Protein AF-A0AAD5ESC5-F1 (afdb_monomer_lite)

Structure (mmCIF, N/CA/C/O backbone):
data_AF-A0AAD5ESC5-F1
#
_entry.id   AF-A0AAD5ESC5-F1
#
loop_
_atom_site.group_PDB
_atom_site.id
_atom_site.type_symbol
_atom_site.label_atom_id
_atom_site.label_alt_id
_atom_site.label_comp_id
_atom_site.label_asym_id
_atom_site.label_entity_id
_atom_site.label_seq_id
_atom_site.pdbx_PDB_ins_code
_atom_site.Cartn_x
_atom_site.Cartn_y
_atom_site.Cartn_z
_atom_site.occupancy
_atom_site.B_iso_or_equiv
_atom_site.auth_seq_id
_atom_site.auth_comp_id
_atom_site.auth_asym_id
_atom_site.auth_atom_id
_atom_site.pdbx_PDB_model_num
ATOM 1 N N . MET A 1 1 ? 59.049 6.906 8.003 1.00 30.41 1 MET A N 1
ATOM 2 C CA . MET A 1 1 ? 59.864 5.910 8.728 1.00 30.41 1 MET A CA 1
ATOM 3 C C . MET A 1 1 ? 60.447 4.939 7.723 1.00 30.41 1 MET A C 1
ATOM 5 O O . MET A 1 1 ? 59.739 4.505 6.828 1.00 30.41 1 MET A O 1
ATOM 9 N N . VAL A 1 2 ? 61.745 4.716 7.883 1.00 24.19 2 VAL A N 1
ATOM 10 C CA . VAL A 1 2 ? 62.688 3.859 7.154 1.00 24.19 2 VAL A CA 1
ATOM 11 C C . VAL A 1 2 ? 62.083 2.559 6.602 1.00 24.19 2 VAL A C 1
ATOM 13 O O . VAL A 1 2 ? 61.351 1.860 7.301 1.00 24.19 2 VAL A O 1
ATOM 16 N N . ALA A 1 3 ? 62.438 2.243 5.353 1.00 28.17 3 ALA A N 1
ATOM 17 C CA . ALA A 1 3 ? 62.163 0.974 4.693 1.00 28.17 3 ALA A CA 1
ATOM 18 C C . ALA A 1 3 ? 62.681 -0.206 5.532 1.00 28.17 3 ALA A C 1
ATOM 20 O O . ALA A 1 3 ? 63.851 -0.245 5.907 1.00 28.17 3 ALA A O 1
ATOM 21 N N . ARG A 1 4 ? 61.814 -1.184 5.804 1.00 24.61 4 ARG A N 1
ATOM 22 C CA . ARG A 1 4 ? 62.242 -2.535 6.170 1.00 24.61 4 ARG A CA 1
ATOM 23 C C . ARG A 1 4 ? 61.942 -3.441 4.991 1.00 24.61 4 ARG A C 1
ATOM 25 O O . ARG A 1 4 ? 60.787 -3.770 4.737 1.00 24.61 4 ARG A O 1
ATOM 32 N N . GLU A 1 5 ? 63.002 -3.801 4.280 1.00 30.17 5 GLU A N 1
ATOM 33 C CA . GLU A 1 5 ? 63.036 -4.977 3.424 1.00 30.17 5 GLU A CA 1
ATOM 34 C C . GLU A 1 5 ? 62.630 -6.195 4.261 1.00 30.17 5 GLU A C 1
ATOM 36 O O . GLU A 1 5 ? 63.263 -6.519 5.266 1.00 30.17 5 GLU A O 1
ATOM 41 N N . LEU A 1 6 ? 61.544 -6.856 3.867 1.00 26.75 6 LEU A N 1
ATOM 42 C CA . LEU A 1 6 ? 61.309 -8.245 4.234 1.00 26.75 6 LEU A CA 1
ATOM 43 C C . LEU A 1 6 ? 62.036 -9.085 3.188 1.00 26.75 6 LEU A C 1
ATOM 45 O O . LEU A 1 6 ? 61.491 -9.383 2.128 1.00 26.75 6 LEU A O 1
ATOM 49 N N . THR A 1 7 ? 63.288 -9.426 3.474 1.00 27.75 7 THR A N 1
ATOM 50 C CA . THR A 1 7 ? 63.995 -10.495 2.777 1.00 27.75 7 THR A CA 1
ATOM 51 C C . THR A 1 7 ? 63.282 -11.812 3.082 1.00 27.75 7 THR A C 1
ATOM 53 O O . THR A 1 7 ? 63.352 -12.348 4.187 1.00 27.75 7 THR A O 1
ATOM 56 N N . LEU A 1 8 ? 62.536 -12.319 2.101 1.00 30.72 8 LEU A N 1
ATOM 57 C CA . LEU A 1 8 ? 62.119 -13.716 2.071 1.00 30.72 8 LEU A CA 1
ATOM 58 C C . LEU A 1 8 ? 63.372 -14.552 1.802 1.00 30.72 8 LEU A C 1
ATOM 60 O O . LEU A 1 8 ? 63.951 -14.477 0.722 1.00 30.72 8 LEU A O 1
ATOM 64 N N . ASP A 1 9 ? 63.811 -15.300 2.810 1.00 32.44 9 ASP A N 1
ATOM 65 C CA . ASP A 1 9 ? 64.921 -16.244 2.698 1.00 32.44 9 ASP A CA 1
ATOM 66 C C . ASP A 1 9 ? 64.531 -17.379 1.731 1.00 32.44 9 ASP A C 1
ATOM 68 O O . ASP A 1 9 ? 63.630 -18.177 2.014 1.00 32.44 9 ASP A O 1
ATOM 72 N N . GLU A 1 10 ? 65.209 -17.452 0.581 1.00 35.09 10 GLU A N 1
ATOM 73 C CA . GLU A 1 10 ? 65.023 -18.484 -0.454 1.00 35.09 10 GLU A CA 1
ATOM 74 C C . GLU A 1 10 ? 65.184 -19.916 0.090 1.00 35.09 10 GLU A C 1
ATOM 76 O O . GLU A 1 10 ? 64.688 -20.873 -0.510 1.00 35.09 10 GLU A O 1
ATOM 81 N N . LYS A 1 11 ? 65.801 -20.097 1.266 1.00 34.19 11 LYS A N 1
ATOM 82 C CA . LYS A 1 11 ? 65.980 -21.416 1.890 1.00 34.19 11 LYS A CA 1
ATOM 83 C C . LYS A 1 11 ? 64.697 -22.056 2.417 1.00 34.19 11 LYS A C 1
ATOM 85 O O . LYS A 1 11 ? 64.690 -23.263 2.640 1.00 34.19 11 LYS A O 1
ATOM 90 N N . HIS A 1 12 ? 63.605 -21.307 2.573 1.00 39.22 12 HIS A N 1
ATOM 91 C CA . HIS A 1 12 ? 62.323 -21.880 3.001 1.00 39.22 12 HIS A CA 1
ATOM 92 C C . HIS A 1 12 ? 61.461 -22.431 1.852 1.00 39.22 12 HIS A C 1
ATOM 94 O O . HIS A 1 12 ? 60.474 -23.116 2.120 1.00 39.22 12 HIS A O 1
ATOM 100 N N . ILE A 1 13 ? 61.821 -22.170 0.589 1.00 40.75 13 ILE A N 1
ATOM 101 C CA . ILE A 1 13 ? 61.033 -22.587 -0.587 1.00 40.75 13 ILE A CA 1
ATOM 102 C C . ILE A 1 13 ? 61.575 -23.887 -1.216 1.00 40.75 13 ILE A C 1
ATOM 104 O O . ILE A 1 13 ? 60.848 -24.582 -1.923 1.00 40.75 13 ILE A O 1
ATOM 108 N N . LEU A 1 14 ? 62.807 -24.292 -0.896 1.00 36.25 14 LEU A N 1
ATOM 109 C CA . LEU A 1 14 ? 63.434 -25.510 -1.423 1.00 36.25 14 LEU A CA 1
ATOM 110 C C . LEU A 1 14 ? 63.804 -26.509 -0.318 1.00 36.25 14 LEU A C 1
ATOM 112 O O . LEU A 1 14 ? 64.958 -26.910 -0.201 1.00 36.25 14 LEU A O 1
ATOM 116 N N . ASP A 1 15 ? 62.827 -26.969 0.468 1.00 34.31 15 ASP A N 1
ATOM 117 C CA . ASP A 1 15 ? 63.003 -28.202 1.249 1.00 34.31 15 ASP A CA 1
ATOM 118 C C . ASP A 1 15 ? 62.281 -29.374 0.566 1.00 34.31 15 ASP A C 1
ATOM 120 O O . ASP A 1 15 ? 61.149 -29.742 0.881 1.00 34.31 15 ASP A O 1
ATOM 124 N N . GLN A 1 16 ? 62.962 -29.969 -0.420 1.00 37.53 16 GLN A N 1
ATOM 125 C CA . GLN A 1 16 ? 62.538 -31.173 -1.150 1.00 37.53 16 GLN A CA 1
ATOM 126 C C . GLN A 1 16 ? 62.564 -32.463 -0.298 1.00 37.53 16 GLN A C 1
ATOM 128 O O . GLN A 1 16 ? 62.380 -33.558 -0.830 1.00 37.53 16 GLN A O 1
ATOM 133 N N . ARG A 1 17 ? 62.758 -32.400 1.027 1.00 34.50 17 ARG A N 1
ATOM 134 C CA . ARG A 1 17 ? 62.830 -33.591 1.895 1.00 34.50 17 ARG A CA 1
ATOM 135 C C . ARG A 1 17 ? 61.559 -33.857 2.700 1.00 34.50 17 ARG A C 1
ATOM 137 O O . ARG A 1 17 ? 61.628 -34.102 3.900 1.00 34.50 17 ARG A O 1
ATOM 144 N N . ARG A 1 18 ? 60.387 -33.903 2.060 1.00 33.84 18 ARG A N 1
ATOM 145 C CA . ARG A 1 18 ? 59.180 -34.513 2.670 1.00 33.84 18 ARG A CA 1
ATOM 146 C C . ARG A 1 18 ? 58.321 -35.355 1.723 1.00 33.84 18 ARG A C 1
ATOM 148 O O . ARG A 1 18 ? 57.133 -35.528 1.963 1.00 33.84 18 ARG A O 1
ATOM 155 N N . LEU A 1 19 ? 58.925 -35.976 0.713 1.00 33.53 19 LEU A N 1
ATOM 156 C CA . LEU A 1 19 ? 58.318 -37.120 0.027 1.00 33.53 19 LEU A CA 1
ATOM 157 C C . LEU A 1 19 ? 58.885 -38.414 0.623 1.00 33.53 19 LEU A C 1
ATOM 159 O O . LEU A 1 19 ? 59.895 -38.938 0.163 1.00 33.53 19 LEU A O 1
ATOM 163 N N . LYS A 1 20 ? 58.253 -38.915 1.689 1.00 32.12 20 LYS A N 1
ATOM 164 C CA . LYS A 1 20 ? 58.368 -40.331 2.059 1.00 32.12 20 LYS A CA 1
ATOM 165 C C . LYS A 1 20 ? 57.185 -41.064 1.439 1.00 32.12 20 LYS A C 1
ATOM 167 O O . LYS A 1 20 ? 56.042 -40.758 1.770 1.00 32.12 20 LYS A O 1
ATOM 172 N N . GLU A 1 21 ? 57.474 -42.025 0.564 1.00 34.69 21 GLU A N 1
ATOM 173 C CA . GLU A 1 21 ? 56.526 -43.066 0.166 1.00 34.69 21 GLU A CA 1
ATOM 174 C C . GLU A 1 21 ? 55.944 -43.727 1.422 1.00 34.69 21 GLU A C 1
ATOM 176 O O . GLU A 1 21 ? 56.674 -44.299 2.235 1.00 34.69 21 GLU A O 1
ATOM 181 N N . VAL A 1 22 ? 54.623 -43.675 1.576 1.00 32.09 22 VAL A N 1
ATOM 182 C CA . VAL A 1 22 ? 53.908 -44.496 2.555 1.00 32.09 22 VAL A CA 1
ATOM 183 C C . VAL A 1 22 ? 53.458 -45.765 1.837 1.00 32.09 22 VAL A C 1
ATOM 185 O O . VAL A 1 22 ? 52.383 -45.820 1.247 1.00 32.09 22 VAL A O 1
ATOM 188 N N . LYS A 1 23 ? 54.297 -46.804 1.874 1.00 39.72 23 LYS A N 1
ATOM 189 C CA . LYS A 1 23 ? 53.860 -48.190 1.668 1.00 39.72 23 LYS A CA 1
ATOM 190 C C . LYS A 1 23 ? 53.677 -48.831 3.036 1.00 39.72 23 LYS A C 1
ATOM 192 O O . LYS A 1 23 ? 54.650 -49.083 3.736 1.00 39.72 23 LYS A O 1
ATOM 197 N N . GLY A 1 24 ? 52.435 -49.114 3.411 1.00 34.22 24 GLY A N 1
ATOM 198 C CA . GLY A 1 24 ? 52.152 -49.867 4.629 1.00 34.22 24 GLY A CA 1
ATOM 199 C C . GLY A 1 24 ? 50.688 -49.799 5.017 1.00 34.22 24 GLY A C 1
ATOM 200 O O . GLY A 1 24 ? 50.209 -48.765 5.463 1.00 34.22 24 GLY A O 1
ATOM 201 N N . LYS A 1 25 ? 49.992 -50.921 4.828 1.00 44.75 25 LYS A N 1
ATOM 202 C CA . LYS A 1 25 ? 48.614 -51.163 5.259 1.00 44.75 25 LYS A CA 1
ATOM 203 C C . LYS A 1 25 ? 48.434 -50.781 6.732 1.00 44.75 25 LYS A C 1
ATOM 205 O O . LYS A 1 25 ? 49.078 -51.381 7.582 1.00 44.75 25 LYS A O 1
ATOM 210 N N . ASN A 1 26 ? 47.502 -49.879 7.018 1.00 33.81 26 ASN A N 1
ATOM 211 C CA . ASN A 1 26 ? 46.596 -50.026 8.152 1.00 33.81 26 ASN A CA 1
ATOM 212 C C . ASN A 1 26 ? 45.372 -49.130 7.964 1.00 33.81 26 ASN A C 1
ATOM 214 O O . ASN A 1 26 ? 45.477 -47.920 7.786 1.00 33.81 26 ASN A O 1
ATOM 218 N N . ARG A 1 27 ? 44.206 -49.779 7.959 1.00 46.12 27 ARG A N 1
ATOM 219 C CA . ARG A 1 27 ? 42.896 -49.146 8.061 1.00 46.12 27 ARG A CA 1
ATOM 220 C C . ARG A 1 27 ? 42.737 -48.681 9.503 1.00 46.12 27 ARG A C 1
ATOM 222 O O . ARG A 1 27 ? 42.589 -49.541 10.356 1.00 46.12 27 ARG A O 1
ATOM 229 N N . GLU A 1 28 ? 42.766 -47.375 9.744 1.00 37.50 28 GLU A N 1
ATOM 230 C CA . GLU A 1 28 ? 41.993 -46.705 10.800 1.00 37.50 28 GLU A CA 1
ATOM 231 C C . GLU A 1 28 ? 42.264 -45.190 10.798 1.00 37.50 28 GLU A C 1
ATOM 233 O O . GLU A 1 28 ? 43.407 -44.745 10.830 1.00 37.50 28 GLU A O 1
ATOM 238 N N . TYR A 1 29 ? 41.176 -44.414 10.784 1.00 36.38 29 TYR A N 1
ATOM 239 C CA . TYR A 1 29 ? 41.102 -42.962 10.996 1.00 36.38 29 TYR A CA 1
ATOM 240 C C . TYR A 1 29 ? 41.834 -42.038 10.002 1.00 36.38 29 TYR A C 1
ATOM 242 O O . TYR A 1 29 ? 42.765 -41.312 10.353 1.00 36.38 29 TYR A O 1
ATOM 250 N N . GLU A 1 30 ? 41.273 -41.894 8.797 1.00 34.34 30 GLU A N 1
ATOM 251 C CA . GLU A 1 30 ? 41.427 -40.661 8.014 1.00 34.34 30 GLU A CA 1
ATOM 252 C C . GLU A 1 30 ? 40.635 -39.522 8.680 1.00 34.34 30 GLU A C 1
ATOM 254 O O . GLU A 1 30 ? 39.500 -39.208 8.333 1.00 34.34 30 GLU A O 1
ATOM 259 N N . ARG A 1 31 ? 41.240 -38.860 9.671 1.00 37.19 31 ARG A N 1
ATOM 260 C CA . ARG A 1 31 ? 40.939 -37.441 9.885 1.00 37.19 31 ARG A CA 1
ATOM 261 C C . ARG A 1 31 ? 41.634 -36.689 8.759 1.00 37.19 31 ARG A C 1
ATOM 263 O O . ARG A 1 31 ? 42.850 -36.516 8.826 1.00 37.19 31 ARG A O 1
ATOM 270 N N . GLU A 1 32 ? 40.870 -36.250 7.758 1.00 37.94 32 GLU A N 1
ATOM 271 C CA . GLU A 1 32 ? 41.297 -35.259 6.764 1.00 37.94 32 GLU A CA 1
ATOM 272 C C . GLU A 1 32 ? 41.953 -34.067 7.483 1.00 37.94 32 GLU A C 1
ATOM 274 O O . GLU A 1 32 ? 41.298 -33.135 7.957 1.00 37.94 32 GLU A O 1
ATOM 279 N N . ARG A 1 33 ? 43.282 -34.083 7.598 1.00 38.97 33 ARG A N 1
ATOM 280 C CA . ARG A 1 33 ? 44.050 -32.889 7.930 1.00 38.97 33 ARG A CA 1
ATOM 281 C C . ARG A 1 33 ? 44.042 -32.029 6.674 1.00 38.97 33 ARG A C 1
ATOM 283 O O . ARG A 1 33 ? 44.909 -32.181 5.822 1.00 38.97 33 ARG A O 1
ATOM 290 N N . ARG A 1 34 ? 43.063 -31.128 6.557 1.00 36.34 34 ARG A N 1
ATOM 291 C CA . ARG A 1 34 ? 43.113 -30.032 5.582 1.00 36.34 34 ARG A CA 1
ATOM 292 C C . ARG A 1 34 ? 44.303 -29.143 5.938 1.00 36.34 34 ARG A C 1
ATOM 294 O O . ARG A 1 34 ? 44.202 -28.282 6.807 1.00 36.34 34 ARG A O 1
ATOM 301 N N . VAL A 1 35 ? 45.453 -29.406 5.328 1.00 41.31 35 VAL A N 1
ATOM 302 C CA . VAL A 1 35 ? 46.600 -28.498 5.369 1.00 41.31 35 VAL A CA 1
ATOM 303 C C . VAL A 1 35 ? 46.248 -27.334 4.440 1.00 41.31 35 VAL A C 1
ATOM 305 O O . VAL A 1 35 ? 46.027 -27.585 3.260 1.00 41.31 35 VAL A O 1
ATOM 308 N N . PRO A 1 36 ? 46.131 -26.086 4.922 1.00 42.09 36 PRO A N 1
ATOM 309 C CA . PRO A 1 36 ? 45.879 -24.959 4.037 1.00 42.09 36 PRO A CA 1
ATOM 310 C C . PRO A 1 36 ? 47.138 -24.699 3.206 1.00 42.09 36 PRO A C 1
ATOM 312 O O . PRO A 1 36 ? 48.181 -24.329 3.741 1.00 42.09 36 PRO A O 1
ATOM 315 N N . PHE A 1 37 ? 47.047 -24.914 1.898 1.00 55.62 37 PHE A N 1
ATOM 316 C CA . PHE A 1 37 ? 48.060 -24.510 0.928 1.00 55.62 37 PHE A CA 1
ATOM 317 C C . PHE A 1 37 ? 47.653 -23.166 0.321 1.00 55.62 37 PHE A C 1
ATOM 319 O O . PHE A 1 37 ? 46.520 -22.987 -0.121 1.00 55.62 37 PHE A O 1
ATOM 326 N N . ILE A 1 38 ? 48.580 -22.208 0.315 1.00 56.53 38 ILE A N 1
ATOM 327 C CA . ILE A 1 38 ? 48.428 -20.933 -0.390 1.00 56.53 38 ILE A CA 1
ATOM 328 C C . ILE A 1 38 ? 49.179 -21.083 -1.709 1.00 56.53 38 ILE A C 1
ATOM 330 O O . ILE A 1 38 ? 50.393 -21.273 -1.702 1.00 56.53 38 ILE A O 1
ATOM 334 N N . THR A 1 39 ? 48.462 -21.006 -2.829 1.00 68.69 39 THR A N 1
ATOM 335 C CA . THR A 1 39 ? 49.072 -21.018 -4.165 1.00 68.69 39 THR A CA 1
ATOM 336 C C . THR A 1 39 ? 49.027 -19.604 -4.729 1.00 68.69 39 THR A C 1
ATOM 338 O O . THR A 1 39 ? 47.951 -19.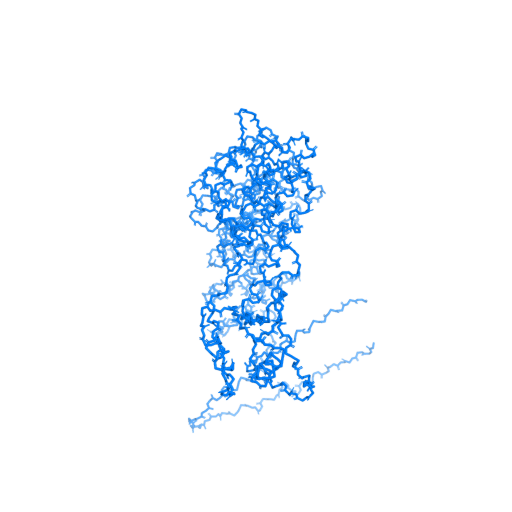023 -4.855 1.00 68.69 39 THR A O 1
ATOM 341 N N . LEU A 1 40 ? 50.191 -19.040 -5.054 1.00 69.88 40 LEU A N 1
ATOM 342 C CA . LEU A 1 40 ? 50.291 -17.781 -5.788 1.00 69.88 40 LEU A CA 1
ATOM 343 C C . LEU A 1 40 ? 50.287 -18.105 -7.279 1.00 69.88 40 LEU A C 1
ATOM 345 O O . LEU A 1 40 ? 51.240 -18.687 -7.791 1.00 69.88 40 LEU A O 1
ATOM 349 N N . VAL A 1 41 ? 49.200 -17.756 -7.962 1.00 69.12 41 VAL A N 1
ATO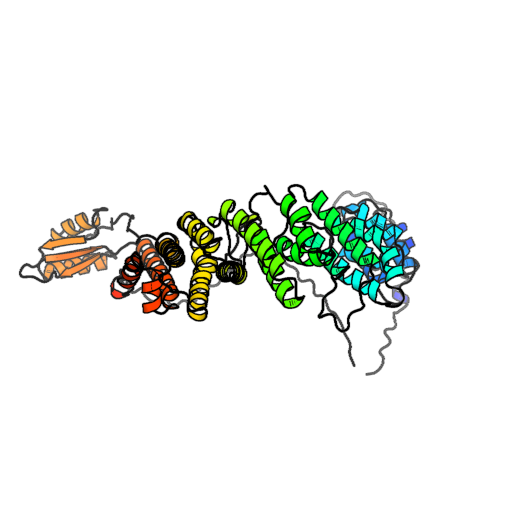M 350 C CA . VAL A 1 41 ? 49.042 -18.003 -9.397 1.00 69.12 41 VAL A CA 1
ATOM 351 C C . VAL A 1 41 ? 49.044 -16.659 -10.125 1.00 69.12 41 VAL A C 1
ATOM 353 O O . VAL A 1 41 ? 48.209 -15.808 -9.806 1.00 69.12 41 VAL A O 1
ATOM 356 N N . PRO A 1 42 ? 49.960 -16.437 -11.085 1.00 71.00 42 PRO A N 1
ATOM 357 C CA . PRO A 1 42 ? 49.925 -15.267 -11.955 1.00 71.00 42 PRO A CA 1
ATOM 358 C C . PRO A 1 42 ? 48.562 -15.106 -12.643 1.00 71.00 42 PRO A C 1
ATOM 360 O O . PRO A 1 42 ? 47.930 -16.093 -13.025 1.00 71.00 42 PRO A O 1
ATOM 363 N N . HIS A 1 43 ? 48.094 -13.863 -12.793 1.00 61.47 43 HIS A N 1
ATOM 364 C CA . HIS A 1 43 ? 46.750 -13.566 -13.313 1.00 61.47 43 HIS A CA 1
ATOM 365 C C . HIS A 1 43 ? 46.477 -14.169 -14.700 1.00 61.47 43 HIS A C 1
ATOM 367 O O . HIS A 1 43 ? 45.343 -14.531 -14.998 1.00 61.47 43 HIS A O 1
ATOM 373 N N . ASP A 1 44 ? 47.504 -14.286 -15.534 1.00 63.50 44 ASP A N 1
ATOM 374 C CA . ASP A 1 44 ? 47.469 -14.873 -16.872 1.00 63.50 44 ASP A CA 1
ATOM 375 C C . ASP A 1 44 ? 47.425 -16.412 -16.868 1.00 63.50 44 ASP A C 1
ATOM 377 O O . ASP A 1 44 ? 46.880 -17.006 -17.796 1.00 63.50 44 ASP A O 1
ATOM 381 N N . MET A 1 45 ? 47.918 -17.062 -15.809 1.00 68.00 45 MET A N 1
ATOM 382 C CA . MET A 1 45 ? 47.892 -18.523 -15.640 1.00 68.00 45 MET A CA 1
ATOM 383 C C . MET A 1 45 ? 46.709 -19.029 -14.802 1.00 68.00 45 MET A C 1
ATOM 385 O O . MET A 1 45 ? 46.466 -20.234 -14.732 1.00 68.00 45 MET A O 1
ATOM 389 N N . LEU A 1 46 ? 45.946 -18.119 -14.197 1.00 68.75 46 LEU A N 1
ATOM 390 C CA . LEU A 1 46 ? 44.831 -18.416 -13.297 1.00 68.75 46 LEU A CA 1
ATOM 391 C C . LEU A 1 46 ? 43.710 -19.215 -13.986 1.00 68.75 46 LEU A C 1
ATOM 393 O O . LEU A 1 46 ? 43.181 -20.162 -13.406 1.00 68.75 46 LEU A O 1
ATOM 397 N N . ALA A 1 47 ? 43.409 -18.895 -15.248 1.00 62.69 47 ALA A N 1
ATOM 398 C CA . ALA A 1 47 ? 42.438 -19.628 -16.060 1.00 62.69 47 ALA A CA 1
ATOM 399 C C . ALA A 1 47 ? 42.847 -21.096 -16.251 1.00 62.69 47 ALA A C 1
ATOM 401 O O . ALA A 1 47 ? 42.044 -22.009 -16.080 1.00 62.69 47 ALA A O 1
ATOM 402 N N . SER A 1 48 ? 44.113 -21.320 -16.608 1.00 68.50 48 SER A N 1
ATOM 403 C CA . SER A 1 48 ? 44.679 -22.651 -16.838 1.00 68.50 48 SER A CA 1
ATOM 404 C C . SER A 1 48 ? 44.785 -23.442 -15.539 1.00 68.50 48 SER A C 1
ATOM 406 O O . SER A 1 48 ? 44.482 -24.628 -15.523 1.00 68.50 48 SER A O 1
ATOM 408 N N . PHE A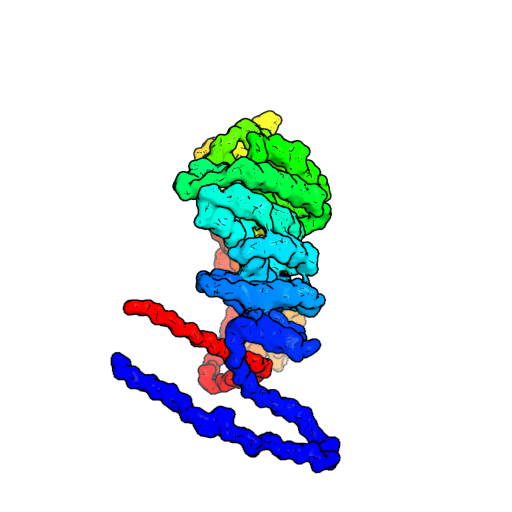 1 49 ? 45.140 -22.776 -14.439 1.00 70.75 49 PHE A N 1
ATOM 409 C CA . PHE A 1 49 ? 45.185 -23.380 -13.113 1.00 70.75 49 PHE A CA 1
ATOM 410 C C . PHE A 1 49 ? 43.812 -23.905 -12.676 1.00 70.75 49 PHE A C 1
ATOM 412 O O . PHE A 1 49 ? 43.704 -25.056 -12.266 1.00 70.75 49 PHE A O 1
ATOM 419 N N . LEU A 1 50 ? 42.754 -23.103 -12.839 1.00 67.81 50 LEU A N 1
ATOM 420 C CA . LEU A 1 50 ? 41.387 -23.522 -12.509 1.00 67.81 50 LEU A CA 1
ATOM 421 C C . LEU A 1 50 ? 40.850 -24.602 -13.456 1.00 67.81 50 LEU A C 1
ATOM 423 O O . LEU A 1 50 ? 40.082 -25.454 -13.028 1.00 67.81 50 LEU A O 1
ATOM 427 N N . LYS A 1 51 ? 41.287 -24.611 -14.722 1.00 64.62 51 LYS A N 1
ATOM 428 C CA . LYS A 1 51 ? 40.957 -25.670 -15.693 1.00 64.62 51 LYS A CA 1
ATOM 429 C C . LYS A 1 51 ? 41.642 -27.008 -15.398 1.00 64.62 51 LYS A C 1
ATOM 431 O O . LYS A 1 51 ? 41.145 -28.046 -15.832 1.00 64.62 51 LYS A O 1
ATOM 436 N N . CYS A 1 52 ? 42.782 -27.004 -14.706 1.00 58.28 52 CYS A N 1
ATOM 437 C CA . CYS A 1 52 ? 43.520 -28.224 -14.371 1.00 58.28 52 CYS A CA 1
ATOM 438 C C . CYS A 1 52 ? 42.851 -29.045 -13.258 1.00 58.28 52 CYS A C 1
ATOM 440 O O . CYS A 1 52 ? 43.102 -30.248 -13.169 1.00 58.28 52 CYS A O 1
ATOM 442 N N . ASP A 1 53 ? 41.992 -28.432 -12.439 1.00 58.03 53 ASP A N 1
ATOM 443 C CA . ASP A 1 53 ? 41.330 -29.109 -11.328 1.00 58.03 53 ASP A CA 1
ATOM 444 C C . ASP A 1 53 ? 39.925 -29.579 -11.739 1.00 58.03 53 ASP A C 1
ATOM 446 O O . ASP A 1 53 ? 38.992 -28.793 -11.889 1.00 58.03 53 ASP A O 1
ATOM 450 N N . ARG A 1 54 ? 39.763 -30.887 -11.977 1.00 56.88 54 ARG A N 1
ATOM 451 C CA . ARG A 1 54 ? 38.539 -31.467 -12.573 1.00 56.88 54 ARG A CA 1
ATOM 452 C C . ARG A 1 54 ? 37.304 -31.437 -11.662 1.00 56.88 54 ARG A C 1
ATOM 454 O O . ARG A 1 54 ? 36.254 -31.915 -12.083 1.00 56.88 54 ARG A O 1
ATOM 461 N N . LYS A 1 55 ? 37.410 -30.944 -10.424 1.00 66.56 55 LYS A N 1
ATOM 462 C CA . LYS A 1 55 ? 36.293 -30.865 -9.468 1.00 66.56 55 LYS A CA 1
ATOM 463 C C . LYS A 1 55 ? 36.419 -29.636 -8.568 1.00 66.56 55 LYS A C 1
ATOM 465 O O . LYS A 1 55 ? 36.779 -29.750 -7.398 1.00 66.56 55 LYS A O 1
ATOM 470 N N . ILE A 1 56 ? 36.083 -28.460 -9.096 1.00 68.81 56 ILE A N 1
ATOM 471 C CA . ILE A 1 56 ? 35.821 -27.298 -8.239 1.00 68.81 56 ILE A CA 1
ATOM 472 C C . ILE A 1 56 ? 34.593 -27.636 -7.383 1.00 68.81 56 ILE A C 1
ATOM 474 O O . ILE A 1 56 ? 33.534 -27.966 -7.910 1.00 68.81 56 ILE A O 1
ATOM 478 N N . SER A 1 57 ? 34.738 -27.595 -6.056 1.00 71.12 57 SER A N 1
ATOM 479 C CA . SER A 1 57 ? 33.611 -27.819 -5.143 1.00 71.12 57 SER A CA 1
ATOM 480 C C . SER A 1 57 ? 32.514 -26.775 -5.394 1.00 71.12 57 SER A C 1
ATOM 482 O O . SER A 1 57 ? 32.853 -25.589 -5.447 1.00 71.12 57 SER A O 1
ATOM 484 N N . PRO A 1 58 ? 31.219 -27.151 -5.442 1.00 70.38 58 PRO A N 1
ATOM 485 C CA . PRO A 1 58 ? 30.109 -26.204 -5.597 1.00 70.38 58 PRO A CA 1
ATOM 486 C C . PRO A 1 58 ? 30.163 -25.038 -4.598 1.00 70.38 58 PRO A C 1
ATOM 488 O O . PRO A 1 58 ? 29.962 -23.883 -4.958 1.00 70.38 58 PRO A O 1
ATOM 491 N N . SER A 1 59 ? 30.588 -25.315 -3.359 1.00 75.50 59 SER A N 1
ATOM 492 C CA . SER A 1 59 ? 30.769 -24.317 -2.291 1.00 75.50 59 SER A CA 1
ATOM 493 C C . SER A 1 59 ? 31.825 -23.238 -2.580 1.00 75.50 59 SER A C 1
ATOM 495 O O . SER A 1 59 ? 31.951 -22.274 -1.830 1.00 75.50 59 SER A O 1
ATOM 497 N N . THR A 1 60 ? 32.662 -23.440 -3.595 1.00 79.19 60 THR A N 1
ATOM 498 C CA . THR A 1 60 ? 33.782 -22.562 -3.959 1.00 79.19 60 THR A CA 1
ATOM 499 C C . THR A 1 60 ? 33.513 -21.816 -5.269 1.00 79.19 60 THR A C 1
ATOM 501 O O . THR A 1 60 ? 34.168 -20.807 -5.530 1.00 79.19 60 THR A O 1
ATOM 504 N N . ILE A 1 61 ? 32.518 -22.248 -6.053 1.00 81.38 61 ILE A N 1
ATOM 505 C CA . ILE A 1 61 ? 32.157 -21.650 -7.345 1.00 81.38 61 ILE A CA 1
ATOM 506 C C . ILE A 1 61 ? 31.672 -20.212 -7.169 1.00 81.38 61 ILE A C 1
ATOM 508 O O . ILE A 1 61 ? 32.195 -19.317 -7.833 1.00 81.38 61 ILE A O 1
ATOM 512 N N . GLU A 1 62 ? 30.737 -19.954 -6.251 1.00 83.88 62 GLU A N 1
ATOM 513 C CA . GLU A 1 62 ? 30.190 -18.605 -6.062 1.00 83.88 62 GLU A CA 1
ATOM 514 C C . GLU A 1 62 ? 31.262 -17.595 -5.582 1.00 83.88 62 GLU A C 1
ATOM 516 O O . GLU A 1 62 ? 31.424 -16.558 -6.234 1.00 83.88 62 GLU A O 1
ATOM 521 N N . PRO A 1 63 ? 32.083 -17.869 -4.541 1.00 85.12 63 PRO A N 1
ATOM 522 C CA . PRO A 1 63 ? 33.140 -16.942 -4.127 1.00 85.12 63 PRO A CA 1
ATOM 523 C C . PRO A 1 63 ? 34.197 -16.681 -5.206 1.00 85.12 63 PRO A C 1
ATOM 525 O O . PRO A 1 63 ? 34.644 -15.540 -5.360 1.00 85.12 63 PRO A O 1
ATOM 528 N N . LEU A 1 64 ? 34.600 -17.716 -5.958 1.00 83.88 64 LEU A N 1
ATOM 529 C CA . LEU A 1 64 ? 35.536 -17.562 -7.076 1.00 83.88 64 LEU A CA 1
ATOM 530 C C . LEU A 1 64 ? 34.927 -16.684 -8.164 1.00 83.88 64 LEU A C 1
ATOM 532 O O . LEU A 1 64 ? 35.561 -15.738 -8.627 1.00 83.88 64 LEU A O 1
ATOM 536 N N . THR A 1 65 ? 33.679 -16.946 -8.525 1.00 85.75 65 THR A N 1
ATOM 537 C CA . THR A 1 65 ? 32.956 -16.174 -9.531 1.00 85.75 65 THR A CA 1
ATOM 538 C C . THR A 1 65 ? 32.837 -14.711 -9.132 1.00 85.75 65 THR A C 1
ATOM 540 O O . THR A 1 65 ? 33.206 -13.828 -9.906 1.00 85.75 65 THR A O 1
ATOM 543 N N . ALA A 1 66 ? 32.407 -14.437 -7.899 1.00 87.12 66 ALA A N 1
ATOM 544 C CA . ALA A 1 66 ? 32.319 -13.080 -7.378 1.00 87.12 66 ALA A CA 1
ATOM 545 C C . ALA A 1 66 ? 33.684 -12.371 -7.407 1.00 87.12 66 ALA A C 1
ATOM 547 O O . ALA A 1 66 ? 33.762 -11.180 -7.716 1.00 87.12 66 ALA A O 1
ATOM 548 N N . PHE A 1 67 ? 34.775 -13.089 -7.118 1.00 88.38 67 PHE A N 1
ATOM 549 C CA . PHE A 1 67 ? 36.133 -12.560 -7.229 1.00 88.38 67 PHE A CA 1
ATOM 550 C C . PHE A 1 67 ? 36.494 -12.189 -8.676 1.00 88.38 67 PHE A C 1
ATOM 552 O O . PHE A 1 67 ? 36.983 -11.080 -8.913 1.00 88.38 67 PHE A O 1
ATOM 559 N N . PHE A 1 68 ? 36.231 -13.072 -9.642 1.00 88.69 68 PHE A N 1
ATOM 560 C CA . PHE A 1 68 ? 36.519 -12.834 -11.060 1.00 88.69 68 PHE A CA 1
ATOM 561 C C . PHE A 1 68 ? 35.676 -11.708 -11.650 1.00 88.69 68 PHE A C 1
ATOM 563 O O . PHE A 1 68 ? 36.213 -10.837 -12.336 1.00 88.69 68 PHE A O 1
ATOM 570 N N . ALA A 1 69 ? 34.386 -11.671 -11.329 1.00 90.44 69 ALA A N 1
ATOM 571 C CA . ALA A 1 69 ? 33.477 -10.615 -11.747 1.00 90.44 69 ALA A CA 1
ATOM 572 C C . ALA A 1 69 ? 33.923 -9.245 -11.207 1.00 90.44 69 ALA A C 1
ATOM 574 O O . ALA A 1 69 ? 34.132 -8.308 -11.976 1.00 90.44 69 ALA A O 1
ATOM 575 N N . ARG A 1 70 ? 34.216 -9.138 -9.902 1.00 90.75 70 ARG A N 1
ATOM 576 C CA . ARG A 1 70 ? 34.746 -7.894 -9.305 1.00 90.75 70 ARG A CA 1
ATOM 577 C C . ARG A 1 70 ? 36.087 -7.483 -9.893 1.00 90.75 70 ARG A C 1
ATOM 579 O O . ARG A 1 70 ? 36.335 -6.293 -10.059 1.00 90.75 70 ARG A O 1
ATOM 586 N N . SER A 1 71 ? 36.961 -8.447 -10.164 1.00 88.44 71 SER A N 1
ATOM 587 C CA . SER A 1 71 ? 38.272 -8.176 -10.757 1.00 88.44 71 SER A CA 1
ATOM 588 C C . SER A 1 71 ? 38.144 -7.677 -12.195 1.00 88.44 71 SER A C 1
ATOM 590 O O . SER A 1 71 ? 38.927 -6.827 -12.598 1.00 88.44 71 SER A O 1
ATOM 592 N N . SER A 1 72 ? 37.132 -8.147 -12.927 1.00 89.62 72 SER A N 1
ATOM 593 C CA . SER A 1 72 ? 36.831 -7.729 -14.299 1.00 89.62 72 SER A CA 1
ATOM 594 C C . SER A 1 72 ? 36.334 -6.279 -14.375 1.00 89.62 72 SER A C 1
ATOM 596 O O . SER A 1 72 ? 36.667 -5.557 -15.302 1.00 89.62 72 SER A O 1
ATOM 598 N N . ILE A 1 73 ? 35.596 -5.802 -13.375 1.00 88.88 73 ILE A N 1
ATOM 599 C CA . ILE A 1 73 ? 35.051 -4.430 -13.375 1.00 88.88 73 ILE A CA 1
ATOM 600 C C . ILE A 1 73 ? 36.124 -3.376 -13.005 1.00 88.88 73 ILE A C 1
ATOM 602 O O . ILE A 1 73 ? 35.892 -2.170 -13.098 1.00 88.88 73 ILE A O 1
ATOM 606 N N . ARG A 1 74 ? 37.322 -3.791 -12.564 1.00 88.00 74 ARG A N 1
ATOM 607 C CA . ARG A 1 74 ? 38.384 -2.852 -12.168 1.00 88.00 74 ARG A CA 1
ATOM 608 C C . ARG A 1 74 ? 39.050 -2.199 -13.387 1.00 88.00 74 ARG A C 1
ATOM 610 O O . ARG A 1 74 ? 39.317 -2.885 -14.373 1.00 88.00 74 ARG A O 1
ATOM 617 N N . PRO A 1 75 ? 39.436 -0.911 -13.294 1.00 82.88 75 PRO A N 1
ATOM 618 C CA . PRO A 1 75 ? 40.227 -0.264 -14.336 1.00 82.88 75 PRO A CA 1
ATOM 619 C C . PRO A 1 75 ? 41.508 -1.056 -14.641 1.00 82.88 75 PRO A C 1
ATOM 621 O O . PRO A 1 75 ? 42.258 -1.395 -13.726 1.00 82.88 75 PRO A O 1
ATOM 624 N N . GLY A 1 76 ? 41.757 -1.342 -15.921 1.00 81.81 76 GLY A N 1
ATOM 625 C CA . GLY A 1 76 ? 42.940 -2.089 -16.369 1.00 81.81 76 GLY A CA 1
ATOM 626 C C . GLY A 1 76 ? 42.853 -3.612 -16.205 1.00 81.81 76 GLY A C 1
ATOM 627 O O . GLY A 1 76 ? 43.882 -4.283 -16.274 1.00 81.81 76 GLY A O 1
ATOM 628 N N . ALA A 1 77 ? 41.660 -4.171 -15.979 1.00 84.94 77 ALA A N 1
ATOM 629 C CA . ALA A 1 77 ? 41.467 -5.616 -15.920 1.00 84.94 77 ALA A CA 1
ATOM 630 C C . ALA A 1 77 ? 41.940 -6.321 -17.209 1.00 84.94 77 ALA A C 1
ATOM 632 O O . ALA A 1 77 ? 41.661 -5.889 -18.327 1.00 84.94 77 ALA A O 1
ATOM 633 N N . SER A 1 78 ? 42.664 -7.432 -17.045 1.00 83.69 78 SER A N 1
ATOM 634 C CA . SER A 1 78 ? 43.172 -8.233 -18.164 1.00 83.69 78 SER A CA 1
ATOM 635 C C . SER A 1 78 ? 42.062 -9.060 -18.812 1.00 83.69 78 SER A C 1
ATOM 637 O O . SER A 1 78 ? 41.214 -9.626 -18.119 1.00 83.69 78 SER A O 1
ATOM 639 N N . LYS A 1 79 ? 42.141 -9.232 -20.138 1.00 84.50 79 LYS A N 1
ATOM 640 C CA . LYS A 1 79 ? 41.246 -10.107 -20.910 1.00 84.50 79 LYS A CA 1
ATOM 641 C C . LYS A 1 79 ? 41.217 -11.553 -20.381 1.00 84.50 79 LYS A C 1
ATOM 643 O O . LYS A 1 79 ? 40.179 -12.202 -20.411 1.00 84.50 79 LYS A O 1
ATOM 648 N N . CYS A 1 80 ? 42.318 -12.037 -19.801 1.00 84.06 80 CYS A N 1
ATOM 649 C CA . CYS A 1 80 ? 42.371 -13.384 -19.222 1.00 84.06 80 CYS A CA 1
ATOM 650 C C . CYS A 1 80 ? 41.382 -13.565 -18.047 1.00 84.06 80 CYS A C 1
ATOM 652 O O . CYS A 1 80 ? 40.810 -14.641 -17.859 1.00 84.06 80 CYS A O 1
ATOM 654 N N . VAL A 1 81 ? 41.120 -12.501 -17.278 1.00 85.25 81 VAL A N 1
ATOM 655 C CA . VAL A 1 81 ? 40.196 -12.534 -16.132 1.00 85.25 81 VAL A CA 1
ATOM 656 C C . VAL A 1 81 ? 38.754 -12.722 -16.611 1.00 85.25 81 VAL A C 1
ATOM 658 O O . VAL A 1 81 ? 38.051 -13.589 -16.090 1.00 85.25 81 VAL A O 1
ATOM 661 N N . ILE A 1 82 ? 38.336 -11.981 -17.644 1.00 87.81 82 ILE A N 1
ATOM 662 C CA . ILE A 1 82 ? 36.992 -12.116 -18.224 1.00 87.81 82 ILE A CA 1
ATOM 663 C C . ILE A 1 82 ? 36.836 -13.429 -19.001 1.00 87.81 82 ILE A C 1
ATOM 665 O O . ILE A 1 82 ? 35.791 -14.066 -18.909 1.00 87.81 82 ILE A O 1
ATOM 669 N N . ASP A 1 83 ? 37.883 -13.910 -19.681 1.00 87.56 83 ASP A N 1
ATOM 670 C CA . ASP A 1 83 ? 37.865 -15.221 -20.344 1.00 87.56 83 ASP A CA 1
ATOM 671 C C . ASP A 1 83 ? 37.682 -16.364 -19.333 1.00 87.56 83 ASP A C 1
ATOM 673 O O . ASP A 1 83 ? 36.993 -17.349 -19.616 1.00 87.56 83 ASP A O 1
ATOM 677 N N . THR A 1 84 ? 38.260 -16.219 -18.136 1.00 86.38 84 THR A N 1
ATOM 678 C CA . THR A 1 84 ? 38.054 -17.157 -17.025 1.00 86.38 84 THR A CA 1
ATOM 679 C C . THR A 1 84 ? 36.617 -17.101 -16.525 1.00 86.38 84 THR A C 1
ATOM 681 O O . THR A 1 84 ? 35.987 -18.146 -16.386 1.00 86.38 84 THR A O 1
ATOM 684 N N . LEU A 1 85 ? 36.068 -15.899 -16.319 1.00 88.44 85 LEU A N 1
ATOM 685 C CA . LEU A 1 85 ? 34.672 -15.727 -15.914 1.00 88.44 85 LEU A CA 1
ATOM 686 C C . LEU A 1 85 ? 33.705 -16.336 -16.938 1.00 88.44 85 LEU A C 1
ATOM 688 O O . LEU A 1 85 ? 32.809 -17.077 -16.551 1.00 88.44 85 LEU A O 1
ATOM 692 N N . ARG A 1 86 ? 33.933 -16.101 -18.237 1.00 87.50 86 ARG A N 1
ATOM 693 C CA . ARG A 1 86 ? 33.137 -16.671 -19.338 1.00 87.50 86 ARG A CA 1
ATOM 694 C C . ARG A 1 86 ? 33.196 -18.198 -19.359 1.00 87.50 86 ARG A C 1
ATOM 696 O O . ARG A 1 86 ? 32.245 -18.863 -19.754 1.00 87.50 86 ARG A O 1
ATOM 703 N N . HIS A 1 87 ? 34.340 -18.772 -18.992 1.00 84.25 87 HIS A N 1
ATOM 704 C CA . HIS A 1 87 ? 34.480 -20.220 -18.903 1.00 84.25 87 HIS A CA 1
ATOM 705 C C . HIS A 1 87 ? 33.719 -20.795 -17.706 1.00 84.25 87 HIS A C 1
ATOM 707 O O . HIS A 1 87 ? 33.068 -21.829 -17.852 1.00 84.25 87 HIS A O 1
ATOM 713 N N . LEU A 1 88 ? 33.788 -20.120 -16.554 1.00 82.75 88 LEU A N 1
ATOM 714 C CA . LEU A 1 88 ? 33.048 -20.503 -15.354 1.00 82.75 88 LEU A CA 1
ATOM 715 C C . LEU A 1 88 ? 31.537 -20.401 -15.587 1.00 82.75 88 LEU A C 1
ATOM 717 O O . LEU A 1 88 ? 30.826 -21.343 -15.263 1.00 82.75 88 LEU A O 1
ATOM 721 N N . SER A 1 89 ? 31.066 -19.339 -16.249 1.00 81.44 89 SER A N 1
ATOM 722 C CA . SER A 1 89 ? 29.637 -19.098 -16.491 1.00 81.44 89 SER A CA 1
ATOM 723 C C . SER A 1 89 ? 28.959 -20.075 -17.448 1.00 81.44 89 SER A C 1
ATOM 725 O O . SER A 1 89 ? 27.755 -19.989 -17.652 1.00 81.44 89 SER A O 1
ATOM 727 N N . ARG A 1 90 ? 29.727 -20.972 -18.075 1.00 80.75 90 ARG A N 1
ATOM 728 C CA . ARG A 1 90 ? 29.226 -22.035 -18.959 1.00 80.75 90 ARG A CA 1
ATOM 729 C C . ARG A 1 90 ? 29.155 -23.397 -18.268 1.00 80.75 90 ARG A C 1
ATOM 731 O O . ARG A 1 90 ? 28.756 -24.366 -18.906 1.00 80.75 90 ARG A O 1
ATOM 738 N N . GLN A 1 91 ? 29.607 -23.499 -17.019 1.00 79.25 91 GLN A N 1
ATOM 739 C CA . GLN A 1 91 ? 29.538 -24.752 -16.272 1.00 79.25 91 GLN A CA 1
ATOM 740 C C . GLN A 1 91 ? 28.122 -24.935 -15.699 1.00 79.25 91 GLN A C 1
ATOM 742 O O . GLN A 1 91 ? 27.581 -23.981 -15.144 1.00 79.25 91 GLN A O 1
ATOM 747 N N . PRO A 1 92 ? 27.508 -26.125 -15.783 1.00 76.12 92 PRO A N 1
ATOM 748 C CA . PRO A 1 92 ? 26.174 -26.365 -15.223 1.00 76.12 92 PRO A CA 1
ATOM 749 C C . PRO A 1 92 ? 26.090 -26.053 -13.723 1.00 76.12 92 PRO A C 1
ATOM 751 O O . PRO A 1 92 ? 25.143 -25.423 -13.262 1.00 76.12 92 PRO A O 1
ATOM 754 N N . GLU A 1 93 ? 27.137 -26.400 -12.971 1.00 75.62 93 GLU A N 1
ATOM 755 C CA . GLU A 1 93 ? 27.230 -26.157 -11.528 1.00 75.62 93 GLU A CA 1
ATOM 756 C C . GLU A 1 93 ? 27.293 -24.661 -11.183 1.00 75.62 93 GLU A C 1
ATOM 758 O O . GLU A 1 93 ? 27.050 -24.272 -10.043 1.00 75.62 93 GLU A O 1
ATOM 763 N N . PHE A 1 94 ? 27.632 -23.811 -12.155 1.00 72.31 94 PHE A N 1
ATOM 764 C CA . PHE A 1 94 ? 27.606 -22.357 -12.022 1.00 72.31 94 PHE A CA 1
ATOM 765 C C . PHE A 1 94 ? 26.177 -21.815 -12.120 1.00 72.31 94 PHE A C 1
ATOM 767 O O . PHE A 1 94 ? 25.819 -20.919 -11.358 1.00 72.31 94 PHE A O 1
ATOM 774 N N . ILE A 1 95 ? 25.360 -22.370 -13.022 1.00 73.12 95 ILE A N 1
ATOM 775 C CA . ILE A 1 95 ? 23.973 -21.942 -13.259 1.00 73.12 95 ILE A CA 1
ATOM 776 C C . ILE A 1 95 ? 23.118 -22.133 -12.006 1.00 73.12 95 ILE A C 1
ATOM 778 O O . ILE A 1 95 ? 22.353 -21.248 -11.631 1.00 73.12 95 ILE A O 1
ATOM 782 N N . GLU A 1 96 ? 23.322 -23.244 -11.303 1.00 74.75 96 GLU A N 1
ATOM 783 C CA . GLU A 1 96 ? 22.573 -23.573 -10.088 1.00 74.75 96 GLU A CA 1
ATOM 784 C C . GLU A 1 96 ? 23.078 -22.838 -8.834 1.00 74.75 96 GLU A C 1
ATOM 786 O O . GLU A 1 96 ? 22.324 -22.644 -7.882 1.00 74.75 96 GLU A O 1
ATOM 791 N N . ALA A 1 97 ? 24.355 -22.439 -8.802 1.00 74.62 97 ALA A N 1
ATOM 792 C CA . ALA A 1 97 ? 25.000 -21.933 -7.588 1.00 74.62 97 ALA A CA 1
ATOM 793 C C . ALA A 1 97 ? 24.975 -20.404 -7.435 1.00 74.62 97 ALA A C 1
ATOM 795 O O . ALA A 1 97 ? 25.297 -19.901 -6.358 1.00 74.62 97 ALA A O 1
ATOM 796 N N . ILE A 1 98 ? 24.659 -19.647 -8.490 1.00 79.81 98 ILE A N 1
ATOM 797 C CA . ILE A 1 98 ? 24.810 -18.187 -8.497 1.00 79.81 98 ILE A CA 1
ATOM 798 C C . ILE A 1 98 ? 23.461 -17.489 -8.532 1.00 79.81 98 ILE A C 1
ATOM 800 O O . ILE A 1 98 ? 22.631 -17.729 -9.399 1.00 79.81 98 ILE A O 1
ATOM 804 N N . SER A 1 99 ? 23.275 -16.563 -7.593 1.00 80.25 99 SER A N 1
ATOM 805 C CA . SER A 1 99 ? 22.075 -15.739 -7.498 1.00 80.25 99 SER A CA 1
ATOM 806 C C . SER A 1 99 ? 22.398 -14.323 -7.013 1.00 80.25 99 SER A C 1
ATOM 808 O O . SER A 1 99 ? 23.508 -14.023 -6.549 1.00 80.25 99 SER A O 1
ATOM 810 N N . GLY A 1 100 ? 21.427 -13.419 -7.166 1.00 80.94 100 GLY A N 1
ATOM 811 C CA . GLY A 1 100 ? 21.445 -12.075 -6.593 1.00 80.94 100 GLY A CA 1
ATOM 812 C C . GLY A 1 100 ? 22.687 -11.252 -6.958 1.00 80.94 100 GLY A C 1
ATOM 813 O O . GLY A 1 100 ? 22.954 -10.950 -8.123 1.00 80.94 100 GLY A O 1
ATOM 814 N N . ASN A 1 101 ? 23.462 -10.858 -5.943 1.00 85.38 101 ASN A N 1
ATOM 815 C CA . ASN A 1 101 ? 24.602 -9.948 -6.106 1.00 85.38 101 ASN A CA 1
ATOM 816 C C . ASN A 1 101 ? 25.744 -10.540 -6.940 1.00 85.38 101 ASN A C 1
ATOM 818 O O . ASN A 1 101 ? 26.409 -9.803 -7.671 1.00 85.38 101 ASN A O 1
ATOM 822 N N . THR A 1 102 ? 25.995 -11.847 -6.833 1.00 87.94 102 THR A N 1
ATOM 823 C CA . THR A 1 102 ? 27.062 -12.496 -7.605 1.00 87.94 102 THR A CA 1
ATOM 824 C C . THR A 1 102 ? 26.700 -12.518 -9.089 1.00 87.94 102 THR A C 1
ATOM 826 O O . THR A 1 102 ? 27.550 -12.182 -9.917 1.00 87.94 102 THR A O 1
ATOM 829 N N . LEU A 1 103 ? 25.434 -12.804 -9.423 1.00 88.88 103 LEU A N 1
ATOM 830 C CA . LEU A 1 103 ? 24.941 -12.719 -10.798 1.00 88.88 103 LEU A CA 1
ATOM 831 C C . LEU A 1 103 ? 25.061 -11.290 -11.339 1.00 88.88 103 LEU A C 1
ATOM 833 O O . LEU A 1 103 ? 25.656 -11.091 -12.395 1.00 88.88 103 LEU A O 1
ATOM 837 N N . SER A 1 104 ? 24.589 -10.290 -10.584 1.00 91.19 104 SER A N 1
ATOM 838 C CA . SER A 1 104 ? 24.690 -8.874 -10.973 1.00 91.19 104 SER A CA 1
ATOM 839 C C . SER A 1 104 ? 26.128 -8.481 -11.325 1.00 91.19 104 SER A C 1
ATOM 841 O O . SER A 1 104 ? 26.371 -7.920 -12.391 1.00 91.19 104 SER A O 1
ATOM 843 N N . LEU A 1 105 ? 27.114 -8.864 -10.506 1.00 92.00 105 LEU A N 1
ATOM 844 C CA . LEU A 1 105 ? 28.528 -8.608 -10.796 1.00 92.00 105 LEU A CA 1
ATOM 845 C C . LEU A 1 105 ? 28.998 -9.276 -12.099 1.00 92.00 105 LEU A C 1
ATOM 847 O O . LEU A 1 105 ? 29.796 -8.689 -12.830 1.00 92.00 105 LEU A O 1
ATOM 851 N N . CYS A 1 106 ? 28.530 -10.489 -12.403 1.00 91.69 106 CYS A N 1
ATOM 852 C CA . CYS A 1 106 ? 28.887 -11.175 -13.647 1.00 91.69 106 CYS A CA 1
ATOM 853 C C . CYS A 1 106 ? 28.336 -10.437 -14.867 1.00 91.69 106 CYS A C 1
ATOM 855 O O . CYS A 1 106 ? 29.080 -10.172 -15.811 1.00 91.69 106 CYS A O 1
ATOM 857 N N . LEU A 1 107 ? 27.060 -10.047 -14.822 1.00 93.75 107 LEU A N 1
ATOM 858 C CA . LEU A 1 107 ? 26.422 -9.291 -15.899 1.00 93.75 107 LEU A CA 1
ATOM 859 C C . LEU A 1 107 ? 27.113 -7.937 -16.108 1.00 93.75 107 LEU A C 1
ATOM 861 O O . LEU A 1 107 ? 27.411 -7.566 -17.243 1.00 93.75 107 LEU A O 1
ATOM 865 N N . GLN A 1 108 ? 27.464 -7.243 -15.019 1.00 94.88 108 GLN A N 1
ATOM 866 C CA . GLN A 1 108 ? 28.251 -6.009 -15.072 1.00 94.88 108 GLN A CA 1
ATOM 867 C C . GLN A 1 108 ? 29.605 -6.222 -15.755 1.00 94.88 108 GLN A C 1
ATOM 869 O O . GLN A 1 108 ? 30.002 -5.422 -16.601 1.00 94.88 108 GLN A O 1
ATOM 874 N N . ALA A 1 109 ? 30.311 -7.306 -15.421 1.00 94.31 109 ALA A N 1
ATOM 875 C CA . ALA A 1 109 ? 31.591 -7.640 -16.035 1.00 94.31 109 ALA A CA 1
ATOM 876 C C . ALA A 1 109 ? 31.458 -7.907 -17.544 1.00 94.31 109 ALA A C 1
ATOM 878 O O . ALA A 1 109 ? 32.270 -7.399 -18.318 1.00 94.31 109 ALA A O 1
ATOM 879 N N . PHE A 1 110 ? 30.429 -8.646 -17.975 1.00 94.81 110 PHE A N 1
ATOM 880 C CA . PHE A 1 110 ? 30.183 -8.895 -19.398 1.00 94.81 110 PHE A CA 1
ATOM 881 C C . PHE A 1 110 ? 29.897 -7.600 -20.160 1.00 94.81 110 PHE A C 1
ATOM 883 O O . PHE A 1 110 ? 30.529 -7.342 -21.183 1.00 94.81 110 PHE A O 1
ATOM 890 N N . VAL A 1 111 ? 29.025 -6.740 -19.628 1.00 95.06 111 VAL A N 1
ATOM 891 C CA . VAL A 1 111 ? 28.723 -5.433 -20.231 1.00 95.06 111 VAL A CA 1
ATOM 892 C C . VAL A 1 111 ? 29.968 -4.538 -20.271 1.00 95.06 111 VAL A C 1
ATOM 894 O O . VAL A 1 111 ? 30.251 -3.923 -21.298 1.00 95.06 111 VAL A O 1
ATOM 897 N N . HIS A 1 112 ? 30.765 -4.505 -19.197 1.00 92.56 112 HIS A N 1
ATOM 898 C CA . HIS A 1 112 ? 31.985 -3.695 -19.118 1.00 92.56 112 HIS A CA 1
ATOM 899 C C . HIS A 1 112 ? 33.022 -4.069 -20.190 1.00 92.56 112 HIS A C 1
ATOM 901 O O . HIS A 1 112 ? 33.680 -3.186 -20.736 1.00 92.56 112 HIS A O 1
ATOM 907 N N . PHE A 1 113 ? 33.138 -5.359 -20.517 1.00 92.25 113 PHE A N 1
ATOM 908 C CA . PHE A 1 113 ? 34.055 -5.872 -21.539 1.00 92.25 113 PHE A CA 1
ATOM 909 C C . PHE A 1 113 ? 33.464 -5.945 -22.956 1.00 92.25 113 PHE A C 1
ATOM 911 O O . PHE A 1 113 ? 34.166 -6.358 -23.877 1.00 92.25 113 PHE A O 1
ATOM 918 N N . GLY A 1 114 ? 32.203 -5.550 -23.153 1.00 91.81 114 GLY A N 1
ATOM 919 C CA . GLY A 1 114 ? 31.529 -5.645 -24.452 1.00 91.81 114 GLY A CA 1
ATOM 920 C C . GLY A 1 114 ? 31.140 -7.072 -24.860 1.00 91.81 114 GLY A C 1
ATOM 921 O O . GLY A 1 114 ? 30.923 -7.351 -26.035 1.00 91.81 114 GLY A O 1
ATOM 922 N N . GLU A 1 115 ? 31.047 -7.991 -23.901 1.00 93.38 115 GLU A N 1
ATOM 923 C CA . GLU A 1 115 ? 30.675 -9.395 -24.099 1.00 93.38 115 GLU A CA 1
ATOM 924 C C . GLU A 1 115 ? 29.144 -9.561 -24.098 1.00 93.38 115 GLU A C 1
ATOM 926 O O . GLU A 1 115 ? 28.577 -10.293 -23.284 1.00 93.38 115 GLU A O 1
ATOM 931 N N . PHE A 1 116 ? 28.453 -8.861 -25.001 1.00 94.62 116 PHE A N 1
ATOM 932 C CA . PHE A 1 116 ? 26.987 -8.754 -24.992 1.00 94.62 116 PHE A CA 1
ATOM 933 C C . PHE A 1 116 ? 26.264 -10.086 -25.251 1.00 94.62 116 PHE A C 1
ATOM 935 O O . PHE A 1 116 ? 25.223 -10.344 -24.655 1.00 94.62 116 PHE A O 1
ATOM 942 N N . GLU A 1 117 ? 26.838 -10.983 -26.056 1.00 92.44 117 GLU A N 1
ATOM 943 C CA . GLU A 1 117 ? 26.296 -12.340 -26.239 1.00 92.44 117 GLU A CA 1
ATOM 944 C C . GLU A 1 117 ? 26.376 -13.170 -24.952 1.00 92.44 117 GLU A C 1
ATOM 946 O O . GLU A 1 117 ? 25.442 -13.891 -24.611 1.00 92.44 117 GLU A O 1
ATOM 951 N N . SER A 1 118 ? 27.467 -13.023 -24.191 1.00 90.69 118 SER A N 1
ATOM 952 C CA . SER A 1 118 ? 27.610 -13.686 -22.889 1.00 90.69 118 SER A CA 1
ATOM 953 C C . SER A 1 118 ? 26.645 -13.094 -21.860 1.00 90.69 118 SER A C 1
ATOM 955 O O . SER A 1 118 ? 26.113 -13.830 -21.037 1.00 90.69 118 SER A O 1
ATOM 957 N N . PHE A 1 119 ? 26.384 -11.783 -21.930 1.00 93.06 119 PHE A N 1
ATOM 958 C CA . PHE A 1 119 ? 25.352 -11.123 -21.129 1.00 93.06 119 PHE A CA 1
ATOM 959 C C . PHE A 1 119 ? 23.953 -11.691 -21.425 1.00 93.06 119 PHE A C 1
ATOM 961 O O . PHE A 1 119 ? 23.256 -12.075 -20.489 1.00 93.06 119 PHE A O 1
ATOM 968 N N . LYS A 1 120 ? 23.569 -11.822 -22.702 1.00 91.69 120 LYS A N 1
ATOM 969 C CA . LYS A 1 120 ? 22.275 -12.401 -23.109 1.00 91.69 120 LYS A CA 1
ATOM 970 C C . LYS A 1 120 ? 22.107 -13.857 -22.682 1.00 91.69 120 LYS A C 1
ATOM 972 O O . LYS A 1 120 ? 21.091 -14.204 -22.082 1.00 91.69 120 LYS A O 1
ATOM 977 N N . ALA A 1 121 ? 23.108 -14.688 -22.979 1.00 89.25 121 ALA A N 1
ATOM 978 C CA . ALA A 1 121 ? 23.097 -16.099 -22.606 1.00 89.25 121 ALA A CA 1
ATOM 979 C C . ALA A 1 121 ? 22.951 -16.249 -21.091 1.00 89.25 121 ALA A C 1
ATOM 981 O O . ALA A 1 121 ? 22.066 -16.955 -20.627 1.00 89.25 121 ALA A O 1
ATOM 982 N N . ALA A 1 122 ? 23.731 -15.474 -20.328 1.00 88.19 122 ALA A N 1
ATOM 983 C CA . ALA A 1 122 ? 23.639 -15.476 -18.882 1.00 88.19 122 ALA A CA 1
ATOM 984 C C . ALA A 1 122 ? 22.210 -15.176 -18.414 1.00 88.19 122 ALA A C 1
ATOM 986 O O . ALA A 1 122 ? 21.594 -16.017 -17.777 1.00 88.19 122 ALA A O 1
ATOM 987 N N . VAL A 1 123 ? 21.642 -14.027 -18.776 1.00 88.62 123 VAL A N 1
ATOM 988 C CA . VAL A 1 123 ? 20.289 -13.644 -18.334 1.00 88.62 123 VAL A CA 1
ATOM 989 C C . VAL A 1 123 ? 19.224 -14.707 -18.649 1.00 88.62 123 VAL A C 1
ATOM 991 O O . VAL A 1 123 ? 18.302 -14.878 -17.860 1.00 88.62 123 VAL A O 1
ATOM 994 N N . THR A 1 124 ? 19.364 -15.428 -19.763 1.00 86.69 124 THR A N 1
ATOM 995 C CA . THR A 1 124 ? 18.425 -16.489 -20.170 1.00 86.69 124 THR A CA 1
ATOM 996 C C . THR A 1 124 ? 18.599 -17.768 -19.351 1.00 86.69 124 THR A C 1
ATOM 998 O O . THR A 1 124 ? 17.620 -18.421 -18.999 1.00 86.69 124 THR A O 1
ATOM 1001 N N . ASP A 1 125 ? 19.847 -18.130 -19.056 1.00 83.12 125 ASP A N 1
ATOM 1002 C CA . ASP A 1 125 ? 20.188 -19.391 -18.402 1.00 83.12 125 ASP A CA 1
ATOM 1003 C C . ASP A 1 125 ? 19.940 -19.352 -16.880 1.00 83.12 125 ASP A C 1
ATOM 1005 O O . ASP A 1 125 ? 19.682 -20.395 -16.276 1.00 83.12 125 ASP A O 1
ATOM 1009 N N . TYR A 1 126 ? 19.987 -18.174 -16.239 1.00 78.69 126 TYR A N 1
ATOM 1010 C CA . TYR A 1 126 ? 19.761 -18.042 -14.790 1.00 78.69 126 TYR A CA 1
ATOM 1011 C C . TYR A 1 126 ? 18.292 -17.758 -14.456 1.00 78.69 126 TYR A C 1
ATOM 1013 O O . TYR A 1 126 ? 17.735 -16.731 -14.829 1.00 78.69 126 TYR A O 1
ATOM 1021 N N . GLN A 1 127 ? 17.698 -18.612 -13.620 1.00 69.06 127 GLN A N 1
ATOM 1022 C CA . GLN A 1 127 ? 16.339 -18.426 -13.084 1.00 69.06 127 GLN A CA 1
ATOM 1023 C C . GLN A 1 127 ? 16.276 -17.501 -11.852 1.00 69.06 127 GLN A C 1
ATOM 1025 O O . GLN A 1 127 ? 15.237 -17.402 -11.203 1.00 69.06 127 GLN A O 1
ATOM 1030 N N . SER A 1 128 ? 17.383 -16.859 -11.466 1.00 77.62 128 SER A N 1
ATOM 1031 C CA . SER A 1 128 ? 17.434 -16.055 -10.240 1.00 77.62 128 SER A CA 1
ATOM 1032 C C . SER A 1 128 ? 16.963 -14.618 -10.456 1.00 77.62 128 SER A C 1
ATOM 1034 O O . SER A 1 128 ? 17.253 -14.018 -11.492 1.00 77.62 128 SER A O 1
ATOM 1036 N N . THR A 1 129 ? 16.362 -14.031 -9.422 1.00 82.44 129 THR A N 1
ATOM 1037 C CA . THR A 1 129 ? 15.927 -12.634 -9.432 1.00 82.44 129 THR A CA 1
ATOM 1038 C C . THR A 1 129 ? 17.110 -11.666 -9.479 1.00 82.44 129 THR A C 1
ATOM 1040 O O . THR A 1 129 ? 18.109 -11.808 -8.761 1.00 82.44 129 THR A O 1
ATOM 1043 N N . LEU A 1 130 ? 17.008 -10.663 -10.355 1.00 86.25 130 LEU A N 1
ATOM 1044 C CA . LEU A 1 130 ? 18.024 -9.624 -10.500 1.00 86.25 130 LEU A CA 1
ATOM 1045 C C . LEU A 1 130 ? 17.755 -8.449 -9.553 1.00 86.25 130 LEU A C 1
ATOM 1047 O O . LEU A 1 130 ? 16.629 -7.955 -9.493 1.00 86.25 130 LEU A O 1
ATOM 1051 N N . PRO A 1 131 ? 18.781 -7.948 -8.839 1.00 88.31 131 PRO A N 1
ATOM 1052 C CA . PRO A 1 131 ? 18.608 -6.798 -7.966 1.00 88.31 131 PRO A CA 1
ATOM 1053 C C . PRO A 1 131 ? 18.401 -5.520 -8.786 1.00 88.31 131 PRO A C 1
ATOM 1055 O O . PRO A 1 131 ? 19.128 -5.268 -9.744 1.00 88.31 131 PRO A O 1
ATOM 1058 N N . ILE A 1 132 ? 17.487 -4.654 -8.341 1.00 89.12 132 ILE A N 1
ATOM 1059 C CA . ILE A 1 132 ? 17.162 -3.367 -8.992 1.00 89.12 132 ILE A CA 1
ATOM 1060 C C . ILE A 1 132 ? 18.411 -2.495 -9.220 1.00 89.12 132 ILE A C 1
ATOM 1062 O O . ILE A 1 132 ? 18.532 -1.824 -10.244 1.00 89.12 132 ILE A O 1
ATOM 1066 N N . SER A 1 133 ? 19.384 -2.548 -8.303 1.00 90.56 133 SER A N 1
ATOM 1067 C CA . SER A 1 133 ? 20.653 -1.812 -8.405 1.00 90.56 133 SER A CA 1
ATOM 1068 C C . SER A 1 133 ? 21.477 -2.169 -9.649 1.00 90.56 133 SER A C 1
ATOM 1070 O O . SER A 1 133 ? 22.317 -1.379 -10.080 1.00 90.56 133 SER A O 1
ATOM 1072 N N . PHE A 1 134 ? 21.236 -3.334 -10.261 1.00 93.31 134 PHE A N 1
ATOM 1073 C CA . PHE A 1 134 ? 21.824 -3.687 -11.549 1.00 93.31 134 PHE A CA 1
ATOM 1074 C C . PHE A 1 134 ? 21.370 -2.732 -12.660 1.00 93.31 134 PHE A C 1
ATOM 1076 O O . PHE A 1 134 ? 22.203 -2.263 -13.432 1.00 93.31 134 PHE A O 1
ATOM 1083 N N . PHE A 1 135 ? 20.077 -2.405 -12.726 1.00 94.62 135 PHE A N 1
ATOM 1084 C CA . PHE A 1 135 ? 19.524 -1.532 -13.766 1.00 94.62 135 PHE A CA 1
ATOM 1085 C C . PHE A 1 135 ? 19.955 -0.073 -13.583 1.00 94.62 135 PHE A C 1
ATOM 1087 O O . PHE A 1 135 ? 20.251 0.607 -14.565 1.00 94.62 135 PHE A O 1
ATOM 1094 N N . GLU A 1 136 ? 20.096 0.378 -12.334 1.00 93.31 136 GLU A N 1
ATOM 1095 C CA . GLU A 1 136 ? 20.695 1.679 -12.006 1.00 93.31 136 GLU A CA 1
ATOM 1096 C C . GLU A 1 136 ? 22.156 1.756 -12.484 1.00 93.31 136 GLU A C 1
ATOM 1098 O O . GLU A 1 136 ? 22.559 2.706 -13.163 1.00 93.31 136 GLU A O 1
ATOM 1103 N N . TRP A 1 137 ? 22.952 0.717 -12.205 1.00 95.12 137 TRP A N 1
ATOM 1104 C CA . TRP A 1 137 ? 24.319 0.626 -12.720 1.00 95.12 137 TRP A CA 1
ATOM 1105 C C . TRP A 1 137 ? 24.351 0.609 -14.254 1.00 95.12 137 TRP A C 1
ATOM 1107 O O . TRP A 1 137 ? 25.177 1.291 -14.864 1.00 95.12 137 TRP A O 1
ATOM 1117 N N . LEU A 1 138 ? 23.439 -0.137 -14.883 1.00 95.31 138 LEU A N 1
ATOM 1118 C CA . LEU A 1 138 ? 23.369 -0.293 -16.333 1.00 95.31 138 LEU A CA 1
ATOM 1119 C C . LEU A 1 138 ? 23.042 1.039 -17.019 1.00 95.31 138 LEU A C 1
ATOM 1121 O O . LEU A 1 138 ? 23.696 1.391 -18.002 1.00 95.31 138 LEU A O 1
ATOM 1125 N N . ARG A 1 139 ? 22.128 1.838 -16.448 1.00 94.31 139 ARG A N 1
ATOM 1126 C CA . ARG A 1 139 ? 21.908 3.235 -16.858 1.00 94.31 139 ARG A CA 1
ATOM 1127 C C . ARG A 1 139 ? 23.200 4.032 -16.773 1.00 94.31 139 ARG A C 1
ATOM 1129 O O . ARG A 1 139 ? 23.568 4.678 -17.752 1.00 94.31 139 ARG A O 1
ATOM 1136 N N . GLY A 1 140 ? 23.885 3.972 -15.630 1.00 93.56 140 GLY A N 1
ATOM 1137 C CA . GLY A 1 140 ? 25.161 4.652 -15.408 1.00 93.56 140 GLY A CA 1
ATOM 1138 C C . GLY A 1 140 ? 26.198 4.309 -16.479 1.00 93.56 140 GLY A C 1
ATOM 1139 O O . GLY A 1 140 ? 26.851 5.199 -17.020 1.00 93.56 140 GLY A O 1
ATOM 1140 N N . TRP A 1 141 ? 26.297 3.033 -16.857 1.00 94.75 141 TRP A N 1
ATOM 1141 C CA . TRP A 1 141 ? 27.183 2.575 -17.926 1.00 94.75 141 TRP A CA 1
ATOM 1142 C C . TRP A 1 141 ? 26.782 3.122 -19.305 1.00 94.75 141 TRP A C 1
ATOM 1144 O O . TRP A 1 141 ? 27.646 3.588 -20.056 1.00 94.75 141 TRP A O 1
ATOM 1154 N N . VAL A 1 142 ? 25.485 3.129 -19.632 1.00 94.69 142 VAL A N 1
ATOM 1155 C CA . VAL A 1 142 ? 24.968 3.686 -20.895 1.00 94.69 142 VAL A CA 1
ATOM 1156 C C . VAL A 1 142 ? 25.291 5.178 -21.010 1.00 94.69 142 VAL A C 1
ATOM 1158 O O . VAL A 1 142 ? 25.811 5.611 -22.037 1.00 94.69 142 VAL A O 1
ATOM 1161 N N . VAL A 1 143 ? 25.050 5.959 -19.952 1.00 93.38 143 VAL A N 1
ATOM 1162 C CA . VAL A 1 143 ? 25.226 7.425 -19.980 1.00 93.38 143 VAL A CA 1
ATOM 1163 C C . VAL A 1 143 ? 26.651 7.899 -19.703 1.00 93.38 143 VAL A C 1
ATOM 1165 O O . VAL A 1 143 ? 26.951 9.069 -19.924 1.00 93.38 143 VAL A O 1
ATOM 1168 N N . ALA A 1 144 ? 27.559 7.012 -19.280 1.00 91.69 144 ALA A N 1
ATOM 1169 C CA . ALA A 1 144 ? 28.964 7.354 -19.033 1.00 91.69 144 ALA A CA 1
ATOM 1170 C C . ALA A 1 144 ? 29.715 7.855 -20.285 1.00 91.69 144 ALA A C 1
ATOM 1172 O O . ALA A 1 144 ? 30.812 8.400 -20.169 1.00 91.69 144 ALA A O 1
ATOM 1173 N N . SER A 1 145 ? 29.155 7.672 -21.483 1.00 89.38 145 SER A N 1
ATOM 1174 C CA . SER A 1 145 ? 29.642 8.299 -22.716 1.00 89.38 145 SER A CA 1
ATOM 1175 C C . SER A 1 145 ? 28.462 8.937 -23.450 1.00 89.38 145 SER A C 1
ATOM 1177 O O . SER A 1 145 ? 27.807 8.252 -24.238 1.00 89.38 145 SER A O 1
ATOM 1179 N N . PRO A 1 146 ? 28.159 10.220 -23.163 1.00 86.00 146 PRO A N 1
ATOM 1180 C CA . PRO A 1 146 ? 26.989 10.923 -23.696 1.00 86.00 146 PRO A CA 1
ATOM 1181 C C . PRO A 1 146 ? 26.892 10.912 -25.229 1.00 86.00 146 PRO A C 1
ATOM 1183 O O . PRO A 1 146 ? 25.798 10.878 -25.782 1.00 86.00 146 PRO A O 1
ATOM 1186 N N . ASP A 1 147 ? 28.032 10.876 -25.917 1.00 89.56 147 ASP A N 1
ATOM 1187 C CA . ASP A 1 147 ? 28.161 10.789 -27.375 1.00 89.56 147 ASP A CA 1
ATOM 1188 C C . ASP A 1 147 ? 27.794 9.408 -27.951 1.00 89.56 147 ASP A C 1
ATOM 1190 O O . ASP A 1 147 ? 27.503 9.294 -29.139 1.00 89.56 147 ASP A O 1
ATOM 1194 N N . LYS A 1 148 ? 27.770 8.360 -27.117 1.00 92.75 148 LYS A N 1
ATOM 1195 C CA . LYS A 1 148 ? 27.537 6.959 -27.517 1.00 92.75 148 LYS A CA 1
ATOM 1196 C C . LYS A 1 148 ? 26.349 6.306 -26.821 1.00 92.75 148 LYS A C 1
ATOM 1198 O O . LYS A 1 148 ? 26.229 5.083 -26.847 1.00 92.75 148 LYS A O 1
ATOM 1203 N N . VAL A 1 149 ? 25.467 7.090 -26.203 1.00 93.50 149 VAL A N 1
ATOM 1204 C CA . VAL A 1 149 ? 24.313 6.584 -25.435 1.00 93.50 149 VAL A CA 1
ATOM 1205 C C . VAL A 1 149 ? 23.493 5.589 -26.253 1.00 93.50 149 VAL A C 1
ATOM 1207 O O . VAL A 1 149 ? 23.216 4.487 -25.785 1.00 93.50 149 VAL A O 1
ATOM 1210 N N . LEU A 1 150 ? 23.152 5.943 -27.496 1.00 93.56 150 LEU A N 1
ATOM 1211 C CA . LEU A 1 150 ? 22.326 5.094 -28.353 1.00 93.56 150 LEU A CA 1
ATOM 1212 C C . LEU A 1 150 ? 23.053 3.816 -28.799 1.00 93.56 150 LEU A C 1
ATOM 1214 O O . LEU A 1 150 ? 22.455 2.742 -28.791 1.00 93.56 150 LEU A O 1
ATOM 1218 N N . GLU A 1 151 ? 24.338 3.913 -29.148 1.00 95.56 151 GLU A N 1
ATOM 1219 C CA . GLU A 1 151 ? 25.173 2.756 -29.505 1.00 95.56 151 GLU A CA 1
ATOM 1220 C C . GLU A 1 151 ? 25.269 1.782 -28.322 1.00 95.56 151 GLU A C 1
ATOM 1222 O O . GLU A 1 151 ? 24.976 0.593 -28.451 1.00 95.56 151 GLU A O 1
ATOM 1227 N N . ARG A 1 152 ? 25.600 2.303 -27.135 1.00 95.25 152 ARG A N 1
ATOM 1228 C CA . ARG A 1 152 ? 25.691 1.521 -25.899 1.00 95.25 152 ARG A CA 1
ATOM 1229 C C . ARG A 1 152 ? 24.376 0.863 -25.536 1.00 95.25 152 ARG A C 1
ATOM 1231 O O . ARG A 1 152 ? 24.380 -0.318 -25.206 1.00 95.25 152 ARG A O 1
ATOM 1238 N N . PHE A 1 153 ? 23.273 1.601 -25.616 1.00 96.44 153 PHE A N 1
ATOM 1239 C CA . PHE A 1 153 ? 21.951 1.048 -25.360 1.00 96.44 153 PHE A CA 1
ATOM 1240 C C . PHE A 1 153 ? 21.607 -0.071 -26.346 1.00 96.44 153 PHE A C 1
ATOM 1242 O O . PHE A 1 153 ? 21.165 -1.134 -25.926 1.00 96.44 153 PHE A O 1
ATOM 1249 N N . THR A 1 154 ? 21.874 0.127 -27.640 1.00 95.88 154 THR A N 1
ATOM 1250 C CA . THR A 1 154 ? 21.615 -0.885 -28.679 1.00 95.8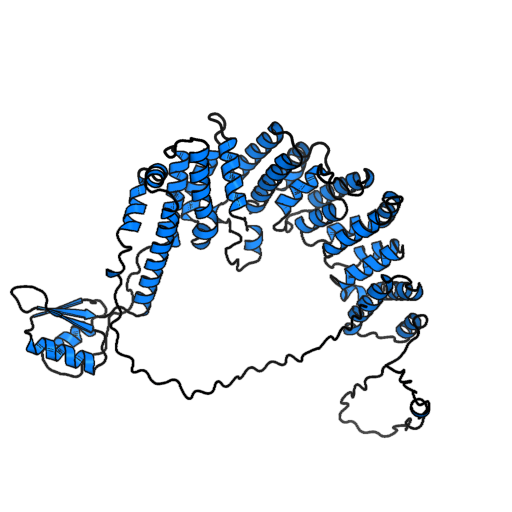8 154 THR A CA 1
ATOM 1251 C C . THR A 1 154 ? 22.333 -2.198 -28.370 1.00 95.88 154 THR A C 1
ATOM 1253 O O . THR A 1 154 ? 21.733 -3.262 -28.486 1.00 95.88 154 THR A O 1
ATOM 1256 N N . ASN A 1 155 ? 23.575 -2.125 -27.885 1.00 95.75 155 ASN A N 1
ATOM 1257 C CA . ASN A 1 155 ? 24.364 -3.306 -27.536 1.00 95.75 155 ASN A CA 1
ATOM 1258 C C . ASN A 1 155 ? 23.804 -4.105 -26.345 1.00 95.75 155 ASN A C 1
ATOM 1260 O O . ASN A 1 155 ? 24.007 -5.314 -26.271 1.00 95.75 155 ASN A O 1
ATOM 1264 N N . ILE A 1 156 ? 23.113 -3.449 -25.408 1.00 96.06 156 ILE A N 1
ATOM 1265 C CA . ILE A 1 156 ? 22.556 -4.103 -24.213 1.00 96.06 156 ILE A CA 1
ATOM 1266 C C . ILE A 1 156 ? 21.049 -4.372 -24.310 1.00 96.06 156 ILE A C 1
ATOM 1268 O O . ILE A 1 156 ? 20.533 -5.118 -23.481 1.00 96.06 156 ILE A O 1
ATOM 1272 N N . ARG A 1 157 ? 20.345 -3.772 -25.283 1.00 96.00 157 ARG A N 1
ATOM 1273 C CA . ARG A 1 157 ? 18.872 -3.741 -25.373 1.00 96.00 157 ARG A CA 1
ATOM 1274 C C . ARG A 1 157 ? 18.258 -5.127 -25.229 1.00 96.00 157 ARG A C 1
ATOM 1276 O O . ARG A 1 157 ? 17.377 -5.320 -24.403 1.00 96.00 157 ARG A O 1
ATOM 1283 N N . GLU A 1 158 ? 18.738 -6.083 -26.015 1.00 94.94 158 GLU A N 1
ATOM 1284 C CA . GLU A 1 158 ? 18.188 -7.439 -26.048 1.00 94.94 158 GLU A CA 1
ATOM 1285 C C . GLU A 1 158 ? 18.401 -8.171 -24.713 1.00 94.94 158 GLU A C 1
ATOM 1287 O O . GLU A 1 158 ? 17.459 -8.733 -24.163 1.00 94.94 158 GLU A O 1
ATOM 1292 N N . GLY A 1 159 ? 19.597 -8.087 -24.120 1.00 94.44 159 GLY A N 1
ATOM 1293 C CA . GLY A 1 159 ? 19.842 -8.692 -22.808 1.00 94.44 159 GLY A CA 1
ATOM 1294 C C . GLY A 1 159 ? 19.076 -8.000 -21.674 1.00 94.44 159 GLY A C 1
ATOM 1295 O O . GLY A 1 159 ? 18.628 -8.667 -20.749 1.00 94.44 159 GLY A O 1
ATOM 1296 N N . ALA A 1 160 ? 18.853 -6.685 -21.761 1.00 95.12 160 ALA A N 1
ATOM 1297 C CA . ALA A 1 160 ? 18.009 -5.956 -20.814 1.00 95.12 160 ALA A CA 1
ATOM 1298 C C . ALA A 1 160 ? 16.524 -6.341 -20.946 1.00 95.12 160 ALA A C 1
ATOM 1300 O O . ALA A 1 160 ? 15.854 -6.523 -19.932 1.00 95.12 160 ALA A O 1
ATOM 1301 N N . SER A 1 161 ? 16.021 -6.521 -22.174 1.00 95.62 161 SER A N 1
ATOM 1302 C CA . SER A 1 161 ? 14.667 -7.033 -22.435 1.00 95.62 161 SER A CA 1
ATOM 1303 C C . SER A 1 161 ? 14.447 -8.419 -21.838 1.00 95.62 161 SER A C 1
ATOM 1305 O O . SER A 1 161 ? 13.384 -8.671 -21.285 1.00 95.62 161 SER A O 1
ATOM 1307 N N . LEU A 1 162 ? 15.451 -9.297 -21.911 1.00 92.94 162 LEU A N 1
ATOM 1308 C CA . LEU A 1 162 ? 15.401 -10.628 -21.300 1.00 92.94 162 LEU A CA 1
ATOM 1309 C C . LEU A 1 162 ? 15.503 -10.578 -19.768 1.00 92.94 162 LEU A C 1
ATOM 1311 O O . LEU A 1 162 ? 15.001 -11.470 -19.096 1.00 92.94 162 LEU A O 1
ATOM 1315 N N . ALA A 1 163 ? 16.133 -9.538 -19.212 1.00 92.38 163 ALA A N 1
ATOM 1316 C CA . ALA A 1 163 ? 16.383 -9.415 -17.776 1.00 92.38 163 ALA A CA 1
ATOM 1317 C C . ALA A 1 163 ? 15.171 -8.918 -16.985 1.00 92.38 163 ALA A C 1
ATOM 1319 O O . ALA A 1 163 ? 15.022 -9.278 -15.820 1.00 92.38 163 ALA A O 1
ATOM 1320 N N . ILE A 1 164 ? 14.326 -8.078 -17.590 1.00 92.88 164 ILE A N 1
ATOM 1321 C CA . ILE A 1 164 ? 13.161 -7.496 -16.909 1.00 92.88 164 ILE A CA 1
ATOM 1322 C C . ILE A 1 164 ? 12.167 -8.573 -16.445 1.00 92.88 164 ILE A C 1
ATOM 1324 O O . ILE A 1 164 ? 11.795 -8.533 -15.275 1.00 92.88 164 ILE A O 1
ATOM 1328 N N . PRO A 1 165 ? 11.755 -9.554 -17.275 1.00 89.38 165 PRO A N 1
ATOM 1329 C CA . PRO A 1 165 ? 10.843 -10.608 -16.830 1.00 89.38 165 PRO A CA 1
ATOM 1330 C C . PRO A 1 165 ? 11.371 -11.440 -15.655 1.00 89.38 165 PRO A C 1
ATOM 1332 O O . PRO A 1 165 ? 10.570 -11.998 -14.913 1.00 89.38 165 PRO A O 1
ATOM 1335 N N . SER A 1 166 ? 12.693 -11.496 -15.457 1.00 85.31 166 SER A N 1
ATOM 1336 C CA . SER A 1 166 ? 13.332 -12.200 -14.337 1.00 85.31 166 SER A CA 1
ATOM 1337 C C . SER A 1 166 ? 13.221 -11.457 -12.996 1.00 85.31 166 SER A C 1
ATOM 1339 O O . SER A 1 166 ? 13.681 -11.964 -11.972 1.00 85.31 166 SER A O 1
ATOM 1341 N N . CYS A 1 167 ? 12.657 -10.245 -12.967 1.00 87.88 167 CYS A N 1
ATOM 1342 C CA . CYS A 1 167 ? 12.319 -9.550 -11.726 1.00 87.88 167 CYS A CA 1
ATOM 1343 C C . CYS A 1 167 ? 11.134 -10.227 -11.014 1.00 87.88 167 CYS A C 1
ATOM 1345 O O . CYS A 1 167 ? 10.243 -10.775 -11.655 1.00 87.88 167 CYS A O 1
ATOM 1347 N N . GLU A 1 168 ? 11.123 -10.167 -9.680 1.00 86.12 168 GLU A N 1
ATOM 1348 C CA . GLU A 1 168 ? 10.227 -10.967 -8.831 1.00 86.12 168 GLU A CA 1
ATOM 1349 C C . GLU A 1 168 ? 8.741 -10.615 -8.985 1.00 86.12 168 GLU A C 1
ATOM 1351 O O . GLU A 1 168 ? 7.886 -11.499 -8.985 1.00 86.12 168 GLU A O 1
ATOM 1356 N N . CYS A 1 169 ? 8.431 -9.326 -9.118 1.00 89.94 169 CYS A N 1
ATOM 1357 C CA . CYS A 1 169 ? 7.064 -8.820 -9.186 1.00 89.94 169 CYS A CA 1
ATOM 1358 C C . CYS A 1 169 ? 6.925 -7.684 -10.207 1.00 89.94 169 CYS A C 1
ATOM 1360 O O . CYS A 1 169 ? 7.918 -7.100 -10.656 1.00 89.94 169 CYS A O 1
ATOM 1362 N N . LEU A 1 170 ? 5.683 -7.328 -10.554 1.00 91.81 170 LEU A N 1
ATOM 1363 C CA . LEU A 1 170 ? 5.403 -6.254 -11.516 1.00 91.81 170 LEU A CA 1
ATOM 1364 C C . LEU A 1 170 ? 6.003 -4.905 -11.079 1.00 91.81 170 LEU A C 1
ATOM 1366 O O . LEU A 1 170 ? 6.519 -4.153 -11.907 1.00 91.81 170 LEU A O 1
ATOM 1370 N N . ALA A 1 171 ? 5.971 -4.602 -9.778 1.00 92.50 171 ALA A N 1
ATOM 1371 C CA . ALA A 1 171 ? 6.603 -3.412 -9.227 1.00 92.50 171 ALA A CA 1
ATOM 1372 C C . ALA A 1 171 ? 8.103 -3.387 -9.556 1.00 92.50 171 ALA A C 1
ATOM 1374 O O . ALA A 1 171 ? 8.600 -2.393 -10.080 1.00 92.50 171 ALA A O 1
ATOM 1375 N N . ASP A 1 172 ? 8.824 -4.488 -9.343 1.00 92.31 172 ASP A N 1
ATOM 1376 C CA . ASP A 1 172 ? 10.255 -4.556 -9.647 1.00 92.31 172 ASP A CA 1
ATOM 1377 C C . ASP A 1 172 ? 10.537 -4.451 -11.146 1.00 92.31 172 ASP A C 1
ATOM 1379 O O . ASP A 1 172 ? 11.528 -3.833 -11.538 1.00 92.31 172 ASP A O 1
ATOM 1383 N N . GLN A 1 173 ? 9.653 -4.984 -11.993 1.00 94.19 173 GLN A N 1
ATOM 1384 C CA . GLN A 1 173 ? 9.746 -4.839 -13.446 1.00 94.19 173 GLN A CA 1
ATOM 1385 C C . GLN A 1 173 ? 9.623 -3.369 -13.871 1.00 94.19 173 GLN A C 1
ATOM 1387 O O . GLN A 1 173 ? 10.509 -2.843 -14.548 1.00 94.19 173 GLN A O 1
ATOM 1392 N N . PHE A 1 174 ? 8.575 -2.663 -13.428 1.00 95.62 174 PHE A N 1
ATOM 1393 C CA . PHE A 1 174 ? 8.403 -1.234 -13.719 1.00 95.62 174 PHE A CA 1
ATOM 1394 C C . PHE A 1 174 ? 9.529 -0.383 -13.133 1.00 95.62 174 PHE A C 1
ATOM 1396 O O . PHE A 1 174 ? 10.038 0.532 -13.787 1.00 95.62 174 PHE A O 1
ATOM 1403 N N . LYS A 1 175 ? 9.982 -0.710 -11.923 1.00 95.06 175 LYS A N 1
ATOM 1404 C CA . LYS A 1 175 ? 11.116 -0.041 -11.285 1.00 95.06 175 LYS A CA 1
ATOM 1405 C C . LYS A 1 175 ? 12.401 -0.245 -12.082 1.00 95.06 175 LYS A C 1
ATOM 1407 O O . LYS A 1 175 ? 13.140 0.703 -12.308 1.00 95.06 175 LYS A O 1
ATOM 1412 N N . SER A 1 176 ? 12.641 -1.446 -12.589 1.00 95.19 176 SER A N 1
ATOM 1413 C CA . SER A 1 176 ? 13.806 -1.745 -13.427 1.00 95.19 176 SER A CA 1
ATOM 1414 C C . SER A 1 176 ? 13.777 -0.984 -14.757 1.00 95.19 176 SER A C 1
ATOM 1416 O O . SER A 1 176 ? 14.797 -0.420 -15.162 1.00 95.19 176 SER A O 1
ATOM 1418 N N . ILE A 1 177 ? 12.603 -0.882 -15.397 1.00 96.50 177 ILE A N 1
ATOM 1419 C CA . ILE A 1 177 ? 12.404 -0.077 -16.615 1.00 96.50 177 ILE A CA 1
ATOM 1420 C C . ILE A 1 177 ? 12.706 1.402 -16.334 1.00 96.50 177 ILE A C 1
ATOM 1422 O O . ILE A 1 177 ? 13.516 2.005 -17.036 1.00 96.50 177 ILE A O 1
ATOM 1426 N N . THR A 1 178 ? 12.114 1.969 -15.279 1.00 95.00 178 THR A N 1
ATOM 1427 C CA . THR A 1 178 ? 12.293 3.386 -14.897 1.00 95.00 178 THR A CA 1
ATOM 1428 C C . THR A 1 178 ? 13.709 3.736 -14.456 1.00 95.00 178 THR A C 1
ATOM 1430 O O . THR A 1 178 ? 14.170 4.843 -14.734 1.00 95.00 178 THR A O 1
ATOM 1433 N N . GLN A 1 179 ? 14.438 2.802 -13.842 1.00 94.25 179 GLN A N 1
ATOM 1434 C CA . GLN A 1 179 ? 15.853 2.986 -13.512 1.00 94.25 179 GLN A CA 1
ATOM 1435 C C . GLN A 1 179 ? 16.740 2.983 -14.764 1.00 94.25 179 GLN A C 1
ATOM 1437 O O . GLN A 1 179 ? 17.630 3.826 -14.896 1.00 94.25 179 GLN A O 1
ATOM 1442 N N . LEU A 1 180 ? 16.493 2.071 -15.713 1.00 94.94 180 LEU A N 1
ATOM 1443 C CA . LEU A 1 180 ? 17.282 2.001 -16.947 1.00 94.94 180 LEU A CA 1
ATOM 1444 C C . LEU A 1 180 ? 16.946 3.131 -17.933 1.00 94.94 180 LEU A C 1
ATOM 1446 O O . LEU A 1 180 ? 17.819 3.635 -18.651 1.00 94.94 180 LEU A O 1
ATOM 1450 N N . VAL A 1 181 ? 15.679 3.530 -17.983 1.00 94.81 181 VAL A N 1
ATOM 1451 C CA . VAL A 1 181 ? 15.153 4.541 -18.898 1.00 94.81 181 VAL A CA 1
ATOM 1452 C C . VAL A 1 181 ? 14.249 5.492 -18.115 1.00 94.81 181 VAL A C 1
ATOM 1454 O O . VAL A 1 181 ? 13.038 5.313 -18.103 1.00 94.81 181 VAL A O 1
ATOM 1457 N N . PRO A 1 182 ? 14.795 6.529 -17.464 1.00 91.31 182 PRO A N 1
ATOM 1458 C CA . PRO A 1 182 ? 13.970 7.490 -16.743 1.00 91.31 182 PRO A CA 1
ATOM 1459 C C . PRO A 1 182 ? 12.981 8.196 -17.688 1.00 91.31 182 PRO A C 1
ATOM 1461 O O . PRO A 1 182 ? 13.400 8.602 -18.783 1.00 91.31 182 PRO A O 1
ATOM 1464 N N . PRO A 1 183 ? 11.699 8.357 -17.298 1.00 86.19 183 PRO A N 1
ATOM 1465 C CA . PRO A 1 183 ? 10.738 9.126 -18.079 1.00 86.19 183 PRO A CA 1
ATOM 1466 C C . PRO A 1 183 ? 11.173 10.592 -18.166 1.00 86.19 183 PRO A C 1
ATOM 1468 O O . PRO A 1 183 ? 11.881 11.105 -17.294 1.00 86.19 183 PRO A O 1
ATOM 1471 N N . ALA A 1 184 ? 10.753 11.278 -19.229 1.00 76.75 184 ALA A N 1
ATOM 1472 C CA . ALA A 1 184 ? 11.038 12.697 -19.391 1.00 76.75 184 ALA A CA 1
ATOM 1473 C C . ALA A 1 184 ? 10.343 13.489 -18.269 1.00 76.75 184 ALA A C 1
ATOM 1475 O O . ALA A 1 184 ? 9.117 13.522 -18.205 1.00 76.75 184 ALA A O 1
ATOM 1476 N N . SER A 1 185 ? 11.126 14.106 -17.380 1.00 69.94 185 SER A N 1
ATOM 1477 C CA . SER A 1 185 ? 10.623 14.947 -16.288 1.00 69.94 185 SER A CA 1
ATOM 1478 C C . SER A 1 185 ? 11.054 16.389 -16.507 1.00 69.94 185 SER A C 1
ATOM 1480 O O . SER A 1 185 ? 12.209 16.653 -16.851 1.00 69.94 185 SER A O 1
ATOM 1482 N N . LYS A 1 186 ? 10.142 17.335 -16.263 1.00 61.06 186 LYS A N 1
ATOM 1483 C CA . LYS A 1 186 ? 10.412 18.779 -16.382 1.00 61.06 186 LYS A CA 1
ATOM 1484 C C . LYS A 1 186 ? 11.535 19.267 -15.462 1.00 61.06 186 LYS A C 1
ATOM 1486 O O . LYS A 1 186 ? 12.185 20.261 -15.775 1.00 61.06 186 LYS A O 1
ATOM 1491 N N . ASP A 1 187 ? 11.793 18.543 -14.374 1.00 55.12 187 ASP A N 1
ATOM 1492 C CA . ASP A 1 187 ? 12.790 18.902 -13.364 1.00 55.12 187 ASP A CA 1
ATOM 1493 C C . ASP A 1 187 ? 14.201 18.366 -13.664 1.00 55.12 187 ASP A C 1
ATOM 1495 O O . ASP A 1 187 ? 15.135 18.659 -12.918 1.00 55.12 187 ASP A O 1
ATOM 1499 N N . SER A 1 188 ? 14.414 17.600 -14.745 1.00 56.91 188 SER A N 1
ATOM 1500 C CA . SER A 1 188 ? 15.729 17.007 -15.050 1.00 56.91 188 SER A CA 1
ATOM 1501 C C . SER A 1 188 ? 16.726 17.999 -15.674 1.00 56.91 188 SER A C 1
ATOM 1503 O O . SER A 1 188 ? 17.506 17.641 -16.564 1.00 56.91 188 SER A O 1
ATOM 1505 N N . ALA A 1 189 ? 16.715 19.255 -15.225 1.00 45.28 189 ALA A N 1
ATOM 1506 C CA . ALA A 1 189 ? 17.661 20.281 -15.642 1.00 45.28 189 ALA A CA 1
ATOM 1507 C C . ALA A 1 189 ? 19.087 19.877 -15.210 1.00 45.28 189 ALA A C 1
ATOM 1509 O O . ALA A 1 189 ? 19.508 20.126 -14.085 1.00 45.28 189 ALA A O 1
ATOM 1510 N N . GLY A 1 190 ? 19.817 19.200 -16.104 1.00 55.53 190 GLY A N 1
ATOM 1511 C CA . GLY A 1 190 ? 21.196 18.742 -15.889 1.00 55.53 190 GLY A CA 1
ATOM 1512 C C . GLY A 1 190 ? 21.454 17.251 -16.147 1.00 55.53 190 GLY A C 1
ATOM 1513 O O . GLY A 1 190 ? 22.608 16.831 -16.092 1.00 55.53 190 GLY A O 1
ATOM 1514 N N . GLY A 1 191 ? 20.423 16.447 -16.435 1.00 66.00 191 GLY A N 1
ATOM 1515 C CA . GLY A 1 191 ? 20.576 15.035 -16.810 1.00 66.00 191 GLY A CA 1
ATOM 1516 C C . GLY A 1 191 ? 20.861 14.831 -18.304 1.00 66.00 191 GLY A C 1
ATOM 1517 O O . GLY A 1 191 ? 20.480 15.655 -19.131 1.00 66.00 191 GLY A O 1
ATOM 1518 N N . VAL A 1 192 ? 21.509 13.714 -18.663 1.00 75.69 192 VAL A N 1
ATOM 1519 C CA . VAL A 1 192 ? 21.603 13.270 -20.068 1.00 75.69 192 VAL A CA 1
ATOM 1520 C C . VAL A 1 192 ? 20.197 12.918 -20.550 1.00 75.69 192 VAL A C 1
ATOM 1522 O O . VAL A 1 192 ? 19.577 11.998 -20.008 1.00 75.69 192 VAL A O 1
ATOM 1525 N N . GLU A 1 193 ? 19.710 13.654 -21.550 1.00 82.69 193 GLU A N 1
ATOM 1526 C CA . GLU A 1 193 ? 18.399 13.432 -22.160 1.00 82.69 193 GLU A CA 1
ATOM 1527 C C . GLU A 1 193 ? 18.291 11.995 -22.681 1.00 82.69 193 GLU A C 1
ATOM 1529 O O . GLU A 1 193 ? 19.207 11.475 -23.322 1.00 82.69 193 GLU A O 1
ATOM 1534 N N . THR A 1 194 ? 17.182 11.328 -22.367 1.00 87.31 194 THR A N 1
ATOM 1535 C CA . THR A 1 194 ? 16.935 9.950 -22.793 1.00 87.31 194 THR A CA 1
ATOM 1536 C C . THR A 1 194 ? 16.517 9.937 -24.268 1.00 87.31 194 THR A C 1
ATOM 1538 O O . THR A 1 194 ? 15.461 10.477 -24.597 1.00 87.31 194 THR A O 1
ATOM 1541 N N . PRO A 1 195 ? 17.292 9.307 -25.173 1.00 90.94 195 PRO A N 1
ATOM 1542 C CA . PRO A 1 195 ? 16.955 9.253 -26.591 1.00 90.94 195 PRO A CA 1
ATOM 1543 C C . PRO A 1 195 ? 15.633 8.531 -26.860 1.00 90.94 195 PRO A C 1
ATOM 1545 O O . PRO A 1 195 ? 15.318 7.531 -26.212 1.00 90.94 195 PRO A O 1
ATOM 1548 N N . LYS A 1 196 ? 14.916 8.967 -27.902 1.00 91.25 196 LYS A N 1
ATOM 1549 C CA . LYS A 1 196 ? 13.629 8.385 -28.313 1.00 91.25 196 LYS A CA 1
ATOM 1550 C C . LYS A 1 196 ? 13.631 6.846 -28.434 1.00 91.25 196 LYS A C 1
ATOM 1552 O O . LYS A 1 196 ? 12.738 6.244 -27.853 1.00 91.25 196 LYS A O 1
ATOM 1557 N N . PRO A 1 197 ? 14.625 6.178 -29.056 1.00 94.62 197 PRO A N 1
ATOM 1558 C CA . PRO A 1 197 ? 14.621 4.713 -29.147 1.00 94.62 197 PRO A CA 1
ATOM 1559 C C . PRO A 1 197 ? 14.639 3.987 -27.792 1.00 94.62 197 PRO A C 1
ATOM 1561 O O . PRO A 1 197 ? 14.195 2.847 -27.702 1.00 94.62 197 PRO A O 1
ATOM 1564 N N . MET A 1 198 ? 15.154 4.628 -26.735 1.00 95.56 198 MET A N 1
ATOM 1565 C CA . MET A 1 198 ? 15.100 4.080 -25.376 1.00 95.56 198 MET A CA 1
ATOM 1566 C C . MET A 1 198 ? 13.703 4.227 -24.772 1.00 95.56 198 MET A C 1
ATOM 1568 O O . MET A 1 198 ? 13.241 3.315 -24.094 1.00 95.56 198 MET A O 1
ATOM 1572 N N . LEU A 1 199 ? 13.032 5.356 -25.028 1.00 94.62 199 LEU A N 1
ATOM 1573 C CA . LEU A 1 199 ? 11.647 5.580 -24.607 1.00 94.62 199 LEU A CA 1
ATOM 1574 C C . LEU A 1 199 ? 10.696 4.610 -25.316 1.00 94.62 199 LEU A C 1
ATOM 1576 O O . LEU A 1 199 ? 9.873 3.993 -24.651 1.00 94.62 199 LEU A O 1
ATOM 1580 N N . ASP A 1 200 ? 10.864 4.416 -26.628 1.00 95.44 200 ASP A N 1
ATOM 1581 C CA . ASP A 1 200 ? 10.082 3.455 -27.415 1.00 95.44 200 ASP A CA 1
ATOM 1582 C C . ASP A 1 200 ? 10.259 2.029 -26.850 1.00 95.44 200 ASP A C 1
ATOM 1584 O O . ASP A 1 200 ? 9.284 1.320 -26.612 1.00 95.44 200 ASP A O 1
ATOM 1588 N N . TRP A 1 201 ? 11.493 1.635 -26.509 1.00 97.00 201 TRP A N 1
ATOM 1589 C CA . TRP A 1 201 ? 11.751 0.363 -25.824 1.00 97.00 201 TRP A CA 1
ATOM 1590 C C . TRP A 1 201 ? 11.085 0.276 -24.442 1.00 97.00 201 TRP A C 1
ATOM 1592 O O . TRP A 1 201 ? 10.548 -0.769 -24.085 1.00 97.00 201 TRP A O 1
ATOM 1602 N N . ALA A 1 202 ? 11.090 1.351 -23.651 1.00 97.06 202 ALA A N 1
ATOM 1603 C CA . ALA A 1 202 ? 10.444 1.351 -22.338 1.00 97.06 202 ALA A CA 1
ATOM 1604 C C . ALA A 1 202 ? 8.917 1.205 -22.452 1.00 97.06 202 ALA A C 1
ATOM 1606 O O . ALA A 1 202 ? 8.310 0.515 -21.630 1.00 97.06 202 ALA A O 1
ATOM 1607 N N . GLN A 1 203 ? 8.300 1.785 -23.490 1.00 95.81 203 GLN A N 1
ATOM 1608 C CA . GLN A 1 203 ? 6.887 1.563 -23.816 1.00 95.81 203 GLN A CA 1
ATOM 1609 C C . GLN A 1 203 ? 6.620 0.092 -24.165 1.00 95.81 203 GLN A C 1
ATOM 1611 O O . GLN A 1 203 ? 5.708 -0.504 -23.592 1.00 95.81 203 GLN A O 1
ATOM 1616 N N . GLU A 1 204 ? 7.424 -0.494 -25.063 1.00 96.25 204 GLU A N 1
ATOM 1617 C CA . GLU A 1 204 ? 7.325 -1.908 -25.465 1.00 96.25 204 GLU A CA 1
ATOM 1618 C C . GLU A 1 204 ? 7.432 -2.835 -24.246 1.00 96.25 204 GLU A C 1
ATOM 1620 O O . GLU A 1 204 ? 6.590 -3.712 -24.047 1.00 96.25 204 GLU A O 1
ATOM 1625 N N . MET A 1 205 ? 8.426 -2.605 -23.383 1.00 96.50 205 MET A N 1
ATOM 1626 C CA . MET A 1 205 ? 8.618 -3.410 -22.178 1.00 96.50 205 MET A CA 1
ATOM 1627 C C . MET A 1 205 ? 7.477 -3.234 -21.179 1.00 96.50 205 MET A C 1
ATOM 1629 O O . MET A 1 205 ? 7.021 -4.218 -20.608 1.00 96.50 205 MET A O 1
ATOM 1633 N N . THR A 1 206 ? 6.969 -2.013 -20.996 1.00 96.38 206 THR A N 1
ATOM 1634 C CA . THR A 1 206 ? 5.822 -1.761 -20.110 1.00 96.38 206 THR A CA 1
ATOM 1635 C C . THR A 1 206 ? 4.593 -2.549 -20.566 1.00 96.38 206 THR A C 1
ATOM 1637 O O . THR A 1 206 ? 3.943 -3.193 -19.744 1.00 96.38 206 THR A O 1
ATOM 1640 N N . GLN A 1 207 ? 4.297 -2.554 -21.870 1.00 94.94 207 GLN A N 1
ATOM 1641 C CA . GLN A 1 207 ? 3.199 -3.350 -22.430 1.00 94.94 207 GLN A CA 1
ATOM 1642 C C . GLN A 1 207 ? 3.444 -4.850 -22.245 1.00 94.94 207 GLN A C 1
ATOM 1644 O O . GLN A 1 207 ? 2.570 -5.550 -21.743 1.00 94.94 207 GLN A O 1
ATOM 1649 N N . SER A 1 208 ? 4.657 -5.328 -22.542 1.00 94.25 208 SER A N 1
ATOM 1650 C CA . SER A 1 208 ? 5.022 -6.735 -22.355 1.00 94.25 208 SER A CA 1
ATOM 1651 C C . SER A 1 208 ? 4.860 -7.198 -20.901 1.00 94.25 208 SER A C 1
ATOM 1653 O O . SER A 1 208 ? 4.382 -8.309 -20.662 1.00 94.25 208 SER A O 1
ATOM 1655 N N . CYS A 1 209 ? 5.232 -6.371 -19.919 1.00 93.69 209 CYS A N 1
ATOM 1656 C CA . CYS A 1 209 ? 5.023 -6.674 -18.499 1.00 93.69 209 CYS A CA 1
ATOM 1657 C C . CYS A 1 209 ? 3.528 -6.737 -18.153 1.00 93.69 209 CYS A C 1
ATOM 1659 O O . CYS A 1 209 ? 3.084 -7.652 -17.465 1.00 93.69 209 CYS A O 1
ATOM 1661 N N . LEU A 1 210 ? 2.722 -5.808 -18.678 1.00 92.44 210 LEU A N 1
ATOM 1662 C CA . LEU A 1 210 ? 1.269 -5.824 -18.490 1.00 92.44 210 LEU A CA 1
ATOM 1663 C C . LEU A 1 210 ? 0.589 -7.044 -19.137 1.00 92.44 210 LEU A C 1
ATOM 1665 O O . LEU A 1 210 ? -0.387 -7.560 -18.599 1.00 92.44 210 LEU A O 1
ATOM 1669 N N . ASP A 1 211 ? 1.070 -7.499 -20.292 1.00 90.38 211 ASP A N 1
ATOM 1670 C CA . ASP A 1 211 ? 0.526 -8.660 -21.008 1.00 90.38 211 ASP A CA 1
ATOM 1671 C C . ASP A 1 211 ? 0.898 -9.992 -20.347 1.00 90.38 211 ASP A C 1
ATOM 1673 O O . ASP A 1 211 ? 0.122 -10.946 -20.399 1.00 90.38 211 ASP A O 1
ATOM 1677 N N . SER A 1 212 ? 2.056 -10.050 -19.687 1.00 86.69 212 SER A N 1
ATOM 1678 C CA . SER A 1 212 ? 2.556 -11.245 -18.994 1.00 86.69 212 SER A CA 1
ATOM 1679 C C . SER A 1 212 ? 2.128 -11.349 -17.525 1.00 86.69 212 SER A C 1
ATOM 1681 O O . SER A 1 212 ? 2.389 -12.367 -16.888 1.00 86.69 212 SER A O 1
ATOM 1683 N N . MET A 1 213 ? 1.435 -10.336 -16.994 1.00 81.44 213 MET A N 1
ATOM 1684 C CA . MET A 1 213 ? 1.128 -10.183 -15.566 1.00 81.44 213 MET A CA 1
ATOM 1685 C C . MET A 1 213 ? 0.319 -11.336 -14.947 1.00 81.44 213 MET A C 1
ATOM 1687 O O . MET A 1 213 ? 0.458 -11.587 -13.753 1.00 81.44 213 MET A O 1
ATOM 1691 N N . GLY A 1 214 ? -0.494 -12.062 -15.725 1.00 70.88 214 GLY A N 1
ATOM 1692 C CA . GLY A 1 214 ? -1.287 -13.200 -15.234 1.00 70.88 214 GLY A CA 1
ATOM 1693 C C . GLY A 1 214 ? -2.020 -12.914 -13.910 1.00 70.88 214 GLY A C 1
ATOM 1694 O O . GLY A 1 214 ? -2.480 -11.802 -13.672 1.00 70.88 214 GLY A O 1
ATOM 1695 N N . SER A 1 215 ? -2.102 -13.908 -13.020 1.00 64.19 215 SER A N 1
ATOM 1696 C CA . SER A 1 215 ? -2.494 -13.723 -11.609 1.00 64.19 215 SER A CA 1
ATOM 1697 C C . SER A 1 215 ? -1.279 -13.460 -10.701 1.00 64.19 215 SER A C 1
ATOM 1699 O O . SER A 1 215 ? -1.247 -13.925 -9.562 1.00 64.19 215 SER A O 1
ATOM 1701 N N . GLY A 1 216 ? -0.226 -12.847 -11.246 1.00 66.38 216 GLY A N 1
ATOM 1702 C CA . GLY A 1 216 ? 1.079 -12.716 -10.605 1.00 66.38 216 GLY A CA 1
ATOM 1703 C C . GLY A 1 216 ? 1.111 -11.717 -9.448 1.00 66.38 216 GLY A C 1
ATOM 1704 O O . GLY A 1 216 ? 0.226 -10.875 -9.294 1.00 66.38 216 GLY A O 1
ATOM 1705 N N . ASN A 1 217 ? 2.176 -11.807 -8.648 1.00 80.75 217 ASN A N 1
ATOM 1706 C CA . ASN A 1 217 ? 2.472 -10.868 -7.570 1.00 80.75 217 ASN A CA 1
ATOM 1707 C C . ASN A 1 217 ? 2.722 -9.466 -8.154 1.00 80.75 217 ASN A C 1
ATOM 1709 O O . ASN A 1 217 ? 3.655 -9.252 -8.937 1.00 80.75 217 ASN A O 1
ATOM 1713 N N . LEU A 1 218 ? 1.884 -8.501 -7.772 1.00 85.44 218 LEU A N 1
ATOM 1714 C CA . LEU A 1 218 ? 2.028 -7.119 -8.220 1.00 85.44 218 LEU A CA 1
ATOM 1715 C C . LEU A 1 218 ? 3.190 -6.421 -7.515 1.00 85.44 218 LEU A C 1
ATOM 1717 O O . LEU A 1 218 ? 3.901 -5.634 -8.132 1.00 85.44 218 LEU A O 1
ATOM 1721 N N . GLY A 1 219 ? 3.409 -6.717 -6.238 1.00 84.62 219 GLY A N 1
ATOM 1722 C CA . GLY A 1 219 ? 4.296 -5.959 -5.374 1.00 84.62 219 GLY A CA 1
ATOM 1723 C C . GLY A 1 219 ? 3.664 -4.651 -4.885 1.00 84.62 219 GLY A C 1
ATOM 1724 O O . GLY A 1 219 ? 2.894 -3.975 -5.573 1.00 84.62 219 GLY A O 1
ATOM 1725 N N . HIS A 1 220 ? 4.032 -4.256 -3.668 1.00 82.25 220 HIS A N 1
ATOM 1726 C CA . HIS A 1 220 ? 3.411 -3.147 -2.937 1.00 82.25 220 HIS A CA 1
ATOM 1727 C C . HIS A 1 220 ? 3.532 -1.757 -3.604 1.00 82.25 220 HIS A C 1
ATOM 1729 O O . HIS A 1 220 ? 2.744 -0.868 -3.276 1.00 82.25 220 HIS A O 1
ATOM 1735 N N . GLU A 1 221 ? 4.488 -1.527 -4.512 1.00 87.62 221 GLU A N 1
ATOM 1736 C CA . GLU A 1 221 ? 4.693 -0.232 -5.199 1.00 87.62 221 GLU A CA 1
ATOM 1737 C C . GLU A 1 221 ? 4.079 -0.171 -6.608 1.00 87.62 221 GLU A C 1
ATOM 1739 O O . GLU A 1 221 ? 4.113 0.891 -7.233 1.00 87.62 221 GLU A O 1
ATOM 1744 N N . ALA A 1 222 ? 3.495 -1.263 -7.117 1.00 90.69 222 ALA A N 1
ATOM 1745 C CA . ALA A 1 222 ? 3.097 -1.355 -8.525 1.00 90.69 222 ALA A CA 1
ATOM 1746 C C . ALA A 1 222 ? 2.120 -0.261 -8.964 1.00 90.69 222 ALA A C 1
ATOM 1748 O O . ALA A 1 222 ? 2.246 0.249 -10.072 1.00 90.69 222 ALA A O 1
ATOM 1749 N N . GLY A 1 223 ? 1.188 0.143 -8.095 1.00 92.50 223 GLY A N 1
ATOM 1750 C CA . GLY A 1 223 ? 0.232 1.207 -8.407 1.00 92.50 223 GLY A CA 1
ATOM 1751 C C . GLY A 1 223 ? 0.920 2.547 -8.664 1.00 92.50 223 GLY A C 1
ATOM 1752 O O . GLY A 1 223 ? 0.655 3.198 -9.671 1.00 92.50 223 GLY A O 1
ATOM 1753 N N . SER A 1 224 ? 1.855 2.936 -7.793 1.00 93.38 224 SER A N 1
ATOM 1754 C CA . SER A 1 224 ? 2.645 4.159 -7.980 1.00 93.38 224 SER A CA 1
ATOM 1755 C C . SER A 1 224 ? 3.509 4.071 -9.236 1.00 93.38 224 SER A C 1
ATOM 1757 O O . SER A 1 224 ? 3.517 4.987 -10.050 1.00 93.38 224 SER A O 1
ATOM 1759 N N . LEU A 1 225 ? 4.195 2.945 -9.431 1.00 94.75 225 LEU A N 1
ATOM 1760 C CA . LEU A 1 225 ? 5.095 2.764 -10.568 1.00 94.75 225 LEU A CA 1
ATOM 1761 C C . LEU A 1 225 ? 4.346 2.702 -11.903 1.00 94.75 225 LEU A C 1
ATOM 1763 O O . LEU A 1 225 ? 4.872 3.175 -12.905 1.00 94.75 225 LEU A O 1
ATOM 1767 N N . LEU A 1 226 ? 3.103 2.204 -11.921 1.00 95.94 226 LEU A N 1
ATOM 1768 C CA . LEU A 1 226 ? 2.247 2.255 -13.105 1.00 95.94 226 LEU A CA 1
ATOM 1769 C C . LEU A 1 226 ? 1.963 3.707 -13.534 1.00 95.94 226 LEU A C 1
ATOM 1771 O O . LEU A 1 226 ? 1.957 4.009 -14.728 1.00 95.94 226 LEU A O 1
ATOM 1775 N N . ALA A 1 227 ? 1.769 4.621 -12.576 1.00 95.06 227 ALA A N 1
ATOM 1776 C CA . ALA A 1 227 ? 1.645 6.045 -12.885 1.00 95.06 227 ALA A CA 1
ATOM 1777 C C . ALA A 1 227 ? 2.937 6.591 -13.514 1.00 95.06 227 ALA A C 1
ATOM 1779 O O . ALA A 1 227 ? 2.869 7.334 -14.490 1.00 95.06 227 ALA A O 1
ATOM 1780 N N . ASP A 1 228 ? 4.105 6.197 -13.005 1.00 94.12 228 ASP A N 1
ATOM 1781 C CA . ASP A 1 228 ? 5.393 6.679 -13.513 1.00 94.12 228 ASP A CA 1
ATOM 1782 C C . ASP A 1 228 ? 5.672 6.176 -14.940 1.00 94.12 228 ASP A C 1
ATOM 1784 O O . ASP A 1 228 ? 6.030 6.968 -15.812 1.00 94.12 228 ASP A O 1
ATOM 1788 N N . VAL A 1 229 ? 5.442 4.886 -15.220 1.00 95.19 229 VAL A N 1
ATOM 1789 C CA . VAL A 1 229 ? 5.632 4.321 -16.573 1.00 95.19 229 VAL A CA 1
ATOM 1790 C C . VAL A 1 229 ? 4.591 4.823 -17.577 1.00 95.19 229 VAL A C 1
ATOM 1792 O O . VAL A 1 229 ? 4.851 4.828 -18.780 1.00 95.19 229 VAL A O 1
ATOM 1795 N N . SER A 1 230 ? 3.432 5.316 -17.122 1.00 95.38 230 SER A N 1
ATOM 1796 C CA . SER A 1 230 ? 2.449 5.945 -18.017 1.00 95.38 230 SER A CA 1
ATOM 1797 C C . SER A 1 230 ? 3.009 7.182 -18.733 1.00 95.38 230 SER A C 1
ATOM 1799 O O . SER A 1 230 ? 2.568 7.510 -19.833 1.00 95.38 230 SER A O 1
ATOM 1801 N N . LEU A 1 231 ? 4.036 7.828 -18.164 1.00 93.44 231 LEU A N 1
ATOM 1802 C CA . LEU A 1 231 ? 4.704 8.989 -18.758 1.00 93.44 231 LEU A CA 1
ATOM 1803 C C . LEU A 1 231 ? 5.540 8.654 -19.996 1.00 93.44 231 LEU A C 1
ATOM 1805 O O . LEU A 1 231 ? 5.941 9.568 -20.714 1.00 93.44 231 LEU A O 1
ATOM 1809 N N . TYR A 1 232 ? 5.807 7.374 -20.275 1.00 93.50 232 TYR A N 1
ATOM 1810 C CA . TYR A 1 232 ? 6.417 7.007 -21.550 1.00 93.50 232 TYR A CA 1
ATOM 1811 C C . TYR A 1 232 ? 5.470 7.241 -22.722 1.00 93.50 232 TYR A C 1
ATOM 1813 O O . TYR A 1 232 ? 5.937 7.437 -23.840 1.00 93.50 232 TYR A O 1
ATOM 1821 N N . PHE A 1 233 ? 4.159 7.227 -22.490 1.00 92.94 233 PHE A N 1
ATOM 1822 C CA . PHE A 1 233 ? 3.149 7.308 -23.533 1.00 92.94 233 PHE A CA 1
ATOM 1823 C C . PHE A 1 233 ? 2.805 8.760 -23.860 1.00 92.94 233 PHE A C 1
ATOM 1825 O O . PHE A 1 233 ? 2.804 9.634 -22.995 1.00 92.94 233 PHE A O 1
ATOM 1832 N N . SER A 1 234 ? 2.467 9.022 -25.127 1.00 90.00 234 SER A N 1
ATOM 1833 C CA . SER A 1 234 ? 2.086 10.371 -25.571 1.00 90.00 234 SER A CA 1
ATOM 1834 C C . SER A 1 234 ? 0.835 10.898 -24.862 1.00 90.00 234 SER A C 1
ATOM 1836 O O . SER A 1 234 ? 0.718 12.102 -24.642 1.00 90.00 234 SER A O 1
ATOM 1838 N N . ASP A 1 235 ? -0.084 10.003 -24.494 1.00 91.56 235 ASP A N 1
ATOM 1839 C CA . ASP A 1 235 ? -1.245 10.309 -23.662 1.00 91.56 235 ASP A CA 1
ATOM 1840 C C . ASP A 1 235 ? -1.311 9.330 -22.478 1.00 91.56 235 ASP A C 1
ATOM 1842 O O . ASP A 1 235 ? -1.878 8.241 -22.611 1.00 91.56 235 ASP A O 1
ATOM 1846 N N . PRO A 1 236 ? -0.731 9.698 -21.318 1.00 93.31 236 PRO A N 1
ATOM 1847 C CA . PRO A 1 236 ? -0.698 8.835 -20.140 1.00 93.31 236 PRO A CA 1
ATOM 1848 C C . PRO A 1 236 ? -2.090 8.387 -19.683 1.00 93.31 236 PRO A C 1
ATOM 1850 O O . PRO A 1 236 ? -2.265 7.253 -19.248 1.00 93.31 236 PRO A O 1
ATOM 1853 N N . PHE A 1 237 ? -3.099 9.257 -19.813 1.00 94.12 237 PHE A N 1
ATOM 1854 C CA . PHE A 1 237 ? -4.464 8.953 -19.377 1.00 94.12 237 PHE A CA 1
ATOM 1855 C C . PHE A 1 237 ? -5.152 7.952 -20.300 1.00 94.12 237 PHE A C 1
ATOM 1857 O O . PHE A 1 237 ? -5.735 7.001 -19.794 1.00 94.12 237 PHE A O 1
ATOM 1864 N N . ALA A 1 238 ? -5.023 8.110 -21.622 1.00 94.38 238 ALA A N 1
ATOM 1865 C CA . ALA A 1 238 ? -5.583 7.149 -22.574 1.00 94.38 238 ALA A CA 1
ATOM 1866 C C . ALA A 1 238 ? -4.951 5.761 -22.398 1.00 94.38 238 ALA A C 1
ATOM 1868 O O . ALA A 1 238 ? -5.655 4.758 -22.354 1.00 94.38 238 ALA A O 1
ATOM 1869 N N . PHE A 1 239 ? -3.630 5.695 -22.193 1.00 95.56 239 PHE A N 1
ATOM 1870 C CA . PHE A 1 239 ? -2.957 4.434 -21.875 1.00 95.56 239 PHE A CA 1
ATOM 1871 C C . PHE A 1 239 ? -3.510 3.783 -20.595 1.00 95.56 239 PHE A C 1
ATOM 1873 O O . PHE A 1 239 ? -3.802 2.584 -20.580 1.00 95.56 239 PHE A O 1
ATOM 1880 N N . LEU A 1 240 ? -3.680 4.561 -19.522 1.00 95.62 240 LEU A N 1
ATOM 1881 C CA . LEU A 1 240 ? -4.214 4.045 -18.262 1.00 95.62 240 LEU A CA 1
ATOM 1882 C C . LEU A 1 240 ? -5.663 3.565 -18.405 1.00 95.62 240 LEU A C 1
ATOM 1884 O O . LEU A 1 240 ? -5.971 2.468 -17.946 1.00 95.62 240 LEU A O 1
ATOM 1888 N N . GLU A 1 241 ? -6.525 4.352 -19.049 1.00 93.44 241 GLU A N 1
ATOM 1889 C CA . GLU A 1 241 ? -7.953 4.060 -19.234 1.00 93.44 241 GLU A CA 1
ATOM 1890 C C . GLU A 1 241 ? -8.193 2.867 -20.166 1.00 93.44 241 GLU A C 1
ATOM 1892 O O . GLU A 1 241 ? -8.959 1.963 -19.830 1.00 93.44 241 GLU A O 1
ATOM 1897 N N . GLU A 1 242 ? -7.533 2.847 -21.324 1.00 93.62 242 GLU A N 1
ATOM 1898 C CA . GLU A 1 242 ? -7.840 1.906 -22.405 1.00 93.62 242 GLU A CA 1
ATOM 1899 C C . GLU A 1 242 ? -7.005 0.622 -22.335 1.00 93.62 242 GLU A C 1
ATOM 1901 O O . GLU A 1 242 ? -7.454 -0.425 -22.799 1.00 93.62 242 GLU A O 1
ATOM 1906 N N . THR A 1 243 ? -5.798 0.678 -21.756 1.00 92.81 243 THR A N 1
ATOM 1907 C CA . THR A 1 243 ? -4.844 -0.447 -21.787 1.00 92.81 243 THR A CA 1
ATOM 1908 C C . THR A 1 243 ? -4.541 -1.010 -20.404 1.00 92.81 243 THR A C 1
ATOM 1910 O O . THR A 1 243 ? -4.669 -2.217 -20.196 1.00 92.81 243 THR A O 1
ATOM 1913 N N . ALA A 1 244 ? -4.119 -0.169 -19.455 1.00 93.38 244 ALA A N 1
ATOM 1914 C CA . ALA A 1 244 ? -3.594 -0.661 -18.184 1.00 93.38 244 ALA A CA 1
ATOM 1915 C C . ALA A 1 244 ? -4.705 -1.069 -17.206 1.00 93.38 244 ALA A C 1
ATOM 1917 O O . ALA A 1 244 ? -4.799 -2.241 -16.850 1.00 93.38 244 ALA A O 1
ATOM 1918 N N . LEU A 1 245 ? -5.573 -0.135 -16.796 1.00 91.88 245 LEU A N 1
ATOM 1919 C CA . LEU A 1 245 ? -6.620 -0.373 -15.792 1.00 91.88 245 LEU A CA 1
ATOM 1920 C C . LEU A 1 245 ? -7.567 -1.536 -16.129 1.00 91.88 245 LEU A C 1
ATOM 1922 O O . LEU A 1 245 ? -7.898 -2.289 -15.212 1.00 91.88 245 LEU A O 1
ATOM 1926 N N . PRO A 1 246 ? -7.985 -1.761 -17.393 1.00 90.94 246 PRO A N 1
ATOM 1927 C CA . PRO A 1 246 ? -8.831 -2.902 -17.734 1.00 90.94 246 PRO A CA 1
ATOM 1928 C C . PRO A 1 246 ? -8.235 -4.262 -17.353 1.00 90.94 246 PRO A C 1
ATOM 1930 O O . PRO A 1 246 ? -8.992 -5.162 -17.005 1.00 90.94 246 PRO A O 1
ATOM 1933 N N . LYS A 1 247 ? -6.903 -4.411 -17.355 1.00 89.62 247 LYS A N 1
ATOM 1934 C CA . LYS A 1 247 ? -6.220 -5.669 -16.993 1.00 89.62 247 LYS A CA 1
ATOM 1935 C C . LYS A 1 247 ? -6.302 -5.988 -15.501 1.00 89.62 247 LYS A C 1
ATOM 1937 O O . LYS A 1 247 ? -6.235 -7.147 -15.116 1.00 89.62 247 LYS A O 1
ATOM 1942 N N . PHE A 1 248 ? -6.486 -4.962 -14.679 1.00 87.00 248 PHE A N 1
ATOM 1943 C CA . PHE A 1 248 ? -6.630 -5.085 -13.233 1.00 87.00 248 PHE A CA 1
ATOM 1944 C C . PHE A 1 248 ? -8.091 -5.311 -12.809 1.00 87.00 248 PHE A C 1
ATOM 1946 O O . PHE A 1 248 ? -8.360 -5.702 -11.672 1.00 87.00 248 PHE A O 1
ATOM 1953 N N . ARG A 1 249 ? -9.061 -5.099 -13.713 1.00 80.31 249 ARG A N 1
ATOM 1954 C CA . ARG A 1 249 ? -10.482 -5.328 -13.420 1.00 80.31 249 ARG A CA 1
ATOM 1955 C C . ARG A 1 249 ? -10.728 -6.824 -13.200 1.00 80.31 249 ARG A C 1
ATOM 1957 O O . ARG A 1 249 ? -10.651 -7.614 -14.132 1.00 80.31 249 ARG A O 1
ATOM 1964 N N . GLY A 1 250 ? -11.064 -7.198 -11.967 1.00 73.38 250 GLY A N 1
ATOM 1965 C CA . GLY A 1 250 ? -11.390 -8.578 -11.587 1.00 73.38 250 GLY A CA 1
ATOM 1966 C C . GLY A 1 250 ? -10.307 -9.299 -10.783 1.00 73.38 250 GLY A C 1
ATOM 1967 O O . GLY A 1 250 ? -10.560 -10.405 -10.311 1.00 73.38 250 GLY A O 1
ATOM 1968 N N . MET A 1 251 ? -9.142 -8.683 -10.565 1.00 81.19 251 MET A N 1
ATOM 1969 C CA . MET A 1 251 ? -8.200 -9.187 -9.564 1.00 81.19 251 MET A CA 1
ATOM 1970 C C . MET A 1 251 ? -8.722 -8.871 -8.154 1.00 81.19 251 MET A C 1
ATOM 1972 O O . MET A 1 251 ? -9.259 -7.789 -7.900 1.00 81.19 251 MET A O 1
ATOM 1976 N N . SER A 1 252 ? -8.557 -9.811 -7.225 1.00 72.88 252 SER A N 1
ATOM 1977 C CA . SER A 1 252 ? -8.866 -9.599 -5.809 1.00 72.88 252 SER A CA 1
ATOM 1978 C C . SER A 1 252 ? -7.849 -8.656 -5.153 1.00 72.88 252 SER A C 1
ATOM 1980 O O . SER A 1 252 ? -6.681 -8.646 -5.525 1.00 72.88 252 SER A O 1
ATOM 1982 N N . ASN A 1 253 ? -8.286 -7.902 -4.140 1.00 70.62 253 ASN A N 1
ATOM 1983 C CA . ASN A 1 253 ? -7.426 -7.144 -3.215 1.00 70.62 253 ASN A CA 1
ATOM 1984 C C . ASN A 1 253 ? -6.564 -6.025 -3.833 1.00 70.62 253 ASN A C 1
ATOM 1986 O O . ASN A 1 253 ? -5.508 -5.678 -3.320 1.00 70.62 253 ASN A O 1
ATOM 1990 N N . LEU A 1 254 ? -7.040 -5.362 -4.891 1.00 84.38 254 LEU A N 1
ATOM 1991 C CA . LEU A 1 254 ? -6.310 -4.247 -5.512 1.00 84.38 254 LEU A CA 1
ATOM 1992 C C . LEU A 1 254 ? -6.514 -2.877 -4.847 1.00 84.38 254 LEU A C 1
ATOM 1994 O O . LEU A 1 254 ? -6.230 -1.843 -5.460 1.00 84.38 254 LEU A O 1
ATOM 1998 N N . LEU A 1 255 ? -7.028 -2.827 -3.618 1.00 88.00 255 LEU A N 1
ATOM 1999 C CA . LEU A 1 255 ? -7.364 -1.558 -2.974 1.00 88.00 255 LEU A CA 1
ATOM 2000 C C . LEU A 1 255 ? -6.124 -0.674 -2.782 1.00 88.00 255 LEU A C 1
ATOM 2002 O O . LEU A 1 255 ? -6.094 0.470 -3.241 1.00 88.00 255 LEU A O 1
ATOM 2006 N N . ALA A 1 256 ? -5.069 -1.223 -2.179 1.00 87.75 256 ALA A N 1
ATOM 2007 C CA . ALA A 1 256 ? -3.826 -0.493 -1.956 1.00 87.75 256 ALA A CA 1
ATOM 2008 C C . ALA A 1 256 ? -3.152 -0.069 -3.270 1.00 87.75 256 ALA A C 1
ATOM 2010 O O . ALA A 1 256 ? -2.655 1.055 -3.373 1.00 87.75 256 ALA A O 1
ATOM 2011 N N . PHE A 1 257 ? -3.192 -0.931 -4.291 1.00 91.12 257 PHE A N 1
ATOM 2012 C CA . PHE A 1 257 ? -2.688 -0.634 -5.631 1.00 91.12 257 PHE A CA 1
ATOM 2013 C C . PHE A 1 257 ? -3.359 0.615 -6.224 1.00 91.12 257 PHE A C 1
ATOM 2015 O O . PHE A 1 257 ? -2.669 1.568 -6.590 1.00 91.12 257 PHE A O 1
ATOM 2022 N N . HIS A 1 258 ? -4.694 0.659 -6.264 1.00 91.69 258 HIS A N 1
ATOM 2023 C CA . HIS A 1 258 ? -5.421 1.780 -6.868 1.00 91.69 258 HIS A CA 1
ATOM 2024 C C . HIS A 1 258 ? -5.258 3.076 -6.069 1.00 91.69 258 HIS A C 1
ATOM 2026 O O . HIS A 1 258 ? -5.086 4.142 -6.660 1.00 91.69 258 HIS A O 1
ATOM 2032 N N . LEU A 1 259 ? -5.244 3.005 -4.734 1.00 92.69 259 LEU A N 1
ATOM 2033 C CA . LEU A 1 259 ? -4.997 4.179 -3.892 1.00 92.69 259 LEU A CA 1
ATOM 2034 C C . LEU A 1 259 ? -3.606 4.779 -4.151 1.00 92.69 259 LEU A C 1
ATOM 2036 O O . LEU A 1 259 ? -3.469 5.998 -4.283 1.00 92.69 259 LEU A O 1
ATOM 2040 N N . LYS A 1 260 ? -2.579 3.930 -4.279 1.00 92.56 260 LYS A N 1
ATOM 2041 C CA . LYS A 1 260 ? -1.206 4.345 -4.606 1.00 92.56 260 LYS A CA 1
ATOM 2042 C C . LYS A 1 260 ? -1.106 4.931 -6.018 1.00 92.56 260 LYS A C 1
ATOM 2044 O O . LYS A 1 260 ? -0.511 5.997 -6.173 1.00 92.56 260 LYS A O 1
ATOM 2049 N N . LEU A 1 261 ? -1.757 4.308 -7.005 1.00 94.62 261 LEU A N 1
ATOM 2050 C CA . LEU A 1 261 ? -1.856 4.817 -8.378 1.00 94.62 261 LEU A CA 1
ATOM 2051 C C . LEU A 1 261 ? -2.458 6.226 -8.415 1.00 94.62 261 LEU A C 1
ATOM 2053 O O . LEU A 1 261 ? -1.841 7.149 -8.942 1.00 94.62 261 LEU A O 1
ATOM 2057 N N . LEU A 1 262 ? -3.639 6.416 -7.820 1.00 94.31 262 LEU A N 1
ATOM 2058 C CA . LEU A 1 262 ? -4.330 7.708 -7.827 1.00 94.31 262 LEU A CA 1
ATOM 2059 C C . LEU A 1 262 ? -3.528 8.793 -7.100 1.00 94.31 262 LEU A C 1
ATOM 2061 O O . LEU A 1 262 ? -3.431 9.923 -7.581 1.00 94.31 262 LEU A O 1
ATOM 2065 N N . ASN A 1 263 ? -2.907 8.451 -5.970 1.00 93.62 263 ASN A N 1
ATOM 2066 C CA . ASN A 1 263 ? -2.048 9.377 -5.241 1.00 93.62 263 ASN A CA 1
ATOM 2067 C C . ASN A 1 263 ? -0.799 9.767 -6.047 1.00 93.62 263 ASN A C 1
ATOM 2069 O O . ASN A 1 263 ? -0.417 10.937 -6.051 1.00 93.62 263 ASN A O 1
ATOM 2073 N N . GLN A 1 264 ? -0.172 8.824 -6.755 1.00 93.50 264 GLN A N 1
ATOM 2074 C CA . GLN A 1 264 ? 0.986 9.141 -7.586 1.00 93.50 264 GLN A CA 1
ATOM 2075 C C . GLN A 1 264 ? 0.600 9.955 -8.824 1.00 93.50 264 GLN A C 1
ATOM 2077 O O . GLN A 1 264 ? 1.281 10.927 -9.142 1.00 93.50 264 GLN A O 1
ATOM 2082 N N . LEU A 1 265 ? -0.533 9.659 -9.465 1.00 92.81 265 LEU A N 1
ATOM 2083 C CA . LEU A 1 265 ? -1.055 10.472 -10.567 1.00 92.81 265 LEU A CA 1
ATOM 2084 C C . LEU A 1 265 ? -1.331 11.915 -10.144 1.00 92.81 265 LEU A C 1
ATOM 2086 O O . LEU A 1 265 ? -1.045 12.837 -10.905 1.00 92.81 265 LEU A O 1
ATOM 2090 N N . TRP A 1 266 ? -1.833 12.131 -8.925 1.00 91.44 266 TRP A N 1
ATOM 2091 C CA . TRP A 1 266 ? -1.965 13.474 -8.364 1.00 91.44 266 TRP A CA 1
ATOM 2092 C C . TRP A 1 266 ? -0.610 14.186 -8.274 1.00 91.44 266 TRP A C 1
ATOM 2094 O O . TRP A 1 266 ? -0.477 15.322 -8.738 1.00 91.44 266 TRP A O 1
ATOM 2104 N N . ASN A 1 267 ? 0.406 13.514 -7.727 1.00 90.31 267 ASN A N 1
ATOM 2105 C CA . ASN A 1 267 ? 1.753 14.073 -7.599 1.00 90.31 267 ASN A CA 1
ATOM 2106 C C . ASN A 1 267 ? 2.355 14.409 -8.967 1.00 90.31 267 ASN A C 1
ATOM 2108 O O . ASN A 1 267 ? 2.875 15.508 -9.152 1.00 90.31 267 ASN A O 1
ATOM 2112 N N . LEU A 1 268 ? 2.231 13.504 -9.942 1.00 89.06 268 LEU A N 1
ATOM 2113 C CA . LEU A 1 268 ? 2.680 13.728 -11.315 1.00 89.06 268 LEU A CA 1
ATOM 2114 C C . LEU A 1 268 ? 1.906 14.862 -11.982 1.00 89.06 268 LEU A C 1
ATOM 2116 O O . LEU A 1 268 ? 2.492 15.678 -12.683 1.00 89.06 268 LEU A O 1
ATOM 2120 N N . LYS A 1 269 ? 0.604 14.990 -11.724 1.00 90.12 269 LYS A N 1
ATOM 2121 C CA . LYS A 1 269 ? -0.186 16.111 -12.231 1.00 90.12 269 LYS A CA 1
ATOM 2122 C C . LYS A 1 269 ? 0.302 17.451 -11.681 1.00 90.12 269 LYS A C 1
ATOM 2124 O O . LYS A 1 269 ? 0.362 18.420 -12.434 1.00 90.12 269 LYS A O 1
ATOM 2129 N N . VAL A 1 270 ? 0.678 17.512 -10.403 1.00 87.38 270 VAL A N 1
ATOM 2130 C CA . VAL A 1 270 ? 1.261 18.718 -9.792 1.00 87.38 270 VAL A CA 1
ATOM 2131 C C . VAL A 1 270 ? 2.668 18.996 -10.332 1.00 87.38 270 VAL A C 1
ATOM 2133 O O . VAL A 1 270 ? 2.960 20.137 -10.679 1.00 87.38 270 VAL A O 1
ATOM 2136 N N . LYS A 1 271 ? 3.515 17.968 -10.432 1.00 87.00 271 LYS A N 1
ATOM 2137 C CA . LYS A 1 271 ? 4.928 18.085 -10.816 1.00 87.00 271 LYS A CA 1
ATOM 2138 C C . LYS A 1 271 ? 5.126 18.301 -12.320 1.00 87.00 271 LYS A C 1
ATOM 2140 O O . LYS A 1 271 ? 5.762 19.256 -12.745 1.00 87.00 271 LYS A O 1
ATOM 2145 N N . GLU A 1 272 ? 4.535 17.437 -13.135 1.00 84.62 272 GLU A N 1
ATOM 2146 C CA . GLU A 1 272 ? 4.690 17.428 -14.593 1.00 84.62 272 GLU A CA 1
ATOM 2147 C C . GLU A 1 272 ? 3.629 18.287 -15.302 1.00 84.62 272 GLU A C 1
ATOM 2149 O O . GLU A 1 272 ? 3.693 18.493 -16.514 1.00 84.62 272 GLU A O 1
ATOM 2154 N N . GLY A 1 273 ? 2.659 18.853 -14.576 1.00 86.00 273 GLY A N 1
ATOM 2155 C CA . GLY A 1 273 ? 1.626 19.729 -15.140 1.00 86.00 273 GLY A CA 1
ATOM 2156 C C . GLY A 1 273 ? 0.657 19.000 -16.074 1.00 86.00 273 GLY A C 1
ATOM 2157 O O . GLY A 1 273 ? 0.321 19.523 -17.139 1.00 86.00 273 GLY A O 1
ATOM 2158 N N . LEU A 1 274 ? 0.241 17.786 -15.700 1.00 88.12 274 LEU A N 1
ATOM 2159 C CA . LEU A 1 274 ? -0.704 16.986 -16.484 1.00 88.12 274 LEU A CA 1
ATOM 2160 C C . LEU A 1 274 ? -2.096 17.660 -16.570 1.00 88.12 274 LEU A C 1
ATOM 2162 O O . LEU A 1 274 ? -2.498 18.367 -15.639 1.00 88.12 274 LEU A O 1
ATOM 2166 N N . PRO A 1 275 ? -2.872 17.439 -17.653 1.00 90.38 275 PRO A N 1
ATOM 2167 C CA . PRO A 1 275 ? -4.199 18.037 -17.818 1.00 90.38 275 PRO A CA 1
ATOM 2168 C C . PRO A 1 275 ? -5.195 17.721 -16.687 1.00 90.38 275 PRO A C 1
ATOM 2170 O O . PRO A 1 275 ? -5.628 16.581 -16.521 1.00 90.38 275 PRO A O 1
ATOM 2173 N N . GLU A 1 276 ? -5.660 18.760 -15.981 1.00 90.00 276 GLU A N 1
ATOM 2174 C CA . GLU A 1 276 ? -6.609 18.643 -14.856 1.00 90.00 276 GLU A CA 1
ATOM 2175 C C . GLU A 1 276 ? -7.917 17.933 -15.228 1.00 90.00 276 GLU A C 1
ATOM 2177 O O . GLU A 1 276 ? -8.430 17.138 -14.444 1.00 90.00 276 GLU A O 1
ATOM 2182 N N . LYS A 1 277 ? -8.462 18.208 -16.421 1.00 91.19 277 LYS A N 1
ATOM 2183 C CA . LYS A 1 277 ? -9.725 17.602 -16.869 1.00 91.19 277 LYS A CA 1
ATOM 2184 C C . LYS A 1 277 ? -9.606 16.086 -17.032 1.00 91.19 277 LYS A C 1
ATOM 2186 O O . LYS A 1 277 ? -10.480 15.372 -16.554 1.00 91.19 277 LYS A O 1
ATOM 2191 N N . LYS A 1 278 ? -8.526 15.609 -17.665 1.00 91.25 278 LYS A N 1
ATOM 2192 C CA . LYS A 1 278 ? -8.291 14.172 -17.876 1.00 91.25 278 LYS A CA 1
ATOM 2193 C C . LYS A 1 278 ? -8.004 13.460 -16.556 1.00 91.25 278 LYS A C 1
ATOM 2195 O O . LYS A 1 278 ? -8.625 12.448 -16.269 1.00 91.25 278 LYS A O 1
ATOM 2200 N N . TYR A 1 279 ? -7.159 14.052 -15.708 1.00 91.81 279 TYR A N 1
ATOM 2201 C CA . TYR A 1 279 ? -6.929 13.534 -14.359 1.00 91.81 279 TYR A CA 1
ATOM 2202 C C . TYR A 1 279 ? -8.228 13.430 -13.551 1.00 91.81 279 TYR A C 1
ATOM 2204 O O . TYR A 1 279 ? -8.497 12.396 -12.952 1.00 91.81 279 TYR A O 1
ATOM 2212 N N . SER A 1 280 ? -9.052 14.483 -13.546 1.00 91.19 280 SER A N 1
ATOM 2213 C CA . SER A 1 280 ? -10.307 14.485 -12.787 1.00 91.19 280 SER A CA 1
ATOM 2214 C C . SER A 1 280 ? -11.310 13.452 -13.288 1.00 91.19 280 SER A C 1
ATOM 2216 O O . SER A 1 280 ? -12.021 12.881 -12.467 1.00 91.19 280 SER A O 1
ATOM 2218 N N . HIS A 1 281 ? -11.358 13.204 -14.598 1.00 92.50 281 HIS A N 1
ATOM 2219 C CA . HIS A 1 281 ? -12.165 12.136 -15.186 1.00 92.50 281 HIS A CA 1
ATOM 2220 C C . HIS A 1 281 ? -11.709 10.760 -14.687 1.00 92.50 281 HIS A C 1
ATOM 2222 O O . HIS A 1 281 ? -12.455 10.090 -13.973 1.00 92.50 281 HIS A O 1
ATOM 2228 N N . LEU A 1 282 ? -10.444 10.412 -14.949 1.00 93.00 282 LEU A N 1
ATOM 2229 C CA . LEU A 1 282 ? -9.855 9.133 -14.555 1.00 93.00 282 LEU A CA 1
ATOM 2230 C C . LEU A 1 282 ? -9.967 8.882 -13.048 1.00 93.00 282 LEU A C 1
ATOM 2232 O O . LEU A 1 282 ? -10.315 7.783 -12.614 1.00 93.00 282 LEU A O 1
ATOM 2236 N N . PHE A 1 283 ? -9.690 9.910 -12.239 1.00 93.56 283 PHE A N 1
ATOM 2237 C CA . PHE A 1 283 ? -9.782 9.829 -10.787 1.00 93.56 283 PHE A CA 1
ATOM 2238 C C . PHE A 1 283 ? -11.198 9.466 -10.345 1.00 93.56 283 PHE A C 1
ATOM 2240 O O . PHE A 1 283 ? -11.360 8.584 -9.507 1.00 93.56 283 PHE A O 1
ATOM 2247 N N . LYS A 1 284 ? -12.225 10.114 -10.905 1.00 92.88 284 LYS A N 1
ATOM 2248 C CA . LYS A 1 284 ? -13.625 9.860 -10.545 1.00 92.88 284 LYS A CA 1
ATOM 2249 C C . LYS A 1 284 ? -14.078 8.466 -10.953 1.00 92.88 284 LYS A C 1
ATOM 2251 O O . LYS A 1 284 ? -14.645 7.764 -10.119 1.00 92.88 284 LYS A O 1
ATOM 2256 N N . GLU A 1 285 ? -13.803 8.057 -12.189 1.00 92.12 285 GLU A N 1
ATOM 2257 C CA . GLU A 1 285 ? -14.187 6.730 -12.678 1.00 92.12 285 GLU A CA 1
ATOM 2258 C C . GLU A 1 285 ? -13.506 5.617 -11.879 1.00 92.12 285 GLU A C 1
ATOM 2260 O O . GLU A 1 285 ? -14.172 4.707 -11.384 1.00 92.12 285 GLU A O 1
ATOM 2265 N N . THR A 1 286 ? -12.192 5.735 -11.670 1.00 92.00 286 THR A N 1
ATOM 2266 C CA . THR A 1 286 ? -11.426 4.755 -10.891 1.00 92.00 286 THR A CA 1
ATOM 2267 C C . THR A 1 286 ? -11.886 4.728 -9.438 1.00 92.00 286 THR A C 1
ATOM 2269 O O . THR A 1 286 ? -12.042 3.652 -8.871 1.00 92.00 286 THR A O 1
ATOM 2272 N N . SER A 1 287 ? -12.145 5.892 -8.830 1.00 93.31 287 SER A N 1
ATOM 2273 C CA . SER A 1 287 ? -12.635 5.967 -7.449 1.00 93.31 287 SER A CA 1
ATOM 2274 C C . SER A 1 287 ? -14.007 5.326 -7.300 1.00 93.31 287 SER A C 1
ATOM 2276 O O . SER A 1 287 ? -14.221 4.593 -6.344 1.00 93.31 287 SER A O 1
ATOM 2278 N N . ARG A 1 288 ? -14.931 5.576 -8.235 1.00 92.62 288 ARG A N 1
ATOM 2279 C CA . ARG A 1 288 ? -16.276 4.990 -8.222 1.00 92.62 288 ARG A CA 1
ATOM 2280 C C . ARG A 1 288 ? -16.208 3.472 -8.276 1.00 92.62 288 ARG A C 1
ATOM 2282 O O . ARG A 1 288 ? -16.733 2.815 -7.384 1.00 92.62 288 ARG A O 1
ATOM 2289 N N . TRP A 1 289 ? -15.497 2.944 -9.269 1.00 90.62 289 TRP A N 1
ATOM 2290 C CA . TRP A 1 289 ? -15.285 1.509 -9.398 1.00 90.62 289 TRP A CA 1
ATOM 2291 C C . TRP A 1 289 ? -14.656 0.928 -8.124 1.00 90.62 289 TRP A C 1
ATOM 2293 O O . TRP A 1 289 ? -15.168 -0.040 -7.571 1.00 90.62 289 TRP A O 1
ATOM 2303 N N . LEU A 1 290 ? -13.614 1.578 -7.594 1.00 91.31 290 LEU A N 1
ATOM 2304 C CA . LEU A 1 290 ? -12.936 1.147 -6.374 1.00 91.31 290 LEU A CA 1
ATOM 2305 C C . LEU A 1 290 ? -13.884 1.102 -5.169 1.00 91.31 290 LEU A C 1
ATOM 2307 O O . LEU A 1 290 ? -13.883 0.124 -4.432 1.00 91.31 290 LEU A O 1
ATOM 2311 N N . ILE A 1 291 ? -14.698 2.140 -4.969 1.00 92.50 291 ILE A N 1
ATOM 2312 C CA . ILE A 1 291 ? -15.672 2.222 -3.872 1.00 92.50 291 ILE A CA 1
ATOM 2313 C C . ILE A 1 291 ? -16.716 1.104 -3.981 1.00 92.50 291 ILE A C 1
ATOM 2315 O O . ILE A 1 291 ? -17.092 0.515 -2.969 1.00 92.50 291 ILE A O 1
ATOM 2319 N N . GLU A 1 292 ? -17.166 0.802 -5.199 1.00 90.62 292 GLU A N 1
ATOM 2320 C CA . GLU A 1 292 ? -18.174 -0.225 -5.468 1.00 90.62 292 GLU A CA 1
ATOM 2321 C C . GLU A 1 292 ? -17.635 -1.647 -5.259 1.00 90.62 292 GLU A C 1
ATOM 2323 O O . GLU A 1 292 ? -18.374 -2.515 -4.795 1.00 90.62 292 GLU A O 1
ATOM 2328 N N . THR A 1 293 ? -16.357 -1.897 -5.565 1.00 87.62 293 THR A N 1
ATOM 2329 C CA . THR A 1 293 ? -15.790 -3.256 -5.545 1.00 87.62 293 THR A CA 1
ATOM 2330 C C . THR A 1 293 ? -14.914 -3.577 -4.336 1.00 87.62 293 THR A C 1
ATOM 2332 O O . THR A 1 293 ? -14.698 -4.752 -4.049 1.00 87.62 293 THR A O 1
ATOM 2335 N N . ALA A 1 294 ? -14.353 -2.577 -3.652 1.00 88.62 294 ALA A N 1
ATOM 2336 C CA . ALA A 1 294 ? -13.367 -2.814 -2.599 1.00 88.62 294 ALA A CA 1
ATOM 2337 C C . ALA A 1 294 ? -13.991 -3.261 -1.269 1.00 88.62 294 ALA A C 1
ATOM 2339 O O . ALA A 1 294 ? -15.133 -2.939 -0.941 1.00 88.62 294 ALA A O 1
ATOM 2340 N N . ASP A 1 295 ? -13.192 -3.954 -0.461 1.00 89.19 295 ASP A N 1
ATOM 2341 C CA . ASP A 1 295 ? -13.456 -4.191 0.956 1.00 89.19 295 ASP A CA 1
ATOM 2342 C C . ASP A 1 295 ? -12.475 -3.353 1.786 1.00 89.19 295 ASP A C 1
ATOM 2344 O O . ASP A 1 295 ? -11.315 -3.731 1.960 1.00 89.19 295 ASP A O 1
ATOM 2348 N N . PHE A 1 296 ? -12.917 -2.197 2.292 1.00 90.69 296 PHE A N 1
ATOM 2349 C CA . PHE A 1 296 ? -12.033 -1.305 3.050 1.00 90.69 296 PHE A CA 1
ATOM 2350 C C . PHE A 1 296 ? -11.654 -1.876 4.419 1.00 90.69 296 PHE A C 1
ATOM 2352 O O . PHE A 1 296 ? -10.692 -1.403 5.020 1.00 90.69 296 PHE A O 1
ATOM 2359 N N . ALA A 1 297 ? -12.352 -2.907 4.905 1.00 88.31 297 ALA A N 1
ATOM 2360 C CA . ALA A 1 297 ? -12.006 -3.557 6.164 1.00 88.31 297 ALA A CA 1
ATOM 2361 C C . ALA A 1 297 ? -10.736 -4.416 6.076 1.00 88.31 297 ALA A C 1
ATOM 2363 O O . ALA A 1 297 ? -10.150 -4.732 7.108 1.00 88.31 297 ALA A O 1
ATOM 2364 N N . GLN A 1 298 ? -10.298 -4.764 4.861 1.00 85.25 298 GLN A N 1
ATOM 2365 C CA . GLN A 1 298 ? -9.047 -5.493 4.619 1.00 85.25 298 GLN A CA 1
ATOM 2366 C C . GLN A 1 298 ? -7.834 -4.565 4.454 1.00 85.25 298 GLN A C 1
ATOM 2368 O O . GLN A 1 298 ? -6.714 -5.040 4.279 1.00 85.25 298 GLN A O 1
ATOM 2373 N N . LEU A 1 299 ? -8.037 -3.245 4.485 1.00 83.38 299 LEU A N 1
ATOM 2374 C CA . LEU A 1 299 ? -6.961 -2.275 4.326 1.00 83.38 299 LEU A CA 1
ATOM 2375 C C . LEU A 1 299 ? -6.094 -2.221 5.590 1.00 83.38 299 LEU A C 1
ATOM 2377 O O . LEU A 1 299 ? -6.627 -2.027 6.682 1.00 83.38 299 LEU A O 1
ATOM 2381 N N . SER A 1 300 ? -4.773 -2.321 5.428 1.00 76.44 300 SER A N 1
ATOM 2382 C CA . SER A 1 300 ? -3.805 -2.229 6.528 1.00 76.44 300 SER A CA 1
ATOM 2383 C C . SER A 1 300 ? -2.978 -0.950 6.409 1.00 76.44 300 SER A C 1
ATOM 2385 O O . SER A 1 300 ? -2.602 -0.525 5.317 1.00 76.44 300 SER A O 1
ATOM 2387 N N . GLY A 1 301 ? -2.684 -0.296 7.524 1.00 69.00 301 GLY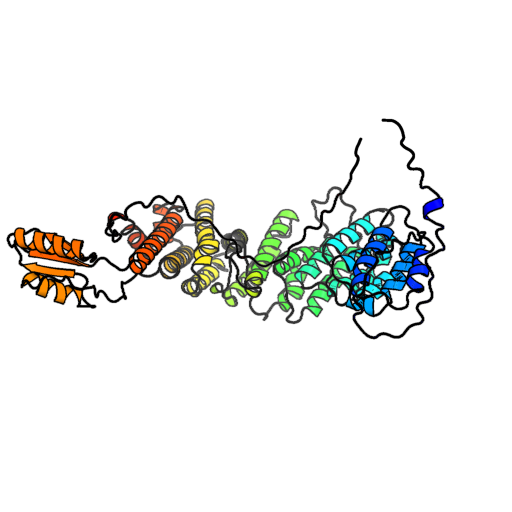 A N 1
ATOM 2388 C CA . GLY A 1 301 ? -1.791 0.850 7.595 1.00 69.00 301 GLY A CA 1
ATOM 2389 C C . GLY A 1 301 ? -0.343 0.407 7.783 1.00 69.00 301 GLY A C 1
ATOM 2390 O O . GLY A 1 301 ? -0.070 -0.418 8.630 1.00 69.00 301 GLY A O 1
ATOM 2391 N N . GLU A 1 302 ? 0.630 1.026 7.117 1.00 62.56 302 GLU A N 1
ATOM 2392 C CA . GLU A 1 302 ? 2.072 0.658 7.199 1.00 62.56 302 GLU A CA 1
ATOM 2393 C C . GLU A 1 302 ? 2.666 0.621 8.639 1.00 62.56 302 GLU A C 1
ATOM 2395 O O . GLU A 1 302 ? 3.748 0.099 8.887 1.00 62.56 302 GLU A O 1
ATOM 2400 N N . LYS A 1 303 ? 1.975 1.208 9.627 1.00 59.50 303 LYS A N 1
ATOM 2401 C CA . LYS A 1 303 ? 2.380 1.197 11.047 1.00 59.50 303 LYS A CA 1
ATOM 2402 C C . LYS A 1 303 ? 1.834 0.001 11.834 1.00 59.50 303 LYS A C 1
ATOM 2404 O O . LYS A 1 303 ? 2.232 -0.183 12.987 1.00 59.50 303 LYS A O 1
ATOM 2409 N N . SER A 1 304 ? 0.921 -0.781 11.261 1.00 59.03 304 SER A N 1
ATOM 2410 C CA . SER A 1 304 ? 0.519 -2.070 11.811 1.00 59.03 304 SER A CA 1
ATOM 2411 C C . SER A 1 304 ? 1.690 -3.032 11.655 1.00 59.03 304 SER A C 1
ATOM 2413 O O . SER A 1 304 ? 2.289 -3.102 10.588 1.00 59.03 304 SER A O 1
ATOM 2415 N N . LYS A 1 305 ? 2.068 -3.754 12.713 1.00 52.94 305 LYS A N 1
ATOM 2416 C CA . LYS A 1 305 ? 3.070 -4.818 12.587 1.00 52.94 305 LYS A CA 1
ATOM 2417 C C . LYS A 1 305 ? 2.438 -5.952 11.776 1.00 52.94 305 LYS A C 1
ATOM 2419 O O . LYS A 1 305 ? 1.847 -6.838 12.384 1.00 52.94 305 LYS A O 1
ATOM 2424 N N . ALA A 1 306 ? 2.523 -5.890 10.449 1.00 50.47 306 ALA A N 1
ATOM 2425 C CA . ALA A 1 306 ? 2.085 -6.971 9.581 1.00 50.47 306 ALA A CA 1
ATOM 2426 C C . ALA A 1 306 ? 2.842 -8.247 9.975 1.00 50.47 306 ALA A C 1
ATOM 2428 O O . ALA A 1 306 ? 4.073 -8.250 10.095 1.00 50.47 306 ALA A O 1
ATOM 2429 N N . VAL A 1 307 ? 2.098 -9.310 10.270 1.00 50.41 307 VAL A N 1
ATOM 2430 C CA . VAL A 1 307 ? 2.652 -10.610 10.674 1.00 50.41 307 VAL A CA 1
ATOM 2431 C C . VAL A 1 307 ? 2.869 -11.489 9.436 1.00 50.41 307 VAL A C 1
ATOM 2433 O O . VAL A 1 307 ? 3.679 -12.415 9.491 1.00 50.41 307 VAL A O 1
ATOM 2436 N N . ASN A 1 308 ? 2.223 -11.163 8.305 1.00 51.81 308 ASN A N 1
ATOM 2437 C CA . ASN A 1 308 ? 2.221 -11.968 7.080 1.00 51.81 308 ASN A CA 1
ATOM 2438 C C . ASN A 1 308 ? 2.556 -11.168 5.805 1.00 51.81 308 ASN A C 1
ATOM 2440 O O . ASN A 1 308 ? 2.312 -9.970 5.714 1.00 51.81 308 ASN A O 1
ATOM 2444 N N . GLN A 1 309 ? 3.079 -11.860 4.786 1.00 50.06 309 GLN A N 1
ATOM 2445 C CA . GLN A 1 309 ? 3.481 -11.275 3.496 1.00 50.06 309 GLN A CA 1
ATOM 2446 C C . GLN A 1 309 ? 2.284 -10.764 2.663 1.00 50.06 309 GLN A C 1
ATOM 2448 O O . GLN A 1 309 ? 2.414 -9.738 2.003 1.00 50.06 309 GLN A O 1
ATOM 2453 N N . ASP A 1 310 ? 1.108 -11.395 2.782 1.00 48.44 310 ASP A N 1
ATOM 2454 C CA . ASP A 1 310 ? -0.146 -10.958 2.133 1.00 48.44 310 ASP A CA 1
ATOM 2455 C C . ASP A 1 310 ? -0.703 -9.640 2.718 1.00 48.44 310 ASP A C 1
ATOM 2457 O O . ASP A 1 310 ? -1.426 -8.902 2.048 1.00 48.44 310 ASP A O 1
ATOM 2461 N N . GLU A 1 311 ? -0.362 -9.303 3.969 1.00 53.00 311 GLU A N 1
ATOM 2462 C CA . GLU A 1 311 ? -0.759 -8.031 4.597 1.00 53.00 311 GLU A CA 1
ATOM 2463 C C . GLU A 1 311 ? 0.055 -6.856 4.033 1.00 53.00 311 GLU A C 1
ATOM 2465 O O . GLU A 1 311 ? -0.473 -5.752 3.899 1.00 53.00 311 GLU A O 1
ATOM 2470 N N . LEU A 1 312 ? 1.299 -7.112 3.605 1.00 54.28 312 LEU A N 1
ATOM 2471 C CA . LEU A 1 312 ? 2.201 -6.113 3.021 1.00 54.28 312 LEU A CA 1
ATOM 2472 C C . LEU A 1 312 ? 1.668 -5.557 1.689 1.00 54.28 312 LEU A C 1
ATOM 2474 O O . LEU A 1 312 ? 1.867 -4.385 1.362 1.00 54.28 312 LEU A O 1
ATOM 2478 N N . GLU A 1 313 ? 0.959 -6.382 0.913 1.00 53.47 313 GLU A N 1
ATOM 2479 C CA . GLU A 1 313 ? 0.343 -5.957 -0.351 1.00 53.47 313 GLU A CA 1
ATOM 2480 C C . GLU A 1 313 ? -0.787 -4.940 -0.130 1.00 53.47 313 GLU A C 1
ATOM 2482 O O . GLU A 1 313 ? -0.992 -4.053 -0.963 1.00 53.47 313 GLU A O 1
ATOM 2487 N N . ASN A 1 314 ? -1.450 -5.002 1.030 1.00 58.16 314 ASN A N 1
ATOM 2488 C CA . ASN A 1 314 ? -2.543 -4.113 1.420 1.00 58.16 314 ASN A CA 1
ATOM 2489 C C . ASN A 1 314 ? -2.091 -2.890 2.233 1.00 58.16 314 ASN A C 1
ATOM 2491 O O . ASN A 1 314 ? -2.934 -2.086 2.634 1.00 58.16 314 ASN A O 1
ATOM 2495 N N . GLU A 1 315 ? -0.787 -2.707 2.459 1.00 71.12 315 GLU A N 1
ATOM 2496 C CA . GLU A 1 315 ? -0.284 -1.586 3.249 1.00 71.12 315 GLU A CA 1
ATOM 2497 C C . GLU A 1 315 ? -0.437 -0.243 2.530 1.00 71.12 315 GLU A C 1
ATOM 2499 O O . GLU A 1 315 ? 0.084 -0.013 1.430 1.00 71.12 315 GLU A O 1
ATOM 2504 N N . VAL A 1 316 ? -1.108 0.694 3.197 1.00 76.00 316 VAL A N 1
ATOM 2505 C CA . VAL A 1 316 ? -1.293 2.069 2.735 1.00 76.00 316 VAL A CA 1
ATOM 2506 C C . VAL A 1 316 ? -0.866 3.050 3.822 1.00 76.00 316 VAL A C 1
ATOM 2508 O O . VAL A 1 316 ? -1.206 2.922 4.996 1.00 76.00 316 VAL A O 1
ATOM 2511 N N . LYS A 1 317 ? -0.112 4.080 3.430 1.00 81.12 317 LYS A N 1
ATOM 2512 C CA . LYS A 1 317 ? 0.228 5.189 4.328 1.00 81.12 317 LYS A CA 1
ATOM 2513 C C . LYS A 1 317 ? -1.019 6.017 4.627 1.00 81.12 317 LYS A C 1
ATOM 2515 O O . LYS A 1 317 ? -1.788 6.322 3.717 1.00 81.12 317 LYS A O 1
ATOM 2520 N N . ASP A 1 318 ? -1.161 6.494 5.859 1.00 79.94 318 ASP A N 1
ATOM 2521 C CA . ASP A 1 318 ? -2.240 7.403 6.274 1.00 79.94 318 ASP A CA 1
ATOM 2522 C C . ASP A 1 318 ? -2.371 8.630 5.355 1.00 79.94 318 ASP A C 1
ATOM 2524 O O . ASP A 1 318 ? -3.479 9.058 5.020 1.00 79.94 318 ASP A O 1
ATOM 2528 N N . VAL A 1 319 ? -1.239 9.152 4.870 1.00 84.31 319 VAL A N 1
ATOM 2529 C CA . VAL A 1 319 ? -1.205 10.257 3.902 1.00 84.31 319 VAL A CA 1
ATOM 2530 C C . VAL A 1 319 ? -1.858 9.905 2.561 1.00 84.31 319 VAL A C 1
ATOM 2532 O O . VAL A 1 319 ? -2.516 10.759 1.977 1.00 84.31 319 VAL A O 1
ATOM 2535 N N . VAL A 1 320 ? -1.731 8.665 2.079 1.00 87.75 320 VAL A N 1
ATOM 2536 C CA . VAL A 1 320 ? -2.325 8.229 0.802 1.00 87.75 320 VAL A CA 1
ATOM 2537 C C . VAL A 1 320 ? -3.845 8.183 0.930 1.00 87.75 320 VAL A C 1
ATOM 2539 O O . VAL A 1 320 ? -4.543 8.747 0.090 1.00 87.75 320 VAL A O 1
ATOM 2542 N N . MET A 1 321 ? -4.360 7.597 2.015 1.00 90.56 321 MET A N 1
ATOM 2543 C CA . MET A 1 321 ? -5.802 7.545 2.273 1.00 90.56 321 MET A CA 1
ATOM 2544 C C . MET A 1 321 ? -6.396 8.942 2.505 1.00 90.56 321 MET A C 1
ATOM 2546 O O . MET A 1 321 ? -7.466 9.279 1.998 1.00 90.56 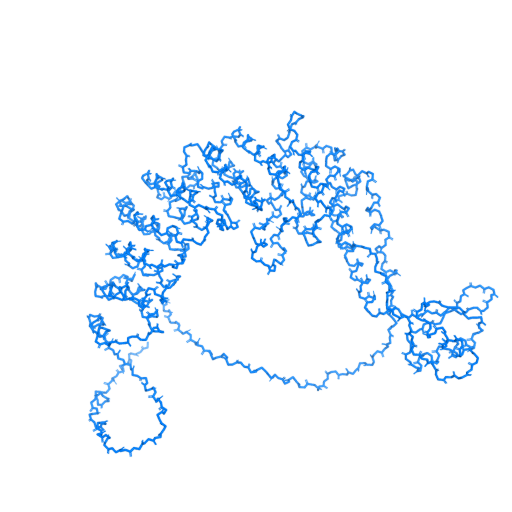321 MET A O 1
ATOM 2550 N N . THR A 1 322 ? -5.656 9.797 3.214 1.00 87.19 322 THR A N 1
ATOM 2551 C CA . THR A 1 322 ? -6.019 11.205 3.405 1.00 87.19 322 THR A CA 1
ATOM 2552 C C . THR A 1 322 ? -6.094 11.948 2.076 1.00 87.19 322 THR A C 1
ATOM 2554 O O . THR A 1 322 ? -7.089 12.614 1.795 1.00 87.19 322 THR A O 1
ATOM 2557 N N . ASN A 1 323 ? -5.062 11.827 1.239 1.00 90.00 323 ASN A N 1
ATOM 2558 C CA . ASN A 1 323 ? -5.025 12.472 -0.068 1.00 90.00 323 ASN A CA 1
ATOM 2559 C C . ASN A 1 323 ? -6.151 11.973 -0.971 1.00 90.00 323 ASN A C 1
ATOM 2561 O O . ASN A 1 323 ? -6.718 12.769 -1.718 1.00 90.00 323 ASN A O 1
ATOM 2565 N N . PHE A 1 324 ? -6.495 10.687 -0.896 1.00 93.12 324 PHE A N 1
ATOM 2566 C CA . PHE A 1 324 ? -7.620 10.124 -1.631 1.00 93.12 324 PHE A CA 1
ATOM 2567 C C . PHE A 1 324 ? -8.935 10.823 -1.263 1.00 93.12 324 PHE A C 1
ATOM 2569 O O . PHE A 1 324 ? -9.583 11.400 -2.137 1.00 93.12 324 PHE A O 1
ATOM 2576 N N . LEU A 1 325 ? -9.280 10.888 0.027 1.00 91.88 325 LEU A N 1
ATOM 2577 C CA . LEU A 1 325 ? -10.507 11.553 0.472 1.00 91.88 325 LEU A CA 1
ATOM 2578 C C . LEU A 1 325 ? -10.496 13.061 0.192 1.00 91.88 325 LEU A C 1
ATOM 2580 O O . LEU A 1 325 ? -11.483 13.612 -0.284 1.00 91.88 325 LEU A O 1
ATOM 2584 N N . VAL A 1 326 ? -9.369 13.740 0.402 1.00 90.56 326 VAL A N 1
ATOM 2585 C CA . VAL A 1 326 ? -9.231 15.161 0.054 1.00 90.56 326 VAL A CA 1
ATOM 2586 C C . VAL A 1 326 ? -9.475 15.392 -1.443 1.00 90.56 326 VAL A C 1
ATOM 2588 O O . VAL A 1 326 ? -10.156 16.346 -1.823 1.00 90.56 326 VAL A O 1
ATOM 2591 N N . ASN A 1 327 ? -8.950 14.522 -2.308 1.00 91.25 327 ASN A N 1
ATOM 2592 C CA . ASN A 1 327 ? -9.186 14.614 -3.746 1.00 91.25 327 ASN A CA 1
ATOM 2593 C C . ASN A 1 327 ? -10.639 14.309 -4.126 1.00 91.25 327 ASN A C 1
ATOM 2595 O O . ASN A 1 327 ? -11.134 14.955 -5.052 1.00 91.25 327 ASN A O 1
ATOM 2599 N N . LEU A 1 328 ? -11.317 13.403 -3.411 1.00 93.19 328 LEU A N 1
ATOM 2600 C CA . LEU A 1 328 ? -12.755 13.162 -3.553 1.00 93.19 328 LEU A CA 1
ATOM 2601 C C . LEU A 1 328 ? -13.570 14.402 -3.182 1.00 93.19 328 LEU A C 1
ATOM 2603 O O . LEU A 1 328 ? -14.417 14.816 -3.972 1.00 93.19 328 LEU A O 1
ATOM 2607 N N . ILE A 1 329 ? -13.284 15.031 -2.038 1.00 91.44 329 ILE A N 1
ATOM 2608 C CA . ILE A 1 329 ? -13.966 16.254 -1.582 1.00 91.44 329 ILE A CA 1
ATOM 2609 C C . ILE A 1 329 ? -13.825 17.360 -2.632 1.00 91.44 329 ILE A C 1
ATOM 2611 O O . ILE A 1 329 ? -14.818 17.933 -3.067 1.00 91.44 329 ILE A O 1
ATOM 2615 N N . ASN A 1 330 ? -12.602 17.605 -3.113 1.00 90.00 330 ASN A N 1
ATOM 2616 C CA . ASN A 1 330 ? -12.332 18.666 -4.089 1.00 90.00 330 ASN A CA 1
ATOM 2617 C C . ASN A 1 330 ? -13.011 18.444 -5.457 1.00 90.00 330 ASN A C 1
ATOM 2619 O O . ASN A 1 330 ? -13.078 19.376 -6.257 1.00 90.00 330 ASN A O 1
ATOM 2623 N N . ARG A 1 331 ? -13.430 17.212 -5.779 1.00 89.12 331 ARG A N 1
ATOM 2624 C CA . ARG A 1 331 ? -13.923 16.832 -7.119 1.00 89.12 331 ARG A CA 1
ATOM 2625 C C . ARG A 1 331 ? -15.376 16.399 -7.148 1.00 89.12 331 ARG A C 1
ATOM 2627 O O . ARG A 1 331 ? -15.944 16.298 -8.238 1.00 89.12 331 ARG A O 1
ATOM 2634 N N . SER A 1 332 ? -15.967 16.136 -5.993 1.00 89.31 332 SER A N 1
ATOM 2635 C CA . SER A 1 332 ? -17.375 15.776 -5.900 1.00 89.31 332 SER A CA 1
ATOM 2636 C C . SER A 1 332 ? -18.243 16.985 -6.224 1.00 89.31 332 SER A C 1
ATOM 2638 O O . SER A 1 332 ? -17.908 18.126 -5.912 1.00 89.31 332 SER A O 1
ATOM 2640 N N . THR A 1 333 ? -19.354 16.733 -6.905 1.00 86.75 333 THR A N 1
ATOM 2641 C CA . THR A 1 333 ? -20.341 17.757 -7.270 1.00 86.75 333 THR A CA 1
ATOM 2642 C C . THR A 1 333 ? -21.735 17.220 -6.983 1.00 86.75 333 THR A C 1
ATOM 2644 O O . THR A 1 333 ? -21.908 16.010 -6.919 1.00 86.75 333 THR A O 1
ATOM 2647 N N . ASN A 1 334 ? -22.749 18.081 -6.890 1.00 82.31 334 ASN A N 1
ATOM 2648 C CA . ASN A 1 334 ? -24.119 17.634 -6.594 1.00 82.31 334 ASN A CA 1
ATOM 2649 C C . ASN A 1 334 ? -24.669 16.614 -7.612 1.00 82.31 334 ASN A C 1
ATOM 2651 O O . ASN A 1 334 ? -25.497 15.784 -7.258 1.00 82.31 334 ASN A O 1
ATOM 2655 N N . SER A 1 335 ? -24.228 16.672 -8.873 1.00 82.75 335 SER A N 1
ATOM 2656 C CA . SER A 1 335 ? -24.622 15.720 -9.923 1.00 82.75 335 SER A CA 1
ATOM 2657 C C . SER A 1 335 ? -23.760 14.455 -9.972 1.00 82.75 335 SER A C 1
ATOM 2659 O O . SER A 1 335 ? -24.086 13.527 -10.701 1.00 82.75 335 SER A O 1
ATOM 2661 N N . ASP A 1 336 ? -22.636 14.436 -9.256 1.00 86.19 336 ASP A N 1
ATOM 2662 C CA . ASP A 1 336 ? -21.627 13.377 -9.289 1.00 86.19 336 ASP A CA 1
ATOM 2663 C C . ASP A 1 336 ? -20.906 13.344 -7.932 1.00 86.19 336 ASP A C 1
ATOM 2665 O O . ASP A 1 336 ? -19.779 13.830 -7.771 1.00 86.19 336 ASP A O 1
ATOM 2669 N N . ASP A 1 337 ? -21.643 12.872 -6.926 1.00 90.31 337 ASP A N 1
ATOM 2670 C CA . ASP A 1 337 ? -21.261 12.909 -5.515 1.00 90.31 337 ASP A CA 1
ATOM 2671 C C . ASP A 1 337 ? -20.531 11.622 -5.105 1.00 90.31 337 ASP A C 1
ATOM 2673 O O . ASP A 1 337 ? -21.087 10.698 -4.505 1.00 90.31 337 ASP A O 1
ATOM 2677 N N . VAL A 1 338 ? -19.256 11.546 -5.486 1.00 92.31 338 VAL A N 1
ATOM 2678 C CA . VAL A 1 338 ? -18.404 10.384 -5.198 1.00 92.31 338 VAL A CA 1
ATOM 2679 C C . VAL A 1 338 ? -18.006 10.338 -3.716 1.00 92.31 338 VAL A C 1
ATOM 2681 O O . VAL A 1 338 ? -17.797 9.254 -3.171 1.00 92.31 338 VAL A O 1
ATOM 2684 N N . VAL A 1 339 ? -17.943 11.486 -3.028 1.00 93.62 339 VAL A N 1
ATOM 2685 C CA . VAL A 1 339 ? -17.623 11.537 -1.593 1.00 93.62 339 VAL A CA 1
ATOM 2686 C C . VAL A 1 339 ? -18.725 10.913 -0.738 1.00 93.62 339 VAL A C 1
ATOM 2688 O O . VAL A 1 339 ? -18.406 10.171 0.188 1.00 93.62 339 VAL A O 1
ATOM 2691 N N . SER A 1 340 ? -20.003 11.111 -1.074 1.00 93.62 340 SER A N 1
ATOM 2692 C CA . SER A 1 340 ? -21.105 10.448 -0.364 1.00 93.62 340 SER A CA 1
ATOM 2693 C C . SER A 1 340 ? -21.136 8.937 -0.601 1.00 93.62 340 SER A C 1
ATOM 2695 O O . SER A 1 340 ? -21.449 8.180 0.322 1.00 93.62 340 SER A O 1
ATOM 2697 N N . LEU A 1 341 ? -20.753 8.473 -1.797 1.00 94.38 341 LEU A N 1
ATOM 2698 C CA . LEU A 1 341 ? -20.586 7.039 -2.072 1.00 94.38 341 LEU A CA 1
ATOM 2699 C C . LEU A 1 341 ? -19.471 6.442 -1.212 1.00 94.38 341 LEU A C 1
ATOM 2701 O O . LEU A 1 341 ? -19.667 5.411 -0.570 1.00 94.38 341 LEU A O 1
ATOM 2705 N N . PHE A 1 342 ? -18.325 7.123 -1.151 1.00 94.88 342 PHE A N 1
ATOM 2706 C CA . PHE A 1 342 ? -17.215 6.719 -0.298 1.00 94.88 342 PHE A CA 1
ATOM 2707 C C . PHE A 1 342 ? -17.624 6.685 1.181 1.00 94.88 342 PHE A C 1
ATOM 2709 O O . PHE A 1 342 ? -17.400 5.681 1.852 1.00 94.88 342 PHE A O 1
ATOM 2716 N N . ALA A 1 343 ? -18.273 7.741 1.678 1.00 94.75 343 ALA A N 1
ATOM 2717 C CA . ALA A 1 343 ? -18.756 7.808 3.054 1.00 94.75 343 ALA A CA 1
ATOM 2718 C C . ALA A 1 343 ? -19.684 6.631 3.382 1.00 94.75 343 ALA A C 1
ATOM 2720 O O . ALA A 1 343 ? -19.450 5.921 4.355 1.00 94.75 343 ALA A O 1
ATOM 2721 N N . SER A 1 344 ? -20.671 6.364 2.522 1.00 95.69 344 SER A N 1
ATOM 2722 C CA . SER A 1 344 ? -21.612 5.247 2.688 1.00 95.69 344 SER A CA 1
ATOM 2723 C C . SER A 1 344 ? -20.901 3.893 2.727 1.00 95.69 344 SER A C 1
ATOM 2725 O O . SER A 1 344 ? -21.235 3.030 3.540 1.00 95.69 344 SER A O 1
ATOM 2727 N N . LYS A 1 345 ? -19.885 3.709 1.877 1.00 95.38 345 LYS A N 1
ATOM 2728 C CA . LYS A 1 345 ? -19.083 2.486 1.842 1.00 95.38 345 LYS A CA 1
ATOM 2729 C C . LYS A 1 345 ? -18.272 2.292 3.123 1.00 95.38 345 LYS A C 1
ATOM 2731 O O . LYS A 1 345 ? -18.294 1.205 3.692 1.00 95.38 345 LYS A O 1
ATOM 2736 N N . ILE A 1 346 ? -17.612 3.340 3.614 1.00 95.44 346 ILE A N 1
ATOM 2737 C CA . ILE A 1 346 ? -16.875 3.270 4.881 1.00 95.44 346 ILE A CA 1
ATOM 2738 C C . ILE A 1 346 ? -17.817 3.023 6.054 1.00 95.44 346 ILE A C 1
ATOM 2740 O O . ILE A 1 346 ? -17.484 2.222 6.915 1.00 95.44 346 ILE A O 1
ATOM 2744 N N . VAL A 1 347 ? -19.004 3.634 6.081 1.00 95.56 347 VAL A N 1
ATOM 2745 C CA . VAL A 1 347 ? -20.015 3.365 7.118 1.00 95.56 347 VAL A CA 1
ATOM 2746 C C . VAL A 1 347 ? -20.392 1.880 7.154 1.00 95.56 347 VAL A C 1
ATOM 2748 O O . VAL A 1 347 ? -20.504 1.307 8.236 1.00 95.56 347 VAL A O 1
ATOM 2751 N N . ALA A 1 348 ? -20.543 1.245 5.988 1.00 96.00 348 ALA A N 1
ATOM 2752 C CA . ALA A 1 348 ? -20.845 -0.182 5.892 1.00 96.00 348 ALA A CA 1
ATOM 2753 C C . ALA A 1 348 ? -19.672 -1.078 6.337 1.00 96.00 348 ALA A C 1
ATOM 2755 O O . ALA A 1 348 ? -19.892 -2.115 6.963 1.00 96.00 348 ALA A O 1
ATOM 2756 N N . ASP A 1 349 ? -18.431 -0.687 6.033 1.00 95.25 349 ASP A N 1
ATOM 2757 C CA . ASP A 1 349 ? -17.240 -1.484 6.346 1.00 95.25 349 ASP A CA 1
ATOM 2758 C C . ASP A 1 349 ? -16.700 -1.235 7.772 1.00 95.25 349 ASP A C 1
ATOM 2760 O O . ASP A 1 349 ? -16.083 -2.129 8.353 1.00 95.25 349 ASP A O 1
ATOM 2764 N N . ALA A 1 350 ? -16.980 -0.072 8.372 1.00 95.19 350 ALA A N 1
ATOM 2765 C CA . ALA A 1 350 ? -16.423 0.373 9.651 1.00 95.19 350 ALA A CA 1
ATOM 2766 C C . ALA A 1 350 ? -16.589 -0.619 10.814 1.00 95.19 350 ALA A C 1
ATOM 2768 O O . ALA A 1 350 ? -15.617 -0.810 11.548 1.00 95.19 350 ALA A O 1
ATOM 2769 N N . PRO A 1 351 ? -17.731 -1.313 11.001 1.00 94.81 351 PRO A N 1
ATOM 2770 C CA . PRO A 1 351 ? -17.868 -2.309 12.067 1.00 94.81 351 PRO A CA 1
ATOM 2771 C C . PRO A 1 351 ? -16.868 -3.470 11.970 1.00 94.81 351 PRO A C 1
ATOM 2773 O O . PRO A 1 351 ? -16.615 -4.140 12.965 1.00 94.81 351 PRO A O 1
ATOM 2776 N N . ARG A 1 352 ? -16.287 -3.717 10.788 1.00 94.81 352 ARG A N 1
ATOM 2777 C CA . ARG A 1 352 ? -15.301 -4.783 10.552 1.00 94.81 352 ARG A CA 1
ATOM 2778 C C . ARG A 1 352 ? -13.850 -4.302 10.665 1.00 94.81 352 ARG A C 1
ATOM 2780 O O . ARG A 1 352 ? -12.941 -5.111 10.505 1.00 94.81 352 ARG A O 1
ATOM 2787 N N . PHE A 1 353 ? -13.610 -3.014 10.921 1.00 94.00 353 PHE A N 1
ATOM 2788 C CA . PHE A 1 353 ? -12.252 -2.479 11.027 1.00 94.00 353 PHE A CA 1
ATOM 2789 C C . PHE A 1 353 ? -11.534 -3.021 12.257 1.00 94.00 353 PHE A C 1
ATOM 2791 O O . PHE A 1 353 ? -12.080 -3.044 13.361 1.00 94.00 353 PHE A O 1
ATOM 2798 N N . GLN A 1 354 ? -10.281 -3.423 12.068 1.00 91.81 354 GLN A N 1
ATOM 2799 C CA . GLN A 1 354 ? -9.455 -3.912 13.162 1.00 91.81 354 GLN A CA 1
ATOM 2800 C C . GLN A 1 354 ? -9.024 -2.762 14.079 1.00 91.81 354 GLN A C 1
ATOM 2802 O O . GLN A 1 354 ? -8.799 -1.631 13.644 1.00 91.81 354 GLN A O 1
ATOM 2807 N N . ALA A 1 355 ? -8.854 -3.080 15.361 1.00 91.00 355 ALA A N 1
ATOM 2808 C CA . ALA A 1 355 ? -8.462 -2.130 16.395 1.00 91.00 355 ALA A CA 1
ATOM 2809 C C . ALA A 1 355 ? -7.144 -1.398 16.078 1.00 91.00 355 ALA A C 1
ATOM 2811 O O . ALA A 1 355 ? -7.028 -0.200 16.326 1.00 91.00 355 ALA A O 1
ATOM 2812 N N . THR A 1 356 ? -6.158 -2.098 15.510 1.00 89.62 356 THR A N 1
ATOM 2813 C CA . THR A 1 356 ? -4.876 -1.506 15.098 1.00 89.62 356 THR A CA 1
ATOM 2814 C C . THR A 1 356 ? -5.064 -0.493 13.978 1.00 89.62 356 THR A C 1
ATOM 2816 O O . THR A 1 356 ? -4.584 0.634 14.100 1.00 89.62 356 THR A O 1
ATOM 2819 N N . GLU A 1 357 ? -5.833 -0.852 12.948 1.00 89.62 357 GLU A N 1
ATOM 2820 C CA . GLU A 1 357 ? -6.048 -0.016 11.763 1.00 89.62 357 GLU A CA 1
ATOM 2821 C C . GLU A 1 357 ? -6.886 1.218 12.064 1.00 89.62 357 GLU A C 1
ATOM 2823 O O . GLU A 1 357 ? -6.655 2.293 11.503 1.00 89.62 357 GLU A O 1
ATOM 2828 N N . LEU A 1 358 ? -7.821 1.109 13.010 1.00 91.44 358 LEU A N 1
ATOM 2829 C CA . LEU A 1 358 ? -8.544 2.266 13.526 1.00 91.44 358 LEU A CA 1
ATOM 2830 C C . LEU A 1 358 ? -7.565 3.333 14.026 1.00 91.44 358 LEU A C 1
ATOM 2832 O O . LEU A 1 358 ? -7.663 4.491 13.627 1.00 91.44 358 LEU A O 1
ATOM 2836 N N . LEU A 1 359 ? -6.564 2.949 14.819 1.00 89.94 359 LEU A N 1
ATOM 2837 C CA . LEU A 1 359 ? -5.589 3.888 15.376 1.00 89.94 359 LEU A CA 1
ATOM 2838 C C . LEU A 1 359 ? -4.575 4.404 14.347 1.00 89.94 359 LEU A C 1
ATOM 2840 O O . LEU A 1 359 ? -4.199 5.578 14.397 1.00 89.94 359 LEU A O 1
ATOM 2844 N N . THR A 1 360 ? -4.078 3.535 13.464 1.00 87.00 360 THR A N 1
ATOM 2845 C CA . THR A 1 360 ? -2.941 3.833 12.575 1.00 87.00 360 THR A CA 1
ATOM 2846 C C . THR A 1 360 ? -3.350 4.474 11.254 1.00 87.00 360 THR A C 1
ATOM 2848 O O . THR A 1 360 ? -2.554 5.238 10.702 1.00 87.00 360 THR A O 1
ATOM 2851 N N . LEU A 1 361 ? -4.562 4.194 10.764 1.00 88.81 361 LEU A N 1
ATOM 2852 C CA . LEU A 1 361 ? -5.037 4.591 9.439 1.00 88.81 361 LEU A CA 1
ATOM 2853 C C . LEU A 1 361 ? -6.285 5.482 9.511 1.00 88.81 361 LEU A C 1
ATOM 2855 O O . LEU A 1 361 ? -6.281 6.594 8.975 1.00 88.81 361 LEU A O 1
ATOM 2859 N N . TRP A 1 362 ? -7.335 5.037 10.206 1.00 91.88 362 TRP A N 1
ATOM 2860 C CA . TRP A 1 362 ? -8.650 5.692 10.150 1.00 91.88 362 TRP A CA 1
ATOM 2861 C C . TRP A 1 362 ? -8.783 6.924 11.054 1.00 91.88 362 TRP A C 1
ATOM 2863 O O . TRP A 1 362 ? -9.364 7.929 10.646 1.00 91.88 362 TRP A O 1
ATOM 2873 N N . MET A 1 363 ? -8.206 6.916 12.256 1.00 90.81 363 MET A N 1
ATOM 2874 C CA . MET A 1 363 ? -8.217 8.100 13.125 1.00 90.81 363 MET A CA 1
ATOM 2875 C C . MET A 1 363 ? -7.396 9.271 12.554 1.00 90.81 363 MET A C 1
ATOM 2877 O O . MET A 1 363 ? -7.893 10.400 12.574 1.00 90.81 363 MET A O 1
ATOM 2881 N N . PRO A 1 364 ? -6.191 9.062 11.978 1.00 88.38 364 PRO A N 1
ATOM 2882 C CA . PRO A 1 364 ? -5.489 10.106 11.231 1.00 88.38 364 PRO A CA 1
ATOM 2883 C C . PRO A 1 364 ? -6.326 10.736 10.113 1.00 88.38 364 PRO A C 1
ATOM 2885 O O . PRO A 1 364 ? -6.298 11.960 9.955 1.00 88.38 364 PRO A O 1
ATOM 2888 N N . LEU A 1 365 ? -7.098 9.921 9.383 1.00 88.50 365 LEU A N 1
ATOM 2889 C CA . LEU A 1 365 ? -8.012 10.392 8.344 1.00 88.50 365 LEU A CA 1
ATOM 2890 C C . LEU A 1 365 ? -9.040 11.375 8.921 1.00 88.50 365 LEU A C 1
ATOM 2892 O O . LEU A 1 365 ? -9.188 12.470 8.382 1.00 88.50 365 LEU A O 1
ATOM 2896 N N . LEU A 1 366 ? -9.681 11.039 10.048 1.00 89.88 366 LEU A N 1
ATOM 2897 C CA . LEU A 1 366 ? -10.683 11.892 10.701 1.00 89.88 366 LEU A CA 1
ATOM 2898 C C . LEU A 1 366 ? -10.143 13.301 10.992 1.00 89.88 366 LEU A C 1
ATOM 2900 O O . LEU A 1 366 ? -10.790 14.292 10.651 1.00 89.88 366 LEU A O 1
ATOM 2904 N N . TYR A 1 367 ? -8.933 13.420 11.548 1.00 86.06 367 TYR A N 1
ATOM 2905 C CA . TYR A 1 367 ? -8.341 14.734 11.852 1.00 86.06 367 TYR A CA 1
ATOM 2906 C C . TYR A 1 367 ? -8.057 15.556 10.601 1.00 86.06 367 TYR A C 1
ATOM 2908 O O . TYR A 1 367 ? -8.226 16.776 10.583 1.00 86.06 367 TYR A O 1
ATOM 2916 N N . LYS A 1 368 ? -7.576 14.894 9.549 1.00 84.62 368 LYS A N 1
ATOM 2917 C CA . LYS A 1 368 ? -7.221 15.566 8.302 1.00 84.62 368 LYS A CA 1
ATOM 2918 C C . LYS A 1 368 ? -8.460 16.018 7.540 1.00 84.62 368 LYS A C 1
ATOM 2920 O O . LYS A 1 368 ? -8.441 17.110 6.977 1.00 84.62 368 LYS A O 1
ATOM 2925 N N . VAL A 1 369 ? -9.528 15.223 7.576 1.00 85.25 369 VAL A N 1
ATOM 2926 C CA . VAL A 1 369 ? -10.839 15.591 7.030 1.00 85.25 369 VAL A CA 1
ATOM 2927 C C . VAL A 1 369 ? -11.388 16.799 7.764 1.00 85.25 369 VAL A C 1
ATOM 2929 O O . VAL A 1 369 ? -11.677 17.795 7.114 1.00 85.25 369 VAL A O 1
ATOM 2932 N N . HIS A 1 370 ? -11.438 16.765 9.099 1.00 89.00 370 HIS A N 1
ATOM 2933 C CA . HIS A 1 370 ? -11.873 17.904 9.915 1.00 89.00 370 HIS A CA 1
ATOM 2934 C C . HIS A 1 370 ? -11.150 19.201 9.523 1.00 89.00 370 HIS A C 1
ATOM 2936 O O . HIS A 1 370 ? -11.796 20.188 9.168 1.00 89.00 370 HIS A O 1
ATOM 2942 N N . GLY A 1 371 ? -9.813 19.177 9.488 1.00 88.81 371 GLY A N 1
ATOM 2943 C CA . GLY A 1 371 ? -9.025 20.342 9.090 1.00 88.81 371 GLY A CA 1
ATOM 2944 C C . GLY A 1 371 ? -9.314 20.806 7.658 1.00 88.81 371 GLY A C 1
ATOM 2945 O O . GLY A 1 371 ? -9.374 22.008 7.399 1.00 88.81 371 GLY A O 1
ATOM 2946 N N . LYS A 1 372 ? -9.528 19.875 6.719 1.00 89.50 372 LYS A N 1
ATOM 2947 C CA . LYS A 1 372 ? -9.866 20.199 5.326 1.00 89.50 372 LYS A CA 1
ATOM 2948 C C . LYS A 1 372 ? -11.248 20.842 5.202 1.00 89.50 372 LYS A C 1
ATOM 2950 O O . LYS A 1 372 ? -11.360 21.853 4.515 1.00 89.50 372 LYS A O 1
ATOM 2955 N N . LEU A 1 373 ? -12.263 20.307 5.881 1.00 91.38 373 LEU A N 1
ATOM 2956 C CA . LEU A 1 373 ? -13.624 20.847 5.847 1.00 91.38 373 LEU A CA 1
ATOM 2957 C C . LEU A 1 373 ? -13.660 22.291 6.362 1.00 91.38 373 LEU A C 1
ATOM 2959 O O . LEU A 1 373 ? -14.234 23.157 5.707 1.00 91.38 373 LEU A O 1
ATOM 2963 N N . ILE A 1 374 ? -12.962 22.577 7.468 1.00 92.31 374 ILE A N 1
ATOM 2964 C CA . ILE A 1 374 ? -12.842 23.945 7.998 1.00 92.31 374 ILE A CA 1
ATOM 2965 C C . ILE A 1 374 ? -12.145 24.869 6.999 1.00 92.31 374 ILE A C 1
ATOM 2967 O O . ILE A 1 374 ? -12.650 25.954 6.709 1.00 92.31 374 ILE A O 1
ATOM 2971 N N . ASN A 1 375 ? -10.996 24.446 6.464 1.00 92.06 375 ASN A N 1
ATOM 2972 C CA . ASN A 1 375 ? -10.216 25.262 5.531 1.00 92.06 375 ASN A CA 1
ATOM 2973 C C . ASN A 1 375 ? -11.017 25.631 4.274 1.00 92.06 375 ASN A C 1
ATOM 2975 O O . ASN A 1 375 ? -10.910 26.755 3.783 1.00 92.06 375 ASN A O 1
ATOM 2979 N N . ASP A 1 376 ? -11.851 24.710 3.793 1.00 90.88 376 ASP A N 1
ATOM 2980 C CA . ASP A 1 376 ? -12.697 24.912 2.616 1.00 90.88 376 ASP A CA 1
ATOM 2981 C C . ASP A 1 376 ? -14.056 25.549 2.941 1.00 90.88 376 ASP A C 1
ATOM 2983 O O . ASP A 1 376 ? -14.846 25.800 2.031 1.00 90.88 376 ASP A O 1
ATOM 2987 N N . LYS A 1 377 ? -14.335 25.837 4.221 1.00 92.44 377 LYS A N 1
ATOM 2988 C CA . LYS A 1 377 ? -15.627 26.349 4.713 1.00 92.44 377 LYS A CA 1
ATOM 2989 C C . LYS A 1 377 ? -16.807 25.433 4.369 1.00 92.44 377 LYS A C 1
ATOM 2991 O O . LYS A 1 377 ? -17.917 25.906 4.128 1.00 92.44 377 LYS A O 1
ATOM 2996 N N . ILE A 1 378 ? -16.562 24.126 4.344 1.00 91.38 378 ILE A N 1
ATOM 2997 C CA . ILE A 1 378 ? -17.596 23.111 4.170 1.00 91.38 378 ILE A CA 1
ATOM 2998 C C . ILE A 1 378 ? -18.255 22.873 5.539 1.00 91.38 378 ILE A C 1
ATOM 3000 O O . ILE A 1 378 ? -17.533 22.622 6.509 1.00 91.38 378 ILE A O 1
ATOM 3004 N N . PRO A 1 379 ? -19.594 22.949 5.653 1.00 93.06 379 PRO A N 1
ATOM 3005 C CA . PRO A 1 379 ? -20.281 22.730 6.923 1.00 93.06 379 PRO A CA 1
ATOM 3006 C C . PRO A 1 379 ? -19.986 21.339 7.502 1.00 93.06 379 PRO A C 1
ATOM 3008 O O . PRO A 1 379 ? -20.139 20.324 6.817 1.00 93.06 379 PRO A O 1
ATOM 3011 N N . LEU A 1 380 ? -19.553 21.287 8.766 1.00 92.25 380 LEU A N 1
ATOM 3012 C CA . LEU A 1 380 ? -19.216 20.034 9.458 1.00 92.25 380 LEU A CA 1
ATOM 3013 C C . LEU A 1 380 ? -20.444 19.146 9.703 1.00 92.25 380 LEU A C 1
ATOM 3015 O O . LEU A 1 380 ? -20.308 17.936 9.848 1.00 92.25 380 LEU A O 1
ATOM 3019 N N . ASP A 1 381 ? -21.632 19.744 9.707 1.00 92.19 381 ASP A N 1
ATOM 3020 C CA . ASP A 1 381 ? -22.926 19.083 9.841 1.00 92.19 381 ASP A CA 1
ATOM 3021 C C . ASP A 1 381 ? -23.478 18.536 8.512 1.00 92.19 381 ASP A C 1
ATOM 3023 O O . ASP A 1 381 ? -24.617 18.073 8.447 1.00 92.19 381 ASP A O 1
ATOM 3027 N N . THR A 1 382 ? -22.678 18.548 7.439 1.00 92.25 382 THR A N 1
ATOM 3028 C CA . THR A 1 382 ? -23.076 17.915 6.178 1.00 92.25 382 THR A CA 1
ATOM 3029 C C . THR A 1 382 ? -23.282 16.405 6.403 1.00 92.25 382 THR A C 1
ATOM 3031 O O . THR A 1 382 ? -22.359 15.736 6.887 1.00 92.25 382 THR A O 1
ATOM 3034 N N . PRO A 1 383 ? -24.432 15.824 5.998 1.00 92.25 383 PRO A N 1
ATOM 3035 C CA . PRO A 1 383 ? -24.810 14.460 6.375 1.00 92.25 383 PRO A CA 1
ATOM 3036 C C . PRO A 1 383 ? -23.777 13.370 6.061 1.00 92.25 383 PRO A C 1
ATOM 3038 O O . PRO A 1 383 ? -23.575 12.472 6.874 1.00 92.25 383 PRO A O 1
ATOM 3041 N N . CYS A 1 384 ? -23.094 13.433 4.913 1.00 91.56 384 CYS A N 1
ATOM 3042 C CA . CYS A 1 384 ? -22.121 12.406 4.530 1.00 91.56 384 CYS A CA 1
ATOM 3043 C C . CYS A 1 384 ? -20.872 12.404 5.428 1.00 91.56 384 CYS A C 1
ATOM 3045 O O . CYS A 1 384 ? -20.381 11.333 5.786 1.00 91.56 384 CYS A O 1
ATOM 3047 N N . TYR A 1 385 ? -20.381 13.576 5.847 1.00 92.25 385 TYR A N 1
ATOM 3048 C CA . TYR A 1 385 ? -19.251 13.667 6.776 1.00 92.25 385 TYR A CA 1
ATOM 3049 C C . TYR A 1 385 ? -19.664 13.271 8.187 1.00 92.25 385 TYR A C 1
ATOM 3051 O O . TYR A 1 385 ? -18.892 12.585 8.852 1.00 92.25 385 TYR A O 1
ATOM 3059 N N . GLN A 1 386 ? -20.886 13.624 8.603 1.00 93.06 386 GLN A N 1
ATOM 3060 C CA . GLN A 1 386 ? -21.413 13.173 9.887 1.00 93.06 386 GLN A CA 1
ATOM 3061 C C . GLN A 1 386 ? -21.479 11.651 9.961 1.00 93.06 386 GLN A C 1
ATOM 3063 O O . GLN A 1 386 ? -20.908 11.047 10.861 1.00 93.06 386 GLN A O 1
ATOM 3068 N N . GLN A 1 387 ? -22.097 11.015 8.965 1.00 92.81 387 GLN A N 1
ATOM 3069 C CA . GLN A 1 387 ? -22.205 9.557 8.909 1.00 92.81 387 GLN A CA 1
ATOM 3070 C C . GLN A 1 387 ? -20.829 8.882 8.913 1.00 92.81 387 GLN A C 1
ATOM 3072 O O . GLN A 1 387 ? -20.604 7.952 9.687 1.00 92.81 387 GLN A O 1
ATOM 3077 N N . LEU A 1 388 ? -19.896 9.375 8.091 1.00 93.75 388 LEU A N 1
ATOM 3078 C CA . LEU A 1 388 ? -18.526 8.868 8.037 1.00 93.75 388 LEU A CA 1
ATOM 3079 C C . LEU A 1 388 ? -17.829 8.972 9.401 1.00 93.75 388 LEU A C 1
ATOM 3081 O O . LEU A 1 388 ? -17.301 7.980 9.902 1.00 93.75 388 LEU A O 1
ATOM 3085 N N . CYS A 1 389 ? -17.812 10.163 10.004 1.00 93.56 389 CYS A N 1
ATOM 3086 C CA . CYS A 1 389 ? -17.131 10.400 11.273 1.00 93.56 389 CYS A CA 1
ATOM 3087 C C . CYS A 1 389 ? -17.783 9.622 12.420 1.00 93.56 389 CYS A C 1
ATOM 3089 O O . CYS A 1 389 ? -17.064 8.973 13.180 1.00 93.56 389 CYS A O 1
ATOM 3091 N N . SER A 1 390 ? -19.113 9.606 12.509 1.00 93.25 390 SER A N 1
ATOM 3092 C CA . SER A 1 390 ? -19.849 8.825 13.507 1.00 93.25 390 SER A CA 1
ATOM 3093 C C . SER A 1 390 ? -19.557 7.334 13.407 1.00 93.25 390 SER A C 1
ATOM 3095 O O . SER A 1 390 ? -19.289 6.703 14.427 1.00 93.25 390 SER A O 1
ATOM 3097 N N . ALA A 1 391 ? -19.530 6.764 12.198 1.00 94.81 391 ALA A N 1
ATOM 3098 C CA . ALA A 1 391 ? -19.218 5.349 12.015 1.00 94.81 391 ALA A CA 1
ATOM 3099 C C . ALA A 1 391 ? -17.785 5.004 12.448 1.00 94.81 391 ALA A C 1
ATOM 3101 O O . ALA A 1 391 ? -17.569 3.978 13.094 1.00 94.81 391 ALA A O 1
ATOM 3102 N N . LEU A 1 392 ? -16.811 5.873 12.153 1.00 94.38 392 LEU A N 1
ATOM 3103 C CA . LEU A 1 392 ? -15.426 5.688 12.593 1.00 94.38 392 LEU A CA 1
ATOM 3104 C C . LEU A 1 392 ? -15.285 5.787 14.116 1.00 94.38 392 LEU A C 1
ATOM 3106 O O . LEU A 1 392 ? -14.617 4.950 14.720 1.00 94.38 392 LEU A O 1
ATOM 3110 N N . VAL A 1 393 ? -15.926 6.775 14.750 1.00 93.25 393 VAL A N 1
ATOM 3111 C CA . VAL A 1 393 ? -15.896 6.929 16.214 1.00 93.25 393 VAL A CA 1
ATOM 3112 C C . VAL A 1 393 ? -16.604 5.770 16.903 1.00 93.25 393 VAL A C 1
ATOM 3114 O O . VAL A 1 393 ? -16.091 5.234 17.882 1.00 93.25 393 VAL A O 1
ATOM 3117 N N . LYS A 1 394 ? -17.744 5.334 16.371 1.00 93.06 394 LYS A N 1
ATOM 3118 C CA . LYS A 1 394 ? -18.453 4.164 16.880 1.00 93.06 394 LYS A CA 1
ATOM 3119 C C . LYS A 1 394 ? -17.599 2.904 16.773 1.00 93.06 394 LYS A C 1
ATOM 3121 O O . LYS A 1 394 ? -17.435 2.209 17.765 1.00 93.06 394 LYS A O 1
ATOM 3126 N N . SER A 1 395 ? -16.975 2.664 15.620 1.00 94.62 395 SER A N 1
ATOM 3127 C CA . SER A 1 395 ? -16.057 1.536 15.431 1.00 94.62 395 SER A CA 1
ATOM 3128 C C . SER A 1 395 ? -14.839 1.609 16.364 1.00 94.62 395 SER A C 1
ATOM 3130 O O . SER A 1 395 ? -14.435 0.600 16.933 1.00 94.62 395 SER A O 1
ATOM 3132 N N . LEU A 1 396 ? -14.292 2.802 16.630 1.00 94.25 396 LEU A N 1
ATOM 3133 C CA . LEU A 1 396 ? -13.243 2.987 17.641 1.00 94.25 396 LEU A CA 1
ATOM 3134 C C . LEU A 1 396 ? -13.709 2.542 19.039 1.00 94.25 396 LEU A C 1
ATOM 3136 O O . LEU A 1 396 ? -12.963 1.881 19.762 1.00 94.25 396 LEU A O 1
ATOM 3140 N N . ILE A 1 397 ? -14.933 2.893 19.428 1.00 92.56 397 ILE A N 1
ATOM 3141 C CA . ILE A 1 397 ? -15.498 2.507 20.726 1.00 92.56 397 ILE A CA 1
ATOM 3142 C C . ILE A 1 397 ? -15.760 0.997 20.760 1.00 92.56 397 ILE A C 1
ATOM 3144 O O . ILE A 1 397 ? -15.301 0.316 21.676 1.00 92.56 397 ILE A O 1
ATOM 3148 N N . ASP A 1 398 ? -16.424 0.461 19.743 1.00 92.69 398 ASP A N 1
ATOM 3149 C CA . ASP A 1 398 ? -16.867 -0.931 19.720 1.00 92.69 398 ASP A CA 1
ATOM 3150 C C . ASP A 1 398 ? -15.688 -1.909 19.549 1.00 92.69 398 ASP A C 1
ATOM 3152 O O . ASP A 1 398 ? -15.590 -2.895 20.282 1.00 92.69 398 ASP A O 1
ATOM 3156 N N . ASN A 1 399 ? -14.750 -1.615 18.640 1.00 93.75 399 ASN A N 1
ATOM 3157 C CA . ASN A 1 399 ? -13.697 -2.554 18.237 1.00 93.75 399 ASN A CA 1
ATOM 3158 C C . ASN A 1 399 ? -12.361 -2.332 18.955 1.00 93.75 399 ASN A C 1
ATOM 3160 O O . ASN A 1 399 ? -11.626 -3.295 19.173 1.00 93.75 399 ASN A O 1
ATOM 3164 N N . PHE A 1 400 ? -12.009 -1.089 19.311 1.00 93.81 400 PHE A N 1
ATOM 3165 C CA . PHE A 1 400 ? -10.761 -0.810 20.036 1.00 93.81 400 PHE A CA 1
ATOM 3166 C C . PHE A 1 400 ? -10.973 -0.716 21.549 1.00 93.81 400 PHE A C 1
ATOM 3168 O O . PHE A 1 400 ? -10.245 -1.365 22.302 1.00 93.81 400 PHE A O 1
ATOM 3175 N N . VAL A 1 401 ? -11.952 0.056 22.030 1.00 92.50 401 VAL A N 1
ATOM 3176 C CA . VAL A 1 401 ? -12.202 0.146 23.482 1.00 92.50 401 VAL A CA 1
ATOM 3177 C C . VAL A 1 401 ? -12.823 -1.159 23.984 1.00 92.50 401 VAL A C 1
ATOM 3179 O O . VAL A 1 401 ? -12.263 -1.803 24.885 1.00 92.50 401 VAL A O 1
ATOM 3182 N N . GLY A 1 402 ? -13.908 -1.580 23.334 1.00 90.62 402 GLY A N 1
ATOM 3183 C CA . GLY A 1 402 ? -14.675 -2.769 23.675 1.00 90.62 402 GLY A CA 1
ATOM 3184 C C . GLY A 1 402 ? -15.471 -2.620 24.979 1.00 90.62 402 GLY A C 1
ATOM 3185 O O . GLY A 1 402 ? -15.372 -1.602 25.678 1.00 90.62 402 GLY A O 1
ATOM 3186 N N . PRO A 1 403 ? -16.265 -3.642 25.339 1.00 89.06 403 PRO A N 1
ATOM 3187 C CA . PRO A 1 403 ? -17.032 -3.638 26.577 1.00 89.06 403 PRO A CA 1
ATOM 3188 C C . PRO A 1 403 ? -16.116 -3.649 27.807 1.00 89.06 403 PRO A C 1
ATOM 3190 O O . PRO A 1 403 ? -14.986 -4.146 27.760 1.00 89.06 403 PRO A O 1
ATOM 3193 N N . ALA A 1 404 ? -16.626 -3.123 28.922 1.00 86.38 404 ALA A N 1
ATOM 3194 C CA . ALA A 1 404 ? -15.940 -3.200 30.204 1.00 86.38 404 ALA A CA 1
ATOM 3195 C C . ALA A 1 404 ? -15.688 -4.675 30.587 1.00 86.38 404 ALA A C 1
ATOM 3197 O O . ALA A 1 404 ? -16.596 -5.503 30.442 1.00 86.38 404 ALA A O 1
ATOM 3198 N N . PRO A 1 405 ? -14.482 -5.031 31.066 1.00 85.38 405 PRO A N 1
ATOM 3199 C CA . PRO A 1 405 ? -14.189 -6.390 31.498 1.00 85.38 405 PRO A CA 1
ATOM 3200 C C . PRO A 1 405 ? -15.124 -6.824 32.627 1.00 85.38 405 PRO A C 1
ATOM 3202 O O . PRO A 1 405 ? -15.324 -6.097 33.597 1.00 85.38 405 PRO A O 1
ATOM 3205 N N . VAL A 1 406 ? -15.657 -8.039 32.525 1.00 81.19 406 VAL A N 1
ATOM 3206 C CA . VAL A 1 406 ? -16.425 -8.682 33.597 1.00 81.19 406 VAL A CA 1
ATOM 3207 C C . VAL A 1 406 ? -15.515 -9.688 34.291 1.00 81.19 406 VAL A C 1
ATOM 3209 O O . VAL A 1 406 ? -14.780 -10.420 33.623 1.00 81.19 406 VAL A O 1
ATOM 3212 N N . ASP A 1 407 ? -15.526 -9.716 35.623 1.00 73.94 407 ASP A N 1
ATOM 3213 C CA . ASP A 1 407 ? -14.793 -10.739 36.370 1.00 73.94 407 ASP A CA 1
ATOM 3214 C C . ASP A 1 407 ? -15.526 -12.081 36.219 1.00 73.94 407 ASP A C 1
ATOM 3216 O O . ASP A 1 407 ? -16.630 -12.261 36.729 1.00 73.94 407 ASP A O 1
ATOM 3220 N N . THR A 1 408 ? -14.949 -12.988 35.431 1.00 69.50 408 THR A N 1
ATOM 3221 C CA . THR A 1 408 ? -15.519 -14.314 35.126 1.00 69.50 408 THR A CA 1
ATOM 3222 C C . THR A 1 408 ? -14.806 -15.438 35.873 1.00 69.50 408 THR A C 1
ATOM 3224 O O . THR A 1 408 ? -15.181 -16.603 35.739 1.00 69.50 408 THR A O 1
ATOM 3227 N N . GLU A 1 409 ? -13.789 -15.111 36.674 1.00 71.31 409 GLU A N 1
ATOM 3228 C CA . GLU A 1 409 ? -13.080 -16.097 37.477 1.00 71.31 409 GLU A CA 1
ATOM 3229 C C . GLU A 1 409 ? -13.852 -16.441 38.753 1.00 71.31 409 GLU A C 1
ATOM 3231 O O . GLU A 1 409 ? -14.612 -15.638 39.302 1.00 71.31 409 GLU A O 1
ATOM 3236 N N . SER A 1 410 ? -13.631 -17.663 39.247 1.00 75.12 410 SER A N 1
ATOM 3237 C CA . SER A 1 410 ? -14.207 -18.104 40.515 1.00 75.12 410 SER A CA 1
ATOM 3238 C C . SER A 1 410 ? -13.781 -17.168 41.645 1.00 75.12 410 SER A C 1
ATOM 3240 O O . SER A 1 410 ? -12.596 -17.031 41.964 1.00 75.12 410 SER A O 1
ATOM 3242 N N . GLN A 1 411 ? -14.766 -16.567 42.312 1.00 77.19 411 GLN A N 1
ATOM 3243 C CA . GLN A 1 411 ? -14.541 -15.725 43.486 1.00 77.19 411 GLN A CA 1
ATOM 3244 C C . GLN A 1 411 ? -14.329 -16.547 44.764 1.00 77.19 411 GLN A C 1
ATOM 3246 O O . GLN A 1 411 ? -14.324 -15.994 45.864 1.00 77.19 411 GLN A O 1
ATOM 3251 N N . ALA A 1 412 ? -14.158 -17.868 44.658 1.00 82.19 412 ALA A N 1
ATOM 3252 C CA . ALA A 1 412 ? -13.843 -18.691 45.814 1.00 82.19 412 ALA A CA 1
ATOM 3253 C C . ALA A 1 412 ? -12.473 -18.292 46.393 1.00 82.19 412 ALA A C 1
ATOM 3255 O O . ALA A 1 412 ? -11.514 -18.003 45.669 1.00 82.19 412 ALA A O 1
ATOM 3256 N N . ARG A 1 413 ? -12.381 -18.246 47.719 1.00 84.12 413 ARG A N 1
ATOM 3257 C CA . ARG A 1 413 ? -11.157 -17.960 48.475 1.00 84.12 413 ARG A CA 1
ATOM 3258 C C . ARG A 1 413 ? -10.923 -19.074 49.494 1.00 84.12 413 ARG A C 1
ATOM 3260 O O . ARG A 1 413 ? -11.829 -19.842 49.808 1.00 84.12 413 ARG A O 1
ATOM 3267 N N . GLY A 1 414 ? -9.691 -19.168 49.993 1.00 84.56 414 GLY A N 1
ATOM 3268 C CA . GLY A 1 414 ? -9.373 -20.064 51.106 1.00 84.56 414 GLY A CA 1
ATOM 3269 C C . GLY A 1 414 ? -10.180 -19.713 52.360 1.00 84.56 414 GLY A C 1
ATOM 3270 O O . GLY A 1 414 ? -10.704 -18.609 52.476 1.00 84.56 414 GLY A O 1
ATOM 3271 N N . SER A 1 415 ? -10.277 -20.653 53.294 1.00 90.31 415 SER A N 1
ATOM 3272 C CA . SER A 1 415 ? -10.977 -20.475 54.569 1.00 90.31 415 SER A CA 1
ATOM 3273 C C . SER A 1 415 ? -10.032 -20.024 55.685 1.00 90.31 415 SER A C 1
ATOM 3275 O O . SER A 1 415 ? -8.876 -20.450 55.731 1.00 90.31 415 SER A O 1
ATOM 3277 N N . VAL A 1 416 ? -10.539 -19.246 56.639 1.00 92.00 416 VAL A N 1
ATOM 3278 C CA . VAL A 1 416 ? -9.866 -18.989 57.922 1.00 92.00 416 VAL A CA 1
ATOM 3279 C C . VAL A 1 416 ? -9.994 -20.204 58.850 1.00 92.00 416 VAL A C 1
ATOM 3281 O O . VAL A 1 416 ? -10.953 -20.970 58.750 1.00 92.00 416 VAL A O 1
ATOM 3284 N N . SER A 1 417 ? -9.030 -20.398 59.754 1.00 90.88 417 SER A N 1
ATOM 3285 C CA . SER A 1 417 ? -8.962 -21.572 60.643 1.00 90.88 417 SER A CA 1
ATOM 3286 C C . SER A 1 417 ? -9.800 -21.444 61.920 1.00 90.88 417 SER A C 1
ATOM 3288 O O . SER A 1 417 ? -10.061 -22.448 62.584 1.00 90.88 417 SER A O 1
ATOM 3290 N N . CYS A 1 418 ? -10.225 -20.230 62.276 1.00 93.75 418 CYS A N 1
ATOM 3291 C CA . CYS A 1 418 ? -11.077 -19.980 63.432 1.00 93.75 418 CYS A CA 1
ATOM 3292 C C . CYS A 1 418 ? -12.469 -20.618 63.266 1.00 93.75 418 CYS A C 1
ATOM 3294 O O . CYS A 1 418 ? -13.126 -20.465 62.238 1.00 93.75 418 CYS A O 1
ATOM 3296 N N . SER A 1 419 ? -12.949 -21.287 64.316 1.00 91.12 419 SER A N 1
ATOM 3297 C CA . SER A 1 419 ? -14.234 -21.998 64.344 1.00 91.12 419 SER A CA 1
ATOM 3298 C C . SER A 1 419 ? -15.365 -21.215 65.025 1.00 91.12 419 SER A C 1
ATOM 3300 O O . SER A 1 419 ? -16.362 -21.806 65.439 1.00 91.12 419 SER A O 1
ATOM 3302 N N . CYS A 1 420 ? -15.215 -19.900 65.225 1.00 93.44 420 CYS A N 1
ATOM 3303 C CA . CYS A 1 420 ? -16.284 -19.087 65.804 1.00 93.44 420 CYS A CA 1
ATOM 3304 C C . CYS A 1 420 ? -17.460 -18.939 64.818 1.00 93.44 420 CYS A C 1
ATOM 3306 O O . CYS A 1 420 ? -17.319 -19.147 63.609 1.00 93.44 420 CYS A O 1
ATOM 3308 N N . VAL A 1 421 ? -18.634 -18.555 65.332 1.00 90.44 421 VAL A N 1
ATOM 3309 C CA . VAL A 1 421 ? -19.864 -18.424 64.527 1.00 90.44 421 VAL A CA 1
ATOM 3310 C C . VAL A 1 421 ? -19.662 -17.468 63.343 1.00 90.44 421 VAL A C 1
ATOM 3312 O O . VAL A 1 421 ? -20.041 -17.785 62.219 1.00 90.44 421 VAL A O 1
ATOM 3315 N N . TYR A 1 422 ? -18.992 -16.336 63.565 1.00 91.31 422 TYR A N 1
ATOM 3316 C CA . TYR A 1 422 ? -18.758 -15.330 62.526 1.00 91.31 422 TYR A CA 1
ATOM 3317 C C . TYR A 1 422 ? -17.716 -15.766 61.486 1.00 91.31 422 TYR A C 1
ATOM 3319 O O . TYR A 1 422 ? -17.887 -15.483 60.305 1.00 91.31 422 TYR A O 1
ATOM 3327 N N . CYS A 1 423 ? -16.673 -16.499 61.887 1.00 91.69 423 CYS A N 1
ATOM 3328 C CA . CYS A 1 423 ? -15.690 -17.065 60.957 1.00 91.69 423 CYS A CA 1
ATOM 3329 C C . CYS A 1 423 ? -16.281 -18.192 60.105 1.00 91.69 423 CYS A C 1
ATOM 3331 O O . CYS A 1 423 ? -15.888 -18.355 58.954 1.00 91.69 423 CYS A O 1
ATOM 3333 N N . THR A 1 424 ? -17.268 -18.924 60.628 1.00 91.25 424 THR A N 1
ATOM 3334 C CA . THR A 1 424 ? -18.021 -19.918 59.847 1.00 91.25 424 THR A CA 1
ATOM 3335 C C . THR A 1 424 ? -18.830 -19.234 58.742 1.00 91.25 424 THR A C 1
ATOM 3337 O O . THR A 1 424 ? -18.708 -19.608 57.580 1.00 91.25 424 THR A O 1
ATOM 3340 N N . GLN A 1 425 ? -19.554 -18.160 59.075 1.00 90.81 425 GLN A N 1
ATOM 3341 C CA . GLN A 1 425 ? -20.299 -17.353 58.096 1.00 90.81 425 GLN A CA 1
ATOM 3342 C C . GLN A 1 425 ? -19.375 -16.664 57.079 1.00 90.81 425 GLN A C 1
ATOM 3344 O O . GLN A 1 425 ? -19.687 -16.595 55.891 1.00 90.81 425 GLN A O 1
ATOM 3349 N N . LEU A 1 426 ? -18.207 -16.185 57.521 1.00 90.69 426 LEU A N 1
ATOM 3350 C CA . LEU A 1 426 ? -17.173 -15.666 56.627 1.00 90.69 426 LEU A CA 1
ATOM 3351 C C . LEU A 1 426 ? -16.672 -16.760 55.673 1.00 90.69 426 LEU A C 1
ATOM 3353 O O . LEU A 1 426 ? -16.547 -16.503 54.483 1.00 90.69 426 LEU A O 1
ATOM 3357 N N . ASN A 1 427 ? -16.408 -17.973 56.160 1.00 92.38 427 ASN A N 1
ATOM 3358 C CA . ASN A 1 427 ? -15.942 -19.087 55.332 1.00 92.38 427 ASN A CA 1
ATOM 3359 C C . ASN A 1 427 ? -16.987 -19.539 54.305 1.00 92.38 427 ASN A C 1
ATOM 3361 O O . ASN A 1 427 ? -16.615 -19.841 53.173 1.00 92.38 427 ASN A O 1
ATOM 3365 N N . GLU A 1 428 ? -18.275 -19.533 54.656 1.00 91.50 428 GLU A N 1
ATOM 3366 C CA . GLU A 1 428 ? -19.374 -19.760 53.707 1.00 91.50 428 GLU A CA 1
ATOM 3367 C C . GLU A 1 428 ? -19.369 -18.703 52.594 1.00 91.50 428 GLU A C 1
ATOM 3369 O O . GLU A 1 428 ? -19.390 -19.048 51.412 1.00 91.50 428 GLU A O 1
ATOM 3374 N N . PHE A 1 429 ? -19.237 -17.422 52.957 1.00 91.56 429 PHE A N 1
ATOM 3375 C CA . PHE A 1 429 ? -19.091 -16.336 51.987 1.00 91.56 429 PHE A CA 1
ATOM 3376 C C . PHE A 1 429 ? -17.838 -16.501 51.115 1.00 91.56 429 PHE A C 1
ATOM 3378 O O . PHE A 1 429 ? -17.914 -16.363 49.896 1.00 91.56 429 PHE A O 1
ATOM 3385 N N . LEU A 1 430 ? -16.679 -16.808 51.704 1.00 90.25 430 LEU A N 1
ATOM 3386 C CA . LEU A 1 430 ? -15.414 -16.988 50.985 1.00 90.25 430 LEU A CA 1
ATOM 3387 C C . LEU A 1 430 ? -15.466 -18.169 50.011 1.00 90.25 430 LEU A C 1
ATOM 3389 O O . LEU A 1 430 ? -14.930 -18.048 48.910 1.00 90.25 430 LEU A O 1
ATOM 3393 N N . ALA A 1 431 ? -16.149 -19.258 50.368 1.00 89.44 431 ALA A N 1
ATOM 3394 C CA . ALA A 1 431 ? -16.324 -20.434 49.519 1.00 89.44 431 ALA A CA 1
ATOM 3395 C C . ALA A 1 431 ? -17.299 -20.206 48.350 1.00 89.44 431 ALA A C 1
ATOM 3397 O O . ALA A 1 431 ? -17.167 -20.862 47.316 1.00 89.44 431 ALA A O 1
ATOM 3398 N N . ASP A 1 432 ? -18.252 -19.276 48.479 1.00 86.88 432 ASP A N 1
ATOM 3399 C CA . ASP A 1 432 ? -19.213 -18.985 47.416 1.00 86.88 432 ASP A CA 1
ATOM 3400 C C . ASP A 1 432 ? -18.533 -18.313 46.210 1.00 86.88 432 ASP A C 1
ATOM 3402 O O . ASP A 1 432 ? -18.163 -17.137 46.232 1.00 86.88 432 ASP A O 1
ATOM 3406 N N . SER A 1 433 ? -18.386 -19.072 45.124 1.00 83.56 433 SER A N 1
ATOM 3407 C CA . SER A 1 433 ? -17.791 -18.600 43.869 1.00 83.56 433 SER A CA 1
ATOM 3408 C C . SER A 1 433 ? -18.607 -17.525 43.140 1.00 83.56 433 SER A C 1
ATOM 3410 O O . SER A 1 433 ? -18.055 -16.859 42.267 1.00 83.56 433 SER A O 1
ATOM 3412 N N . SER A 1 434 ? -19.889 -17.354 43.483 1.00 80.19 434 SER A N 1
ATOM 3413 C CA . SER A 1 434 ? -20.814 -16.418 42.831 1.00 80.19 434 SER A CA 1
ATOM 3414 C C . SER A 1 434 ? -20.916 -15.060 43.532 1.00 80.19 434 SER A C 1
ATOM 3416 O O . SER A 1 434 ? -21.421 -14.103 42.947 1.00 80.19 434 SER A O 1
ATOM 3418 N N . GLN A 1 435 ? -20.410 -14.950 44.765 1.00 80.69 435 GLN A N 1
ATOM 3419 C CA . GLN A 1 435 ? -20.480 -13.727 45.564 1.00 80.69 435 GLN A CA 1
ATOM 3420 C C . GLN A 1 435 ? -19.108 -13.064 45.695 1.00 80.69 435 GLN A C 1
ATOM 3422 O O . GLN A 1 435 ? -18.170 -13.640 46.250 1.00 80.69 435 GLN A O 1
ATOM 3427 N N . SER A 1 436 ? -19.002 -11.819 45.229 1.00 82.00 436 SER A N 1
ATOM 3428 C CA . SER A 1 436 ? -17.849 -10.934 45.461 1.00 82.00 436 SER A CA 1
ATOM 3429 C C . SER A 1 436 ? -18.060 -9.990 46.649 1.00 82.00 436 SER A C 1
ATOM 3431 O O . SER A 1 436 ? -17.089 -9.513 47.240 1.00 82.00 436 SER A O 1
ATOM 3433 N N . VAL A 1 437 ? -19.321 -9.755 47.029 1.00 86.31 437 VAL A N 1
ATOM 3434 C CA . VAL A 1 437 ? -19.734 -8.863 48.116 1.00 86.31 437 VAL A CA 1
ATOM 3435 C C . VAL A 1 437 ? -20.759 -9.568 48.998 1.00 86.31 437 VAL A C 1
ATOM 3437 O O . VAL A 1 437 ? -21.691 -10.185 48.491 1.00 86.31 437 VAL A O 1
ATOM 3440 N N . GLY A 1 438 ? -20.592 -9.465 50.314 1.00 86.62 438 GLY A N 1
ATOM 3441 C CA . GLY A 1 438 ? -21.504 -10.013 51.314 1.00 86.62 438 GLY A CA 1
ATOM 3442 C C . GLY A 1 438 ? -21.632 -9.076 52.510 1.00 86.62 438 GLY A C 1
ATOM 3443 O O . GLY A 1 438 ? -20.814 -8.177 52.703 1.00 86.62 438 GLY A O 1
ATOM 3444 N N . THR A 1 439 ? -22.658 -9.265 53.333 1.00 88.94 439 THR A N 1
ATOM 3445 C CA . THR A 1 439 ? -22.890 -8.428 54.520 1.00 88.94 439 THR A CA 1
ATOM 3446 C C . THR A 1 439 ? -23.121 -9.284 55.752 1.00 88.94 439 THR A C 1
ATOM 3448 O O . THR A 1 439 ? -23.939 -10.199 55.707 1.00 88.94 439 THR A O 1
ATOM 3451 N N . LEU A 1 440 ? -22.459 -8.946 56.861 1.00 87.81 440 LEU A N 1
ATOM 3452 C CA . LEU A 1 440 ? -22.687 -9.571 58.166 1.00 87.81 440 LEU A CA 1
ATOM 3453 C C . LEU A 1 440 ? -23.101 -8.527 59.214 1.00 87.81 440 LEU A C 1
ATOM 3455 O O . LEU A 1 440 ? -22.424 -7.500 59.343 1.00 87.81 440 LEU A O 1
ATOM 3459 N N . PRO A 1 441 ? -24.170 -8.768 59.992 1.00 86.31 441 PRO A N 1
ATOM 3460 C CA . PRO A 1 441 ? -24.593 -7.879 61.069 1.00 86.31 441 PRO A CA 1
ATOM 3461 C C . PRO A 1 441 ? -23.728 -8.115 62.316 1.00 86.31 441 PRO A C 1
ATOM 3463 O O . PRO A 1 441 ? -24.101 -8.866 63.214 1.00 86.31 441 PRO A O 1
ATOM 3466 N N . ILE A 1 442 ? -22.539 -7.508 62.353 1.00 86.31 442 ILE A N 1
ATOM 3467 C CA . ILE A 1 442 ? -21.567 -7.682 63.442 1.00 86.31 442 ILE A CA 1
ATOM 3468 C C . ILE A 1 442 ? -21.077 -6.341 63.988 1.00 86.31 442 ILE A C 1
ATOM 3470 O O . ILE A 1 442 ? -20.833 -5.387 63.238 1.00 86.31 442 ILE A O 1
ATOM 3474 N N . VAL A 1 443 ? -20.901 -6.290 65.311 1.00 83.44 443 VAL A N 1
ATOM 3475 C CA . VAL A 1 443 ? -20.385 -5.118 66.027 1.00 83.44 443 VAL A CA 1
ATOM 3476 C C . VAL A 1 443 ? -18.859 -5.004 65.886 1.00 83.44 443 VAL A C 1
ATOM 3478 O O . VAL A 1 443 ? -18.193 -5.830 65.257 1.00 83.44 443 VAL A O 1
ATOM 3481 N N . ARG A 1 444 ? -18.288 -3.900 66.380 1.00 84.81 444 ARG A N 1
ATOM 3482 C CA . ARG A 1 444 ? -16.908 -3.490 66.066 1.00 84.81 444 ARG A CA 1
ATOM 3483 C C . ARG A 1 444 ? -15.846 -4.525 66.457 1.00 84.81 444 ARG A C 1
ATOM 3485 O O . ARG A 1 444 ? -14.929 -4.753 65.675 1.00 84.81 444 ARG A O 1
ATOM 3492 N N . THR A 1 445 ? -15.970 -5.121 67.638 1.00 85.81 445 THR A N 1
ATOM 3493 C CA . THR A 1 445 ? -15.019 -6.097 68.194 1.00 85.81 445 THR A CA 1
ATOM 3494 C C . THR A 1 445 ? -14.896 -7.345 67.318 1.00 85.81 445 THR A C 1
ATOM 3496 O O . THR A 1 445 ? -13.800 -7.790 66.996 1.00 85.81 445 THR A O 1
ATOM 3499 N N . GLU A 1 446 ? -16.022 -7.857 66.840 1.00 87.38 446 GLU A N 1
ATOM 3500 C CA . GLU A 1 446 ? -16.134 -9.026 65.976 1.00 87.38 446 GLU A CA 1
ATOM 3501 C C . GLU A 1 446 ? -15.610 -8.718 64.571 1.00 87.38 446 GLU A C 1
ATOM 3503 O O . GLU A 1 446 ? -14.964 -9.556 63.949 1.00 87.38 446 GLU A O 1
ATOM 3508 N N . ARG A 1 447 ? -15.820 -7.491 64.076 1.00 89.06 447 ARG A N 1
ATOM 3509 C CA . ARG A 1 447 ? -15.222 -7.033 62.814 1.00 89.06 447 ARG A CA 1
ATOM 3510 C C . ARG A 1 447 ? -13.697 -6.982 62.886 1.00 89.06 447 ARG A C 1
ATOM 3512 O O . ARG A 1 447 ? -13.040 -7.345 61.914 1.00 89.06 447 ARG A O 1
ATOM 3519 N N . GLU A 1 448 ? -13.140 -6.486 63.988 1.00 88.88 448 GLU A N 1
ATOM 3520 C CA . GLU A 1 448 ? -11.687 -6.453 64.201 1.00 88.88 448 GLU A CA 1
ATOM 3521 C C . GLU A 1 448 ? -11.121 -7.884 64.247 1.00 88.88 448 GLU A C 1
ATOM 3523 O O . GLU A 1 448 ? -10.152 -8.162 63.544 1.00 88.88 448 GLU A O 1
ATOM 3528 N N . HIS A 1 449 ? -11.818 -8.820 64.903 1.00 91.69 449 HIS A N 1
ATOM 3529 C CA . HIS A 1 449 ? -11.482 -10.247 64.854 1.00 91.69 449 HIS A CA 1
ATOM 3530 C C . HIS A 1 449 ? -11.446 -10.812 63.420 1.00 91.69 449 HIS A C 1
ATOM 3532 O O . HIS A 1 449 ? -10.447 -11.417 63.035 1.00 91.69 449 HIS A O 1
ATOM 3538 N N . LEU A 1 450 ? -12.484 -10.586 62.599 1.00 91.31 450 LEU A N 1
ATOM 3539 C CA . LEU A 1 450 ? -12.496 -11.079 61.211 1.00 91.31 450 LEU A CA 1
ATOM 3540 C C . LEU A 1 450 ? -11.351 -10.492 60.370 1.00 91.31 450 LEU A C 1
ATOM 3542 O O . LEU A 1 450 ? -10.771 -11.196 59.545 1.00 91.31 450 LEU A O 1
ATOM 3546 N N . LYS A 1 451 ? -10.996 -9.216 60.581 1.00 90.81 451 LYS A N 1
ATOM 3547 C CA . LYS A 1 451 ? -9.851 -8.585 59.903 1.00 90.81 451 LYS A CA 1
ATOM 3548 C C . LYS A 1 451 ? -8.529 -9.256 60.264 1.00 90.81 451 LYS A C 1
ATOM 3550 O O . LYS A 1 451 ? -7.697 -9.452 59.377 1.00 90.81 451 LYS A O 1
ATOM 3555 N N . ASP A 1 452 ? -8.337 -9.586 61.537 1.00 91.44 452 ASP A N 1
ATOM 3556 C CA . ASP A 1 452 ? -7.118 -10.235 62.014 1.00 91.44 452 ASP A CA 1
ATOM 3557 C C . ASP A 1 452 ? -6.985 -11.657 61.454 1.00 91.44 452 ASP A C 1
ATOM 3559 O O . ASP A 1 452 ? -5.913 -12.023 60.970 1.00 91.44 452 ASP A O 1
ATOM 3563 N N . GLU A 1 453 ? -8.080 -12.423 61.417 1.00 91.94 453 GLU A N 1
ATOM 3564 C CA . GLU A 1 453 ? -8.108 -13.770 60.831 1.00 91.94 453 GLU A CA 1
ATOM 3565 C C . GLU A 1 453 ? -7.830 -13.755 59.321 1.00 91.94 453 GLU A C 1
ATOM 3567 O O . GLU A 1 453 ? -6.986 -14.511 58.838 1.00 91.94 453 GLU A O 1
ATOM 3572 N N . LEU A 1 454 ? -8.465 -12.847 58.568 1.00 90.44 454 LEU A N 1
ATOM 3573 C CA . LEU A 1 454 ? -8.219 -12.679 57.129 1.00 90.44 454 LEU A CA 1
ATOM 3574 C C . LEU A 1 454 ? -6.760 -12.316 56.836 1.00 90.44 454 LEU A C 1
ATOM 3576 O O . LEU A 1 454 ? -6.144 -12.867 55.922 1.00 90.44 454 LEU A O 1
ATOM 3580 N N . LYS A 1 455 ? -6.182 -11.423 57.646 1.00 90.44 455 LYS A N 1
ATOM 3581 C CA . LYS A 1 455 ? -4.779 -11.019 57.530 1.00 90.44 455 LYS A CA 1
ATOM 3582 C C . LYS A 1 455 ? -3.822 -12.156 57.892 1.00 90.44 455 LYS A C 1
ATOM 3584 O O . LYS A 1 455 ? -2.811 -12.319 57.214 1.00 90.44 455 LYS A O 1
ATOM 3589 N N . SER A 1 456 ? -4.134 -12.930 58.931 1.00 88.44 456 SER A N 1
ATOM 3590 C CA . SER A 1 456 ? -3.354 -14.097 59.365 1.00 88.44 456 SER A CA 1
ATOM 3591 C C . SER A 1 456 ? -3.333 -15.193 58.294 1.00 88.44 456 SER A C 1
ATOM 3593 O O . SER A 1 456 ? -2.280 -15.752 57.993 1.00 88.44 456 SER A O 1
ATOM 3595 N N . ALA A 1 457 ? -4.481 -15.442 57.659 1.00 86.44 457 ALA A N 1
ATOM 3596 C CA . ALA A 1 457 ? -4.631 -16.429 56.593 1.00 86.44 457 ALA A CA 1
ATOM 3597 C C . ALA A 1 457 ? -4.132 -15.943 55.217 1.00 86.44 457 ALA A C 1
ATOM 3599 O O . ALA A 1 457 ? -4.050 -16.739 54.283 1.00 86.44 457 ALA A O 1
ATOM 3600 N N . GLY A 1 458 ? -3.800 -14.653 55.074 1.00 85.56 458 GLY A N 1
ATOM 3601 C CA . GLY A 1 458 ? -3.380 -14.062 53.801 1.00 85.56 458 GLY A CA 1
ATOM 3602 C C . GLY A 1 458 ? -4.482 -14.067 52.737 1.00 85.56 458 GLY A C 1
ATOM 3603 O O . GLY A 1 458 ? -4.186 -14.237 51.558 1.00 85.56 458 GLY A O 1
ATOM 3604 N N . ILE A 1 459 ? -5.745 -13.933 53.150 1.00 87.12 459 ILE A N 1
ATOM 3605 C CA . ILE A 1 459 ? -6.905 -13.950 52.253 1.00 87.12 459 ILE A CA 1
ATOM 3606 C C . ILE A 1 459 ? -7.245 -12.518 51.837 1.00 87.12 459 ILE A C 1
ATOM 3608 O O . ILE A 1 459 ? -7.519 -11.662 52.680 1.00 87.12 459 ILE A O 1
ATOM 3612 N N . ASP A 1 460 ? -7.305 -12.278 50.528 1.00 83.69 460 ASP A N 1
ATOM 3613 C CA . ASP A 1 460 ? -7.634 -10.971 49.955 1.00 83.69 460 ASP A CA 1
ATOM 3614 C C . ASP A 1 460 ? -9.148 -10.683 50.020 1.00 83.69 460 ASP A C 1
ATOM 3616 O O . ASP A 1 460 ? -9.871 -10.713 49.021 1.00 83.69 460 ASP A O 1
ATOM 3620 N N . CYS A 1 461 ? -9.640 -10.408 51.229 1.00 87.06 461 CYS A N 1
ATOM 3621 C CA . CYS A 1 461 ? -10.999 -9.956 51.516 1.00 87.06 461 CYS A CA 1
ATOM 3622 C C . CYS A 1 461 ? -10.953 -8.761 52.480 1.00 87.06 461 CYS A C 1
ATOM 3624 O O . CYS A 1 461 ? -10.238 -8.774 53.481 1.00 87.06 461 CYS A O 1
ATOM 3626 N N . LYS A 1 462 ? -11.715 -7.706 52.183 1.00 87.69 462 LYS A N 1
ATOM 3627 C CA . LYS A 1 462 ? -11.852 -6.511 53.027 1.00 87.69 462 LYS A CA 1
ATOM 3628 C C . LYS A 1 462 ? -13.125 -6.586 53.856 1.00 87.69 462 LYS A C 1
ATOM 3630 O O . LYS A 1 462 ? -14.149 -7.034 53.357 1.00 87.69 462 LYS A O 1
ATOM 3635 N N . CYS A 1 463 ? -13.066 -6.083 55.088 1.00 85.62 463 CYS A N 1
ATOM 3636 C CA . CYS A 1 463 ? -14.229 -5.904 55.959 1.00 85.62 463 CYS A CA 1
ATOM 3637 C C . CYS A 1 463 ? -14.371 -4.427 56.349 1.00 85.62 463 CYS A C 1
ATOM 3639 O O . CYS A 1 463 ? -13.491 -3.869 57.011 1.00 85.62 463 CYS A O 1
ATOM 3641 N N . GLU A 1 464 ? -15.471 -3.782 55.983 1.00 85.44 464 GLU A N 1
ATOM 3642 C CA . GLU A 1 464 ? -15.697 -2.350 56.214 1.00 85.44 464 GLU A CA 1
ATOM 3643 C C . GLU A 1 464 ? -17.026 -2.089 56.925 1.00 85.44 464 GLU A C 1
ATOM 3645 O O . GLU A 1 464 ? -17.945 -2.901 56.885 1.00 85.44 464 GLU A O 1
ATOM 3650 N N . ALA A 1 465 ? -17.116 -0.967 57.639 1.00 84.25 465 ALA A N 1
ATOM 3651 C CA . ALA A 1 465 ? -18.357 -0.553 58.284 1.00 84.25 465 ALA A CA 1
ATOM 3652 C C . ALA A 1 465 ? -19.321 0.006 57.236 1.00 84.25 465 ALA A C 1
ATOM 3654 O O . ALA A 1 465 ? -18.927 0.900 56.491 1.00 84.25 465 ALA A O 1
ATOM 3655 N N . VAL A 1 466 ? -20.576 -0.442 57.224 1.00 81.62 466 VAL A N 1
ATOM 3656 C CA . VAL A 1 466 ? -21.617 0.245 56.448 1.00 81.62 466 VAL A CA 1
ATOM 3657 C C . VAL A 1 466 ? -22.119 1.450 57.260 1.00 81.62 466 VAL A C 1
ATOM 3659 O O . VAL A 1 466 ? -22.438 1.275 58.438 1.00 81.62 466 VAL A O 1
ATOM 3662 N N . PRO A 1 467 ? -22.185 2.669 56.691 1.00 68.19 467 PRO A N 1
ATOM 3663 C CA . PRO A 1 467 ? -22.770 3.825 57.369 1.00 68.19 467 PRO A CA 1
ATOM 3664 C C . PRO A 1 467 ? -24.275 3.618 57.614 1.00 68.19 467 PRO A C 1
ATOM 3666 O O . PRO A 1 467 ? -25.025 3.408 56.664 1.00 68.19 467 PRO A O 1
ATOM 3669 N N . GLY A 1 468 ? -24.726 3.683 58.871 1.00 69.81 468 GLY A N 1
ATOM 3670 C CA . GLY A 1 468 ? -26.143 3.568 59.238 1.00 69.81 468 GLY A CA 1
ATOM 3671 C C . GLY A 1 468 ? -26.373 3.230 60.716 1.00 69.81 468 GLY A C 1
ATOM 3672 O O . GLY A 1 468 ? -25.421 2.988 61.457 1.00 69.81 468 GLY A O 1
ATOM 3673 N N . ASP A 1 469 ? -27.644 3.191 61.128 1.00 61.12 469 ASP A N 1
ATOM 3674 C CA . ASP A 1 469 ? -28.069 2.962 62.524 1.00 61.12 469 ASP A CA 1
ATOM 3675 C C . ASP A 1 469 ? -27.892 1.507 63.006 1.00 61.12 469 ASP A C 1
ATOM 3677 O O . ASP A 1 469 ? -28.028 1.223 64.196 1.00 61.12 469 ASP A O 1
ATOM 3681 N N . SER A 1 470 ? -27.568 0.572 62.105 1.00 70.12 470 SER A N 1
ATOM 3682 C CA . SER A 1 470 ? -27.361 -0.846 62.423 1.00 70.12 470 SER A CA 1
ATOM 3683 C C . SER A 1 470 ? -25.913 -1.276 62.146 1.00 70.12 470 SER A C 1
ATOM 3685 O O . SER A 1 470 ? -25.379 -0.950 61.082 1.00 70.12 470 SER A O 1
ATOM 3687 N N . PRO A 1 471 ? -25.251 -2.018 63.060 1.00 73.88 471 PRO A N 1
ATOM 3688 C CA . PRO A 1 471 ? -23.868 -2.457 62.900 1.00 73.88 471 PRO A CA 1
ATOM 3689 C C . PRO A 1 471 ? -23.761 -3.557 61.833 1.00 73.88 471 PRO A C 1
ATOM 3691 O O . PRO A 1 471 ? -23.733 -4.747 62.131 1.00 73.88 471 PRO A O 1
ATOM 3694 N N . CYS A 1 472 ? -23.693 -3.152 60.567 1.00 81.75 472 CYS A N 1
ATOM 3695 C CA . CYS A 1 472 ? -23.427 -4.035 59.437 1.00 81.75 472 CYS A CA 1
ATOM 3696 C C . CYS A 1 472 ? -21.977 -3.894 58.966 1.00 81.75 472 CYS A C 1
ATOM 3698 O O . CYS A 1 472 ? -21.403 -2.800 58.926 1.00 81.75 472 CYS A O 1
ATOM 3700 N N . THR A 1 473 ? -21.373 -5.024 58.617 1.00 84.81 473 THR A N 1
ATOM 3701 C CA . THR A 1 473 ? -20.035 -5.111 58.038 1.00 84.81 473 THR A CA 1
ATOM 3702 C C . THR A 1 473 ? -20.146 -5.597 56.605 1.00 84.81 473 THR A C 1
ATOM 3704 O O . THR A 1 473 ? -20.667 -6.683 56.361 1.00 84.81 473 THR A O 1
ATOM 3707 N N . LEU A 1 474 ? -19.647 -4.791 55.672 1.00 86.12 474 LEU A N 1
ATOM 3708 C CA . LEU A 1 474 ? -19.506 -5.145 54.268 1.00 86.12 474 LEU A CA 1
ATOM 3709 C C . LEU A 1 474 ? -18.235 -5.972 54.097 1.00 86.12 474 LEU A C 1
ATOM 3711 O O . LEU A 1 474 ? -17.161 -5.546 54.522 1.00 86.12 474 LEU A O 1
ATOM 3715 N N . MET A 1 475 ? -18.360 -7.144 53.493 1.00 88.19 475 MET A N 1
ATOM 3716 C CA . MET A 1 475 ? -17.250 -8.007 53.120 1.00 88.19 475 MET A CA 1
ATOM 3717 C C . MET A 1 475 ? -17.091 -7.962 51.608 1.00 88.19 475 MET A C 1
ATOM 3719 O O . MET A 1 475 ? -18.046 -8.243 50.888 1.00 88.19 475 MET A O 1
ATOM 3723 N N . THR A 1 476 ? -15.894 -7.640 51.134 1.00 85.25 476 THR A N 1
ATOM 3724 C CA . THR A 1 476 ? -15.610 -7.518 49.701 1.00 85.25 476 THR A CA 1
ATOM 3725 C C . THR A 1 476 ? -14.367 -8.319 49.366 1.00 85.25 476 THR A C 1
ATOM 3727 O O . THR A 1 476 ? -13.280 -8.025 49.872 1.00 85.25 476 THR A O 1
ATOM 3730 N N . LYS A 1 477 ? -14.507 -9.324 48.504 1.00 86.56 477 LYS A N 1
ATOM 3731 C CA . LYS A 1 477 ? -13.373 -10.082 47.970 1.00 86.56 477 LYS A CA 1
ATOM 3732 C C . LYS A 1 477 ? -12.620 -9.208 46.976 1.00 86.56 477 LYS A C 1
ATOM 3734 O O . LYS A 1 477 ? -13.237 -8.500 46.182 1.00 86.56 477 LYS A O 1
ATOM 3739 N N . ALA A 1 478 ? -11.292 -9.232 47.020 1.00 82.38 478 ALA A N 1
ATOM 3740 C CA . ALA A 1 478 ? -10.503 -8.547 46.006 1.00 82.38 478 ALA A CA 1
ATOM 3741 C C . ALA A 1 478 ? -10.710 -9.233 44.644 1.00 82.38 478 ALA A C 1
ATOM 3743 O O . ALA A 1 478 ? -10.749 -10.465 44.617 1.00 82.38 478 ALA A O 1
ATOM 3744 N N . PRO A 1 479 ? -10.824 -8.481 43.537 1.00 79.50 479 PRO A N 1
ATOM 3745 C CA . PRO A 1 479 ? -10.885 -9.061 42.198 1.00 79.50 479 PRO A CA 1
ATOM 3746 C C . PRO A 1 479 ? -9.599 -9.823 41.857 1.00 79.50 479 PRO A C 1
ATOM 3748 O O . PRO A 1 479 ? -8.549 -9.594 42.467 1.00 79.50 479 PRO A O 1
ATOM 3751 N N . SER A 1 480 ? -9.667 -10.720 40.871 1.00 78.75 480 SER A N 1
ATOM 3752 C CA . SER A 1 480 ? -8.479 -11.442 40.407 1.00 78.75 480 SER A CA 1
ATOM 3753 C C . SER A 1 480 ? -7.435 -10.487 39.818 1.00 78.75 480 SER A C 1
ATOM 3755 O O . SER A 1 480 ? -7.766 -9.437 39.262 1.00 78.75 480 SER A O 1
ATOM 3757 N N . SER A 1 481 ? -6.149 -10.847 39.908 1.00 78.56 481 SER A N 1
ATOM 3758 C CA . SER A 1 481 ? -5.077 -10.041 39.303 1.00 78.56 481 SER A CA 1
ATOM 3759 C C . SER A 1 481 ? -5.280 -9.873 37.795 1.00 78.56 481 SER A C 1
ATOM 3761 O O . SER A 1 481 ? -5.092 -8.777 37.280 1.00 78.56 481 SER A O 1
ATOM 3763 N N . GLN A 1 482 ? -5.763 -10.916 37.111 1.00 79.00 482 GLN A N 1
ATOM 3764 C CA . GLN A 1 482 ? -6.087 -10.859 35.687 1.00 79.00 482 GLN A CA 1
ATOM 3765 C C . GLN A 1 482 ? -7.242 -9.891 35.394 1.00 79.00 482 GLN A C 1
ATOM 3767 O O . GLN A 1 482 ? -7.189 -9.156 34.409 1.00 79.00 482 GLN A O 1
ATOM 3772 N N . HIS A 1 483 ? -8.279 -9.846 36.241 1.00 82.75 483 HIS A N 1
ATOM 3773 C CA . HIS A 1 483 ? -9.363 -8.876 36.096 1.00 82.75 483 HIS A CA 1
ATOM 3774 C C . HIS A 1 483 ? -8.869 -7.439 36.307 1.00 82.75 483 HIS A C 1
ATOM 3776 O O . HIS A 1 483 ? -9.227 -6.560 35.525 1.00 82.75 483 HIS A O 1
ATOM 3782 N N . VAL A 1 484 ? -8.009 -7.197 37.304 1.00 84.06 484 VAL A N 1
ATOM 3783 C CA . VAL A 1 484 ? -7.389 -5.877 37.520 1.00 84.06 484 VAL A CA 1
ATOM 3784 C C . VAL A 1 484 ? -6.569 -5.455 36.299 1.00 84.06 484 VAL A C 1
ATOM 3786 O O . VAL A 1 484 ? -6.787 -4.362 35.784 1.00 84.06 484 VAL A O 1
ATOM 3789 N N . GLU A 1 485 ? -5.703 -6.328 35.777 1.00 85.38 485 GLU A N 1
ATOM 3790 C CA . GLU A 1 485 ? -4.912 -6.059 34.566 1.00 85.38 485 GLU A CA 1
ATOM 3791 C C . GLU A 1 485 ? -5.802 -5.777 33.344 1.00 85.38 485 GLU A C 1
ATOM 3793 O O . GLU A 1 485 ? -5.555 -4.832 32.590 1.00 85.38 485 GLU A O 1
ATOM 3798 N N . ASN A 1 486 ? -6.876 -6.550 33.160 1.00 85.50 486 ASN A N 1
ATOM 3799 C CA . ASN A 1 486 ? -7.830 -6.344 32.070 1.00 85.50 486 ASN A CA 1
ATOM 3800 C C . ASN A 1 486 ? -8.560 -4.997 32.200 1.00 85.50 486 ASN A C 1
ATOM 3802 O O . ASN A 1 486 ? -8.742 -4.302 31.196 1.00 85.50 486 ASN A O 1
ATOM 3806 N N . CYS A 1 487 ? -8.956 -4.617 33.418 1.00 85.38 487 CYS A N 1
ATOM 3807 C CA . CYS A 1 487 ? -9.574 -3.328 33.721 1.00 85.38 487 CYS A CA 1
ATOM 3808 C C . CYS A 1 487 ? -8.607 -2.167 33.474 1.00 85.38 487 CYS A C 1
ATOM 3810 O O . CYS A 1 487 ? -8.976 -1.209 32.798 1.00 85.38 487 CYS A O 1
ATOM 3812 N N . GLU A 1 488 ? -7.356 -2.265 33.929 1.00 88.56 488 GLU A N 1
ATOM 3813 C CA . GLU A 1 488 ? -6.317 -1.269 33.644 1.00 88.56 488 GLU A CA 1
ATOM 3814 C C . GLU A 1 488 ? -6.072 -1.128 32.134 1.00 88.56 488 GLU A C 1
ATOM 3816 O O . GLU A 1 488 ? -6.022 -0.014 31.606 1.00 88.56 488 GLU A O 1
ATOM 3821 N N . ALA A 1 489 ? -5.978 -2.244 31.406 1.00 88.62 489 ALA A N 1
ATOM 3822 C CA . ALA A 1 489 ? -5.831 -2.236 29.955 1.00 88.62 489 ALA A CA 1
ATOM 3823 C C . ALA A 1 489 ? -7.037 -1.583 29.259 1.00 88.62 489 ALA A C 1
ATOM 3825 O O . ALA A 1 489 ? -6.852 -0.797 28.330 1.00 88.62 489 ALA A O 1
ATOM 3826 N N . TRP A 1 490 ? -8.261 -1.870 29.707 1.00 92.31 490 TRP A N 1
ATOM 3827 C CA . TRP A 1 490 ? -9.479 -1.257 29.174 1.00 92.31 490 TRP A CA 1
ATOM 3828 C C . TRP A 1 490 ? -9.534 0.254 29.439 1.00 92.31 490 TRP A C 1
ATOM 3830 O O . TRP A 1 490 ? -9.760 1.020 28.501 1.00 92.31 490 TRP A O 1
ATOM 3840 N N . VAL A 1 491 ? -9.210 0.706 30.657 1.00 89.81 491 VAL A N 1
ATOM 3841 C CA . VAL A 1 491 ? -9.093 2.139 30.993 1.00 89.81 491 VAL A CA 1
ATOM 3842 C C . VAL A 1 491 ? -8.046 2.822 30.111 1.00 89.81 491 VAL A C 1
ATOM 3844 O O . VAL A 1 491 ? -8.286 3.914 29.596 1.00 89.81 491 VAL A O 1
ATOM 3847 N N . ASN A 1 492 ? -6.904 2.172 29.867 1.00 90.12 492 ASN A N 1
ATOM 3848 C CA . ASN A 1 492 ? -5.870 2.700 28.977 1.00 90.12 492 ASN A CA 1
ATOM 3849 C C . ASN A 1 492 ? -6.350 2.818 27.520 1.00 90.12 492 ASN A C 1
ATOM 3851 O O . ASN A 1 492 ? -6.067 3.829 26.871 1.00 90.12 492 ASN A O 1
ATOM 3855 N N . ARG A 1 493 ? -7.102 1.835 26.999 1.00 92.56 493 ARG A N 1
ATOM 3856 C CA . ARG A 1 493 ? -7.710 1.924 25.656 1.00 92.56 493 ARG A CA 1
ATOM 3857 C C . ARG A 1 493 ? -8.734 3.054 25.590 1.00 92.56 493 ARG A C 1
ATOM 3859 O O . ARG A 1 493 ? -8.666 3.877 24.680 1.00 92.56 493 ARG A O 1
ATOM 3866 N N . LYS A 1 494 ? -9.604 3.170 26.595 1.00 90.94 494 LYS A N 1
ATOM 3867 C CA . LYS A 1 494 ? -10.586 4.254 26.715 1.00 90.94 494 LYS A CA 1
ATOM 3868 C C . LYS A 1 494 ? -9.920 5.633 26.729 1.00 90.94 494 LYS A C 1
ATOM 3870 O O . LYS A 1 494 ? -10.285 6.503 25.941 1.00 90.94 494 LYS A O 1
ATOM 3875 N N . LYS A 1 495 ? -8.885 5.810 27.556 1.00 90.44 495 LYS A N 1
ATOM 3876 C CA . LYS A 1 495 ? -8.077 7.036 27.607 1.00 90.44 495 LYS A CA 1
ATOM 3877 C C . LYS A 1 495 ? -7.413 7.339 26.264 1.00 90.44 495 LYS A C 1
ATOM 3879 O O . LYS A 1 495 ? -7.475 8.469 25.801 1.00 90.44 495 LYS A O 1
ATOM 3884 N N . THR A 1 496 ? -6.834 6.333 25.609 1.00 91.94 496 THR A N 1
ATOM 3885 C CA . THR A 1 496 ? -6.218 6.498 24.284 1.00 91.94 496 THR A CA 1
ATOM 3886 C C . THR A 1 496 ? -7.239 6.974 23.251 1.00 91.94 496 THR A C 1
ATOM 3888 O O . THR A 1 496 ? -6.967 7.918 22.514 1.00 91.94 496 THR A O 1
ATOM 3891 N N . ALA A 1 497 ? -8.429 6.368 23.214 1.00 91.88 497 ALA A N 1
ATOM 3892 C CA . ALA A 1 497 ? -9.514 6.791 22.331 1.00 91.88 497 ALA A CA 1
ATOM 3893 C C . ALA A 1 497 ? -9.968 8.231 22.634 1.00 91.88 497 ALA A C 1
ATOM 3895 O O . ALA A 1 497 ? -10.164 9.021 21.712 1.00 91.88 497 ALA A O 1
ATOM 3896 N N . TYR A 1 498 ? -10.063 8.600 23.914 1.00 90.94 498 TYR A N 1
ATOM 3897 C CA . TYR A 1 498 ? -10.397 9.962 24.333 1.00 90.94 498 TYR A CA 1
ATOM 3898 C C . TYR A 1 498 ? -9.345 10.977 23.872 1.00 90.94 498 TYR A C 1
ATOM 3900 O O . TYR A 1 498 ? -9.682 11.956 23.210 1.00 90.94 498 TYR A O 1
ATOM 3908 N N . ASP A 1 499 ? -8.067 10.720 24.161 1.00 89.69 499 ASP A N 1
ATOM 3909 C CA . ASP A 1 499 ? -6.941 11.584 23.788 1.00 89.69 499 ASP A CA 1
ATOM 3910 C C . ASP A 1 499 ? -6.850 11.762 22.265 1.00 89.69 499 ASP A C 1
ATOM 3912 O O . ASP A 1 499 ? -6.486 12.828 21.763 1.00 89.69 499 ASP A O 1
ATOM 3916 N N . LEU A 1 500 ? -7.214 10.720 21.515 1.00 89.88 500 LEU A N 1
ATOM 3917 C CA . LEU A 1 500 ? -7.349 10.778 20.069 1.00 89.88 500 LEU A CA 1
ATOM 3918 C C . LEU A 1 500 ? -8.481 11.724 19.651 1.00 89.88 500 LEU A C 1
ATOM 3920 O O . LEU A 1 500 ? -8.251 12.594 18.813 1.00 89.88 500 LEU A O 1
ATOM 3924 N N . LEU A 1 501 ? -9.682 11.595 20.204 1.00 90.00 501 LEU A N 1
ATOM 3925 C CA . LEU A 1 501 ? -10.823 12.432 19.812 1.00 90.00 501 LEU A CA 1
ATOM 3926 C C . LEU A 1 501 ? -10.659 13.897 20.239 1.00 90.00 501 LEU A C 1
ATOM 3928 O O . LEU A 1 501 ? -11.037 14.795 19.491 1.00 90.00 501 LEU A O 1
ATOM 3932 N N . MET A 1 502 ? -9.988 14.150 21.363 1.00 88.94 502 MET A N 1
ATOM 3933 C CA . MET A 1 502 ? -9.694 15.497 21.869 1.00 88.94 502 MET A CA 1
ATOM 3934 C C . MET A 1 502 ? -8.712 16.306 21.009 1.00 88.94 502 MET A C 1
ATOM 3936 O O . MET A 1 502 ? -8.501 17.490 21.269 1.00 88.94 502 MET A O 1
ATOM 3940 N N . LYS A 1 503 ? -8.122 15.707 19.966 1.00 87.88 503 LYS A N 1
ATOM 3941 C CA . LYS A 1 503 ? -7.384 16.459 18.936 1.00 87.88 503 LYS A CA 1
ATOM 3942 C C . LYS A 1 503 ? -8.300 17.333 18.077 1.00 87.88 503 LYS A C 1
ATOM 3944 O O . LYS A 1 503 ? -7.812 18.259 17.434 1.00 87.88 503 LYS A O 1
ATOM 3949 N N . VAL A 1 504 ? -9.597 17.031 18.049 1.00 88.25 504 VAL A N 1
ATOM 3950 C CA . VAL A 1 504 ? -10.633 17.850 17.418 1.00 88.25 504 VAL A CA 1
ATOM 3951 C C . VAL A 1 504 ? -11.263 18.735 18.490 1.00 88.25 504 VAL A C 1
ATOM 3953 O O . VAL A 1 504 ? -11.520 18.292 19.608 1.00 88.25 504 VAL A O 1
ATOM 3956 N N . GLU A 1 505 ? -11.512 20.002 18.162 1.00 89.38 505 GLU A N 1
ATOM 3957 C CA . GLU A 1 505 ? -12.209 20.908 19.077 1.00 89.38 505 GLU A CA 1
ATOM 3958 C C . GLU A 1 505 ? -13.606 20.366 19.413 1.00 89.38 505 GLU A C 1
ATOM 3960 O O . GLU A 1 505 ? -14.327 19.902 18.532 1.00 89.38 505 GLU A O 1
ATOM 3965 N N . LYS A 1 506 ? -14.009 20.461 20.684 1.00 88.81 506 LYS A N 1
ATOM 3966 C CA . LYS A 1 506 ? -15.261 19.880 21.189 1.00 88.81 506 LYS A CA 1
ATOM 3967 C C . LYS A 1 506 ? -16.504 20.319 20.400 1.00 88.81 506 LYS A C 1
ATOM 3969 O O . LYS A 1 506 ? -17.335 19.482 20.073 1.00 88.81 506 LYS A O 1
ATOM 3974 N N . SER A 1 507 ? -16.605 21.608 20.080 1.00 90.62 507 SER A N 1
ATOM 3975 C CA . SER A 1 507 ? -17.696 22.195 19.285 1.00 90.62 507 SER A CA 1
ATOM 3976 C C . SER A 1 507 ? -17.770 21.594 17.875 1.00 90.62 507 SER A C 1
ATOM 3978 O O . SER A 1 507 ? -18.845 21.265 17.381 1.00 90.62 507 SER A O 1
ATOM 3980 N N . HIS A 1 508 ? -16.615 21.394 17.239 1.00 92.31 508 HIS A N 1
ATOM 3981 C CA . HIS A 1 508 ? -16.509 20.767 15.926 1.00 92.31 508 HIS A CA 1
ATOM 3982 C C . HIS A 1 508 ? -16.814 19.270 15.976 1.00 92.31 508 HIS A C 1
ATOM 3984 O O . HIS A 1 508 ? -17.430 18.749 15.052 1.00 92.31 508 HIS A O 1
ATOM 3990 N N . LEU A 1 509 ? -16.408 18.580 17.044 1.00 91.00 509 LEU A N 1
ATOM 3991 C CA . LEU A 1 509 ? -16.719 17.166 17.235 1.00 91.00 509 LEU A CA 1
ATOM 3992 C C . LEU A 1 509 ? -18.226 16.949 17.433 1.00 91.00 509 LEU A C 1
ATOM 3994 O O . LEU A 1 509 ? -18.781 16.014 16.871 1.00 91.00 509 LEU A O 1
ATOM 3998 N N . GLU A 1 510 ? -18.901 17.835 18.166 1.00 92.25 510 GLU A N 1
ATOM 3999 C CA . GLU A 1 510 ? -20.362 17.817 18.308 1.00 92.25 510 GLU A CA 1
ATOM 4000 C C . GLU A 1 510 ? -21.065 17.975 16.953 1.00 92.25 510 GLU A C 1
ATOM 4002 O O . GLU A 1 510 ? -21.973 17.211 16.634 1.00 92.25 510 GLU A O 1
ATOM 4007 N N . GLN A 1 511 ? -20.590 18.891 16.105 1.00 92.88 511 GLN A N 1
ATOM 4008 C CA . GLN A 1 511 ? -21.120 19.049 14.747 1.00 92.88 511 GLN A CA 1
ATOM 4009 C C . GLN A 1 511 ? -20.823 17.842 13.848 1.00 92.88 511 GLN A C 1
ATOM 4011 O O . GLN A 1 511 ? -21.701 17.426 13.099 1.00 92.88 511 GLN A O 1
ATOM 4016 N N . LEU A 1 512 ? -19.618 17.268 13.928 1.00 91.94 512 LEU A N 1
ATOM 4017 C CA . LEU A 1 512 ? -19.202 16.119 13.118 1.00 91.94 512 LEU A CA 1
ATOM 4018 C C . LEU A 1 512 ? -19.867 14.805 13.529 1.00 91.94 512 LEU A C 1
ATOM 4020 O O . LEU A 1 512 ? -19.976 13.920 12.696 1.00 91.94 512 LEU A O 1
ATOM 4024 N N . LEU A 1 513 ? -20.260 14.636 14.790 1.00 91.44 513 LEU A N 1
ATOM 4025 C CA . LEU A 1 513 ? -20.920 13.408 15.251 1.00 91.44 513 LEU A CA 1
ATOM 4026 C C . LEU A 1 513 ? -22.445 13.550 15.297 1.00 91.44 513 LEU A C 1
ATOM 4028 O O . LEU A 1 513 ? -23.164 12.552 15.264 1.00 91.44 513 LEU A O 1
ATOM 4032 N N . GLY A 1 514 ? -22.956 14.782 15.365 1.00 90.25 514 GLY A N 1
ATOM 4033 C CA . GLY A 1 514 ? -24.387 15.056 15.391 1.00 90.25 514 GLY A CA 1
ATOM 4034 C C . GLY A 1 514 ? -25.090 14.272 16.512 1.00 90.25 514 GLY A C 1
ATOM 4035 O O . GLY A 1 514 ? -24.641 14.321 17.661 1.00 90.25 514 GLY A O 1
ATOM 4036 N N . PRO A 1 515 ? -26.171 13.523 16.216 1.00 89.00 515 PRO A N 1
ATOM 4037 C CA . PRO A 1 515 ? -26.880 12.714 17.213 1.00 89.00 515 PRO A CA 1
ATOM 4038 C C . PRO A 1 515 ? -26.004 11.676 17.932 1.00 89.00 515 PRO A C 1
ATOM 4040 O O . PRO A 1 515 ? -26.270 11.360 19.090 1.00 89.00 515 PRO A O 1
ATOM 4043 N N . ASP A 1 516 ? -24.946 11.182 17.282 1.00 87.62 516 ASP A N 1
ATOM 4044 C CA . ASP A 1 516 ? -24.064 10.141 17.822 1.00 87.62 516 ASP A CA 1
ATOM 4045 C C . ASP A 1 516 ? -23.014 10.694 18.801 1.00 87.62 516 ASP A C 1
ATOM 4047 O O . ASP A 1 516 ? -22.245 9.936 19.397 1.00 87.62 516 ASP A O 1
ATOM 4051 N N . TYR A 1 517 ? -22.994 12.013 19.031 1.00 88.12 517 TYR A N 1
ATOM 4052 C CA . TYR A 1 517 ? -22.100 12.649 20.000 1.00 88.12 517 TYR A CA 1
ATOM 4053 C C . TYR A 1 517 ? -22.285 12.108 21.432 1.00 88.12 517 TYR A C 1
ATOM 4055 O O . TYR A 1 517 ? -21.351 12.138 22.237 1.00 88.12 517 TYR A O 1
ATOM 4063 N N . SER A 1 518 ? -23.451 11.538 21.761 1.00 85.44 518 SER A N 1
ATOM 4064 C CA . SER A 1 518 ? -23.678 10.872 23.050 1.00 85.44 518 SER A CA 1
ATOM 4065 C C . SER A 1 518 ? -22.693 9.730 23.317 1.00 85.44 518 SER A C 1
ATOM 4067 O O . SER A 1 518 ? -22.242 9.582 24.450 1.00 85.44 518 SER A O 1
ATOM 4069 N N . HIS A 1 519 ? -22.280 8.988 22.284 1.00 78.75 519 HIS A N 1
ATOM 4070 C CA . HIS A 1 519 ? -21.299 7.907 22.424 1.00 78.75 519 HIS A CA 1
ATOM 4071 C C . HIS A 1 519 ? -19.933 8.420 22.902 1.00 78.75 519 HIS A C 1
ATOM 4073 O O . HIS A 1 519 ? -19.244 7.761 23.681 1.00 78.75 519 HIS A O 1
ATOM 4079 N N . PHE A 1 520 ? -19.554 9.633 22.495 1.00 80.94 520 PHE A N 1
ATOM 4080 C CA . PHE A 1 520 ? -18.353 10.292 23.000 1.00 80.94 520 PHE A CA 1
ATOM 4081 C C . PHE A 1 520 ? -18.507 10.744 24.462 1.00 80.94 520 PHE A C 1
ATOM 4083 O O . PHE A 1 520 ? -17.564 10.643 25.247 1.00 80.94 520 PHE A O 1
ATOM 4090 N N . LEU A 1 521 ? -19.696 11.203 24.863 1.00 81.00 521 LEU A N 1
ATOM 4091 C CA . LEU A 1 521 ? -19.957 11.600 26.251 1.00 81.00 521 LEU A CA 1
ATOM 4092 C C . LEU A 1 521 ? -19.870 10.414 27.223 1.00 81.00 521 LEU A C 1
ATOM 4094 O O . LEU A 1 521 ? -19.342 10.570 28.326 1.00 81.00 521 LEU A O 1
ATOM 4098 N N . ASP A 1 522 ? -20.315 9.228 26.815 1.00 77.50 522 ASP A N 1
ATOM 4099 C CA . ASP A 1 522 ? -20.158 7.998 27.605 1.00 77.50 522 ASP A CA 1
ATOM 4100 C C . ASP A 1 522 ? -18.677 7.607 27.750 1.00 77.50 522 ASP A C 1
ATOM 4102 O O . ASP A 1 522 ? -18.214 7.153 28.806 1.00 77.50 522 ASP A O 1
ATOM 4106 N N . LEU A 1 523 ? -17.880 7.891 26.717 1.00 79.00 523 LEU A N 1
ATOM 4107 C CA . LEU A 1 523 ? -16.435 7.738 26.776 1.00 79.00 523 LEU A CA 1
ATOM 4108 C C . LEU A 1 523 ? -15.781 8.740 27.750 1.00 79.00 523 LEU A C 1
ATOM 4110 O O . LEU A 1 523 ? -14.779 8.410 28.373 1.00 79.00 523 LEU A O 1
ATOM 4114 N N . GLN A 1 524 ? -16.360 9.924 27.957 1.00 74.50 524 GLN A N 1
ATOM 4115 C CA . GLN A 1 524 ? -15.859 10.919 28.913 1.00 74.50 524 GLN A CA 1
ATOM 4116 C C . GLN A 1 524 ? -16.198 10.579 30.378 1.00 74.50 524 GLN A C 1
ATOM 4118 O O . GLN A 1 524 ? -15.389 10.835 31.271 1.00 74.50 524 GLN A O 1
ATOM 4123 N N . ARG A 1 525 ? -17.381 10.007 30.646 1.00 69.31 525 ARG A N 1
ATOM 4124 C CA . ARG A 1 525 ? -17.921 9.834 32.012 1.00 69.31 525 ARG A CA 1
ATOM 4125 C C . ARG A 1 525 ? -17.172 8.844 32.914 1.00 69.31 525 ARG A C 1
ATOM 4127 O O . ARG A 1 525 ? -17.354 8.917 34.121 1.00 69.31 525 ARG A O 1
ATOM 4134 N N . GLU A 1 526 ? -16.329 7.958 32.377 1.00 60.91 526 GLU A N 1
ATOM 4135 C CA . GLU A 1 526 ? -15.670 6.896 33.177 1.00 60.91 526 GLU A CA 1
ATOM 4136 C C . GLU A 1 526 ? -14.132 6.904 33.077 1.00 60.91 526 GLU A C 1
ATOM 4138 O O . GLU A 1 526 ? -13.483 5.896 33.330 1.00 60.91 526 GLU A O 1
ATOM 4143 N N . VAL A 1 527 ? -13.524 8.034 32.696 1.00 53.84 527 VAL A N 1
ATOM 4144 C CA . VAL A 1 527 ? -12.051 8.212 32.701 1.00 53.84 527 VAL A CA 1
ATOM 4145 C C . VAL A 1 527 ? -11.534 8.643 34.088 1.00 53.84 527 VAL A C 1
ATOM 4147 O O . VAL A 1 527 ? -10.350 8.928 34.251 1.00 53.84 527 VAL A O 1
ATOM 4150 N N . ASP A 1 528 ? -12.392 8.668 35.113 1.00 45.72 528 ASP A N 1
ATOM 4151 C CA . ASP A 1 528 ? -11.998 9.031 36.475 1.00 45.72 528 ASP A CA 1
ATOM 4152 C C . ASP A 1 528 ? -11.215 7.874 37.143 1.00 45.72 528 ASP A C 1
ATOM 4154 O O . ASP A 1 528 ? -11.800 6.833 37.450 1.00 45.72 528 ASP A O 1
ATOM 4158 N N . PRO A 1 529 ? -9.898 8.003 37.404 1.00 43.66 529 PRO A N 1
ATOM 4159 C CA . PRO A 1 529 ? -9.053 6.905 37.898 1.00 43.66 529 PRO A CA 1
ATOM 4160 C C . PRO A 1 529 ? -9.476 6.354 39.267 1.00 43.66 529 PRO A C 1
ATOM 4162 O O . PRO A 1 529 ? -8.981 5.313 39.696 1.00 43.66 529 PRO A O 1
ATOM 4165 N N . SER A 1 530 ? -10.375 7.052 39.968 1.00 42.66 530 SER A N 1
ATOM 4166 C CA . SER A 1 530 ? -10.897 6.645 41.271 1.00 42.66 530 SER A CA 1
ATOM 4167 C C . SER A 1 530 ? -11.869 5.458 41.214 1.00 42.66 530 SER A C 1
ATOM 4169 O O . SER A 1 530 ? -12.213 4.936 42.274 1.00 42.66 530 SER A O 1
ATOM 4171 N N . THR A 1 531 ? -12.331 5.034 40.030 1.00 40.78 531 THR A N 1
ATOM 4172 C CA . THR A 1 531 ? -13.257 3.889 39.876 1.00 40.78 531 THR A CA 1
ATOM 4173 C C . THR A 1 531 ? -12.573 2.567 39.524 1.00 40.78 531 THR A C 1
ATOM 4175 O O . THR A 1 531 ? -13.221 1.523 39.586 1.00 40.78 531 THR A O 1
ATOM 4178 N N . ALA A 1 532 ? -11.273 2.565 39.204 1.00 43.09 532 ALA A N 1
ATOM 4179 C CA . ALA A 1 532 ? -10.538 1.323 38.975 1.00 43.09 532 ALA A CA 1
ATOM 4180 C C . ALA A 1 532 ? -10.377 0.542 40.300 1.00 43.09 532 ALA A C 1
ATOM 4182 O O . ALA A 1 532 ? -9.989 1.141 41.311 1.00 43.09 532 ALA A O 1
ATOM 4183 N N . PRO A 1 533 ? -10.644 -0.780 40.335 1.00 47.94 533 PRO A N 1
ATOM 4184 C CA . PRO A 1 533 ? -10.453 -1.583 41.538 1.00 47.94 533 PRO A CA 1
ATOM 4185 C C . PRO A 1 533 ? -8.992 -1.523 41.992 1.00 47.94 533 PRO A C 1
ATOM 4187 O O . PRO A 1 533 ? -8.100 -2.028 41.315 1.00 47.94 533 PRO A O 1
ATOM 4190 N N . GLN A 1 534 ? -8.726 -0.897 43.140 1.00 43.75 534 GLN A N 1
ATOM 4191 C CA . GLN A 1 534 ? -7.364 -0.838 43.661 1.00 43.75 534 GLN A CA 1
ATOM 4192 C C . GLN A 1 534 ? -6.961 -2.189 44.265 1.00 43.75 534 GLN A C 1
ATOM 4194 O O . GLN A 1 534 ? -7.686 -2.706 45.129 1.00 43.75 534 GLN A O 1
ATOM 4199 N N . PRO A 1 535 ? -5.791 -2.743 43.895 1.00 39.62 535 PRO A N 1
ATOM 4200 C CA . PRO A 1 535 ? -5.269 -3.927 44.551 1.00 39.62 535 PRO A CA 1
ATOM 4201 C C . PRO A 1 535 ? -5.036 -3.637 46.035 1.00 39.62 535 PRO A C 1
ATOM 4203 O O . PRO A 1 535 ? -4.546 -2.574 46.427 1.00 39.62 535 PRO A O 1
ATOM 4206 N N . VAL A 1 536 ? -5.376 -4.606 46.885 1.00 41.16 536 VAL A N 1
ATOM 4207 C CA . VAL A 1 536 ? -4.960 -4.576 48.285 1.00 41.16 536 VAL A CA 1
ATOM 4208 C C . VAL A 1 536 ? -3.452 -4.762 48.286 1.00 41.16 536 VAL A C 1
ATOM 4210 O O . VAL A 1 536 ? -2.945 -5.838 47.979 1.00 41.16 536 VAL A O 1
ATOM 4213 N N . VAL A 1 537 ? -2.715 -3.692 48.574 1.00 32.16 537 VAL A N 1
ATOM 4214 C CA . VAL A 1 537 ? -1.261 -3.755 48.705 1.00 32.16 537 VAL A CA 1
ATOM 4215 C C . VAL A 1 537 ? -0.939 -4.580 49.949 1.00 32.16 537 VAL A C 1
ATOM 4217 O O . VAL A 1 537 ? -0.796 -4.051 51.051 1.00 32.16 537 VAL A O 1
ATOM 4220 N N . VAL A 1 538 ? -0.813 -5.896 49.787 1.00 34.22 538 VAL A N 1
ATOM 4221 C CA . VAL A 1 538 ? -0.082 -6.719 50.745 1.00 34.22 538 VAL A CA 1
ATOM 4222 C C . VAL A 1 538 ? 1.365 -6.267 50.641 1.00 34.22 538 VAL A C 1
ATOM 4224 O O . VAL A 1 538 ? 1.994 -6.385 49.587 1.00 34.22 538 VAL A O 1
ATOM 4227 N N . ALA A 1 539 ? 1.882 -5.687 51.722 1.00 30.03 539 ALA A N 1
ATOM 4228 C CA . ALA A 1 539 ? 3.269 -5.272 51.826 1.00 30.03 539 ALA A CA 1
ATOM 4229 C C . ALA A 1 539 ? 4.186 -6.482 51.582 1.00 30.03 539 ALA A C 1
ATOM 4231 O O . ALA A 1 539 ? 4.534 -7.218 52.504 1.00 30.03 539 ALA A O 1
ATOM 4232 N N . LYS A 1 540 ? 4.593 -6.698 50.327 1.00 30.61 540 LYS A N 1
ATOM 4233 C CA . LYS A 1 540 ? 5.681 -7.614 50.002 1.00 30.61 540 LYS A CA 1
ATOM 4234 C C . LYS A 1 540 ? 6.931 -7.035 50.647 1.00 30.61 540 LYS A C 1
ATOM 4236 O O . LYS A 1 540 ? 7.435 -5.989 50.235 1.00 30.61 540 LYS A O 1
ATOM 4241 N N . ALA A 1 541 ? 7.405 -7.703 51.695 1.00 30.66 541 ALA A N 1
ATOM 4242 C CA . ALA A 1 541 ? 8.686 -7.410 52.308 1.00 30.66 541 ALA A CA 1
ATOM 4243 C C . ALA A 1 541 ? 9.751 -7.342 51.204 1.00 30.66 541 ALA A C 1
ATOM 4245 O O . ALA A 1 541 ? 9.956 -8.309 50.467 1.00 30.66 541 ALA A O 1
ATOM 4246 N N . LYS A 1 542 ? 10.409 -6.184 51.074 1.00 29.58 542 LYS A N 1
ATOM 4247 C CA . LYS A 1 542 ? 11.557 -5.998 50.186 1.00 29.58 542 LYS A CA 1
ATOM 4248 C C . LYS A 1 542 ? 12.659 -6.967 50.618 1.00 29.58 542 LYS A C 1
ATOM 4250 O O . LYS A 1 542 ? 13.454 -6.648 51.500 1.00 29.58 542 LYS A O 1
ATOM 4255 N N . ARG A 1 543 ? 12.731 -8.146 49.999 1.00 29.66 543 ARG A N 1
ATOM 4256 C CA . ARG A 1 543 ? 13.976 -8.916 49.975 1.00 29.66 543 ARG A CA 1
ATOM 4257 C C . ARG A 1 543 ? 14.932 -8.171 49.053 1.00 29.66 543 ARG A C 1
ATOM 4259 O O . ARG A 1 543 ? 14.618 -7.929 47.891 1.00 29.66 543 ARG A O 1
ATOM 4266 N N . LYS A 1 544 ? 16.069 -7.749 49.610 1.00 29.80 544 LYS A N 1
ATOM 4267 C CA . LYS A 1 544 ? 17.193 -7.213 48.843 1.00 29.80 544 LYS A CA 1
ATOM 4268 C C . LYS A 1 544 ? 17.590 -8.258 47.803 1.00 29.80 544 LYS A C 1
ATOM 4270 O O . LYS A 1 544 ? 17.961 -9.368 48.168 1.00 29.80 544 LYS A O 1
ATOM 4275 N N . VAL A 1 545 ? 17.499 -7.888 46.531 1.00 33.75 545 VAL A N 1
ATOM 4276 C CA . VAL A 1 545 ? 18.155 -8.601 45.435 1.00 33.75 545 VAL A CA 1
ATOM 4277 C C . VAL A 1 545 ? 19.619 -8.174 45.467 1.00 33.75 545 VAL A C 1
ATOM 4279 O O . VAL A 1 545 ? 20.027 -7.204 44.837 1.00 33.75 545 VAL A O 1
ATOM 4282 N N . SER A 1 546 ? 20.385 -8.854 46.303 1.00 34.69 546 SER A N 1
ATOM 4283 C CA . SER A 1 546 ? 21.829 -8.989 46.175 1.00 34.69 546 SER A CA 1
ATOM 4284 C C . SER A 1 546 ? 22.091 -10.466 46.418 1.00 34.69 546 SER A C 1
ATOM 4286 O O . SER A 1 546 ? 21.651 -10.976 47.445 1.00 34.69 546 SER A O 1
ATOM 4288 N N . ASP A 1 547 ? 22.738 -11.110 45.454 1.00 30.95 547 ASP A N 1
ATOM 4289 C CA . ASP A 1 547 ? 22.999 -12.550 45.333 1.00 30.95 547 ASP A CA 1
ATOM 4290 C C . ASP A 1 547 ? 21.940 -13.322 44.535 1.00 30.95 547 ASP A C 1
ATOM 4292 O O . ASP A 1 547 ? 21.118 -14.085 45.045 1.00 30.95 547 ASP A O 1
ATOM 4296 N N . THR A 1 548 ? 21.978 -13.141 43.214 1.00 26.78 548 THR A N 1
ATOM 4297 C CA . THR A 1 548 ? 21.575 -14.193 42.275 1.00 26.78 548 THR A CA 1
ATOM 4298 C C . THR A 1 548 ? 22.472 -14.111 41.045 1.00 26.78 548 THR A C 1
ATOM 4300 O O . THR A 1 548 ? 22.408 -13.146 40.284 1.00 26.78 548 THR A O 1
ATOM 4303 N N . ASP A 1 549 ? 23.333 -15.113 40.882 1.00 25.83 549 ASP A N 1
ATOM 4304 C CA . ASP A 1 549 ? 24.158 -15.298 39.694 1.00 25.83 549 ASP A CA 1
ATOM 4305 C C . ASP A 1 549 ? 23.277 -15.687 38.502 1.00 25.83 549 ASP A C 1
ATOM 4307 O O . ASP A 1 549 ? 22.494 -16.638 38.560 1.00 25.83 549 ASP A O 1
ATOM 4311 N N . ILE A 1 550 ? 23.420 -14.952 37.399 1.00 25.77 550 ILE A N 1
ATOM 4312 C CA . ILE A 1 550 ? 22.839 -15.316 36.108 1.00 25.77 550 ILE A CA 1
ATOM 4313 C C . ILE A 1 550 ? 23.782 -16.328 35.453 1.00 25.77 550 ILE A C 1
ATOM 4315 O O . ILE A 1 550 ? 24.879 -15.981 35.018 1.00 25.77 550 ILE A O 1
ATOM 4319 N N . VAL A 1 551 ? 23.341 -17.582 35.368 1.00 24.64 551 VAL A N 1
ATOM 4320 C CA . VAL A 1 551 ? 23.980 -18.613 34.543 1.00 24.64 551 VAL A CA 1
ATOM 4321 C C . VAL A 1 551 ? 23.373 -18.551 33.141 1.00 24.64 551 VAL A C 1
ATOM 4323 O O . VAL A 1 551 ? 22.208 -18.887 32.944 1.00 24.64 551 VAL A O 1
ATOM 4326 N N . ASP A 1 552 ? 24.176 -18.137 32.162 1.00 26.50 552 ASP A N 1
ATOM 4327 C CA . ASP A 1 552 ? 23.865 -18.267 30.738 1.00 26.50 552 ASP A CA 1
ATOM 4328 C C . ASP A 1 552 ? 24.137 -19.715 30.281 1.00 26.50 552 ASP A C 1
ATOM 4330 O O . ASP A 1 552 ? 25.276 -20.188 30.304 1.00 26.50 552 ASP A O 1
ATOM 4334 N N . LEU A 1 553 ? 23.083 -20.436 29.881 1.00 29.41 553 LEU A N 1
ATOM 4335 C CA . LEU A 1 553 ? 23.162 -21.755 29.234 1.00 29.41 553 LEU A CA 1
ATOM 4336 C C . LEU A 1 553 ? 22.818 -21.687 27.735 1.00 29.41 553 LEU A C 1
ATOM 4338 O O . LEU A 1 553 ? 22.212 -22.602 27.173 1.00 29.41 553 LEU A O 1
ATOM 4342 N N . GLY A 1 554 ? 23.247 -20.630 27.048 1.00 25.58 554 GLY A N 1
ATOM 4343 C CA . GLY A 1 554 ? 23.186 -20.513 25.596 1.00 25.58 554 GLY A CA 1
ATOM 4344 C C . GLY A 1 554 ? 24.262 -21.328 24.871 1.00 25.58 554 GLY A C 1
ATOM 4345 O O . GLY A 1 554 ? 25.344 -20.837 24.546 1.00 25.58 554 GLY A O 1
ATOM 4346 N N . ARG A 1 555 ? 23.952 -22.579 24.508 1.00 31.03 555 ARG A N 1
ATOM 4347 C CA . ARG A 1 555 ? 24.640 -23.280 23.407 1.00 31.03 555 ARG A CA 1
ATOM 4348 C C . ARG A 1 555 ? 24.360 -22.553 22.084 1.00 31.03 555 ARG A C 1
ATOM 4350 O O . ARG A 1 555 ? 23.247 -22.613 21.581 1.00 31.03 555 ARG A O 1
ATOM 4357 N N . GLY A 1 556 ? 25.388 -21.983 21.453 1.00 29.64 556 GLY A N 1
ATOM 4358 C CA . GLY A 1 556 ? 25.307 -21.557 20.050 1.00 29.64 556 GLY A CA 1
ATOM 4359 C C . GLY A 1 556 ? 26.541 -20.805 19.552 1.00 29.64 556 GLY A C 1
ATOM 4360 O O . GLY A 1 556 ? 26.653 -19.596 19.708 1.00 29.64 556 GLY A O 1
ATOM 4361 N N . LYS A 1 557 ? 27.488 -21.516 18.928 1.00 34.06 557 LYS A N 1
ATOM 4362 C CA . LYS A 1 557 ? 28.731 -20.957 18.367 1.00 34.06 557 LYS A CA 1
ATOM 4363 C C . LYS A 1 557 ? 28.451 -19.946 17.239 1.00 34.06 557 LYS A C 1
ATOM 4365 O O . LYS A 1 557 ? 28.205 -20.357 16.110 1.00 34.06 557 LYS A O 1
ATOM 4370 N N . LYS A 1 558 ? 28.654 -18.649 17.486 1.00 31.50 558 LYS A N 1
ATOM 4371 C CA . LYS A 1 558 ? 29.061 -17.682 16.450 1.00 31.50 558 LYS A CA 1
ATOM 4372 C C . LYS A 1 558 ? 30.541 -17.359 16.651 1.00 31.50 558 LYS A C 1
ATOM 4374 O O . LYS A 1 558 ? 30.915 -16.684 17.603 1.00 31.50 558 LYS A O 1
ATOM 4379 N N . LYS A 1 559 ? 31.404 -17.890 15.778 1.00 33.94 559 LYS A N 1
ATOM 4380 C CA . LYS A 1 559 ? 32.792 -17.427 15.665 1.00 33.94 559 LYS A CA 1
ATOM 4381 C C . LYS A 1 559 ? 32.828 -16.226 14.728 1.00 33.94 559 LYS A C 1
ATOM 4383 O O . LYS A 1 559 ? 32.422 -16.317 13.575 1.00 33.94 559 LYS A O 1
ATOM 4388 N N . ASN A 1 560 ? 33.345 -15.135 15.272 1.00 28.50 560 ASN A N 1
ATOM 4389 C CA . ASN A 1 560 ? 33.700 -13.893 14.606 1.00 28.50 560 ASN A CA 1
ATOM 4390 C C . ASN A 1 560 ? 34.580 -14.136 13.370 1.00 28.50 560 ASN A C 1
ATOM 4392 O O . ASN A 1 560 ? 35.651 -14.732 13.494 1.00 28.50 560 ASN A O 1
ATOM 4396 N N . PHE A 1 561 ? 34.185 -13.592 12.218 1.00 25.00 561 PHE A N 1
ATOM 4397 C CA . PHE A 1 561 ? 35.127 -13.234 11.160 1.00 25.00 561 PHE A CA 1
ATOM 4398 C C . PHE A 1 561 ? 35.314 -11.720 11.168 1.00 25.00 561 PHE A C 1
ATOM 4400 O O . PHE A 1 561 ? 34.375 -10.948 10.997 1.00 25.00 561 PHE A O 1
ATOM 4407 N N . LYS A 1 562 ? 36.557 -11.320 11.426 1.00 23.72 562 LYS A N 1
ATOM 4408 C CA . LYS A 1 562 ? 37.039 -9.944 11.419 1.00 23.72 562 LYS A CA 1
ATOM 4409 C C . LYS A 1 562 ? 37.521 -9.646 9.998 1.00 23.72 562 LYS A C 1
ATOM 4411 O O . LYS A 1 562 ? 38.473 -10.272 9.539 1.00 23.72 562 LYS A O 1
ATOM 4416 N N . ILE A 1 563 ? 36.861 -8.719 9.311 1.00 23.86 563 ILE A N 1
ATOM 4417 C CA . ILE A 1 563 ? 37.354 -8.114 8.070 1.00 23.86 563 ILE A CA 1
ATOM 4418 C C . ILE A 1 563 ? 38.110 -6.850 8.482 1.00 23.86 563 ILE A C 1
ATOM 4420 O O . ILE A 1 563 ? 37.521 -5.928 9.039 1.00 23.86 563 ILE A O 1
ATOM 4424 N N . THR A 1 564 ? 39.416 -6.808 8.240 1.00 24.38 564 THR A N 1
ATOM 4425 C CA . THR A 1 564 ? 40.219 -5.581 8.342 1.00 24.38 564 THR A CA 1
ATOM 4426 C C . THR A 1 564 ? 40.474 -5.040 6.943 1.00 24.38 564 THR A C 1
ATOM 4428 O O . THR A 1 564 ? 41.210 -5.647 6.170 1.00 24.38 564 THR A O 1
ATOM 4431 N N . SER A 1 565 ? 39.863 -3.894 6.634 1.00 22.00 565 SER A N 1
ATOM 4432 C CA . SER A 1 565 ? 40.224 -3.031 5.510 1.00 22.00 565 SER A CA 1
ATOM 4433 C C . SER A 1 565 ? 41.280 -2.021 5.958 1.00 22.00 565 SER A C 1
ATOM 4435 O O . SER A 1 565 ? 41.096 -1.374 6.989 1.00 22.00 565 SER A O 1
ATOM 4437 N N . PHE A 1 566 ? 42.327 -1.816 5.163 1.00 24.08 566 PHE A N 1
ATOM 4438 C CA . PHE A 1 566 ? 43.178 -0.633 5.266 1.00 24.08 566 PHE A CA 1
ATOM 4439 C C . PHE A 1 566 ? 42.863 0.289 4.087 1.00 24.08 566 PHE A C 1
ATOM 4441 O O . PHE A 1 566 ? 43.122 -0.063 2.939 1.00 24.08 566 PHE A O 1
ATOM 4448 N N . PHE A 1 567 ? 42.305 1.462 4.382 1.00 25.61 567 PHE A N 1
ATOM 4449 C CA . PHE A 1 567 ? 42.340 2.613 3.488 1.00 25.61 567 PHE A CA 1
ATOM 4450 C C . PHE A 1 567 ? 43.393 3.579 4.018 1.00 25.61 567 PHE A C 1
ATOM 4452 O O . PHE A 1 567 ? 43.308 4.041 5.153 1.00 25.61 567 PHE A O 1
ATOM 4459 N N . THR A 1 568 ? 44.379 3.892 3.189 1.00 28.31 568 THR A N 1
ATOM 4460 C CA . THR A 1 568 ? 45.238 5.061 3.350 1.00 28.31 568 THR A CA 1
ATOM 4461 C C . THR A 1 568 ? 44.619 6.218 2.568 1.00 28.31 568 THR A C 1
ATOM 4463 O O . THR A 1 568 ? 44.311 6.087 1.383 1.00 28.31 568 THR A O 1
ATOM 4466 N N . LYS A 1 569 ? 44.448 7.375 3.210 1.00 28.42 569 LYS A N 1
ATOM 4467 C CA . LYS A 1 569 ? 44.327 8.659 2.513 1.00 28.42 569 LYS A CA 1
ATOM 4468 C C . LYS A 1 569 ? 45.182 9.700 3.237 1.00 28.42 569 LYS A C 1
ATOM 4470 O O . LYS A 1 569 ? 45.077 9.818 4.449 1.00 28.42 569 LYS A O 1
ATOM 4475 N N . LYS A 1 570 ? 46.019 10.321 2.397 1.00 31.47 570 LYS A N 1
ATOM 4476 C CA . LYS A 1 570 ? 46.907 11.491 2.505 1.00 31.47 570 LYS A CA 1
ATOM 4477 C C . LYS A 1 570 ? 47.145 12.122 3.868 1.00 31.47 570 LYS A C 1
ATOM 4479 O O . LYS A 1 570 ? 46.168 12.628 4.455 1.00 31.47 570 LYS A O 1
#

Radius of gyration: 37.2 Å; chains: 1; bounding box: 94×78×98 Å

pLDDT: mean 78.66, std 20.7, range [22.0, 97.06]

Sequence (570 aa):
MVARELTLDEKHILDQRRLKEVKGKNREYERERRVPFITLVPHDMLASFLKCDRKISPSTIEPLTAFFARSSIRPGASKCVIDTLRHLSRQPEFIEAISGNTLSLCLQAFVHFGEFESFKAAVTDYQSTLPISFFEWLRGWVVASPDKVLERFTNIREGASLAIPSCECLADQFKSITQLVPPASKDSAGGVETPKPMLDWAQEMTQSCLDSMGSGNLGHEAGSLLADVSLYFSDPFAFLEETALPKFRGMSNLLAFHLKLLNQLWNLKVKEGLPEKKYSHLFKETSRWLIETADFAQLSGEKSKAVNQDELENEVKDVVMTNFLVNLINRSTNSDDVVSLFASKIVADAPRFQATELLTLWMPLLYKVHGKLINDKIPLDTPCYQQLCSALVKSLIDNFVGPAPVDTESQARGSVSCSCVYCTQLNEFLADSSQSVGTLPIVRTEREHLKDELKSAGIDCKCEAVPGDSPCTLMTKAPSSQHVENCEAWVNRKKTAYDLLMKVEKSHLEQLLGPDYSHFLDLQREVDPSTAPQPVVVAKAKRKVSDTDIVDLGRGKKKNFKITSFFTKK

Foldseek 3Di:
DDDDDPPPDPVVVPPPPDDDDDDDDDDDDPPPPPDDDDDDDPLLCVLVVVVVDPDDDLVVLLVLLLVLLVLLLDPPRDPSSLVSNLVSLPDPSNQVRDEEPSLLSNLSSCLSVLVLVSLQVSLQSHLYAYDLVSLLVLLVVLCVPLVCNVVSCVSNVNSLLSRLVSHQAQQSSLSSLCSNAPFDFPPPVPDRDGDLVSLVSSLVSNLVSQVPRPLGHHDQQNLLSLLRSLSSDPQSLCCCVPPRVVSCPPHPPCLSSPLNNLLNNVVCCVRRVPDPVSNLVSLLVSLQVCLVPDQCQLADEPPPPDPDPVSSNRYDHLVSVLVSLLSLVVRADPVRNSNLSNLVSCLVNLLSHALNCLVGHVLSSLLSVLVSCVVVVNFLLPPSLQSNNQSSLVSLCPHQLNDADDQPWFQAWDAFPDPDPVSVVVNVQNRHRVDQKDKDQDDDVVLVVVVVRCVVVVFQKDWDADPDPTGMIMIGHQGDPVSLVSNVVSLVSLVVSLVSLVSDPPVSSCSSNPPSCVVSVVSVPPNPPVPRRDGPPPPPPDDDPDDDDDDDPDDDDDDDDDDDDDDDDD

Secondary structure (DSSP, 8-state):
---------GGGT---TT------------------------TTTHHHHHHH-S---HHHHHHHHHHHHHHHTSTT--HHHHHHHHHHTTSHHHHHH--HHHHHHHHHHHHHTT-HHHHHHHHHH--SPPPTHHHHHHHHHHHTSGGGHHHHHHHHHHHHHHHGGGSSSHHHHHHHHHHHS----TT-TTSPPPPHHHHHHHHHHHHHHHHH-TT----TTHHHHHHHHHTTSSSHHHHIIIIIHHHHTT-TT-HHHHHHHHHHHHHHHHHH---HHHHHHHHHHHHHHHHHH--GGG-EETTS---SHHHHHTEE-HHHHHHHHHHHHHH-BTTB-HHHHHHHHHHHHGGG--HHHIIIIIHHHHHHHHHHHHHTT--TT-HHHHHHHHHHHHHIIIIII-SPPP--S----PPPS--SHHHHHHHHHHH-TT-SEEEE---HHHHHHHHHHHHHHT--EEEEEPSSSS--EEEEEPPPHHHHHHHHHHHHHHHHHHHHHTTS-HHHHHHHHGGGHHHHHHHHHT--GGGS--------------------------PPP---------